Protein AF-A0A970JQ89-F1 (afdb_monomer)

Sequence (659 aa):
MVKQQTQKELVDELTNKMNESIKNYKNDPSEELKFLDFISRFNNYSVRNISLIQNQFGNAVGVASYKQHKENGYQVQKGEKAIRILAPKFQKMFQDNDRQWKYLNQATTAQKVKIKSGELKTEERLAGFLSVPVFDITQTDCPEQDYPKLYPNKPESFTFNGTKKDIETLRSVLIDYAEEKNVAVSFEKTNSTAKGYFEPATNRIVIKDRMDEVEQIKVLLHELAHAEMHNVHKLATKTPEQLRSSVLEYQAEMTAYVVSSTLGIDSEDYSKKYLANWTKRKVDDDVYIQSLEEVKNVSNNFMNDISQRFDKLFNEISFDKMKAFTKVLNDYHNREFTMDNTVEETIHKIEKNGYHATIGFMEEVDQTSSLCYSKQIEFDLKKEQQVNSLWNEFISVESFYPYPMDDCISDLKNAELEDFFDTDSSFKISVDDVSRMVKLTALTDDSKYLDQFITENHFDLIHVDLDLIHESKNELLRNLDEDTVDFFNLYDVKLPETYIFDHEFQDLIKFQISPYESFKEPRSGEILFIRDISRENETEAFSSYKDLWEKYFKDELNNDLNSYSLKDLQKNEHLAKSPTLLNRLALSDKKTEQTLAALKQQSNTIKELDLDNDGVPDRIDPDDTRSVIRTEADKDLVGNKTDKDLEIDKPTKKRTRTR

Nearest PDB structures (foldseek):
  6cz6-assembly1_C  TM=6.431E-01  e=2.547E-01  Mycobacterium tuberculosis H37Rv
  6cz6-assembly1_B  TM=6.428E-01  e=2.910E-01  Mycobacterium tuberculosis H37Rv
  8sln-assembly1_A-2  TM=6.034E-01  e=2.330E-01  Deinococcus geothermalis DSM 11300
  6d2s-assembly1_A  TM=6.217E-01  e=3.635E-01  Mycobacterium tuberculosis H37Rv
  6cyy-assembly1_A  TM=6.274E-01  e=4.541E-01  Mycobacterium tuberculosis H37Rv

Structure (mmCIF, N/CA/C/O backbone):
data_AF-A0A970JQ89-F1
#
_entry.id   AF-A0A970JQ89-F1
#
loop_
_atom_site.group_PDB
_atom_site.id
_atom_site.type_symbol
_atom_site.label_atom_id
_atom_site.label_alt_id
_atom_site.label_comp_id
_atom_site.label_asym_id
_atom_site.label_entity_id
_atom_site.label_seq_id
_atom_site.pdbx_PDB_ins_code
_atom_site.Cartn_x
_atom_site.Cartn_y
_atom_site.Cartn_z
_atom_site.occupancy
_atom_site.B_iso_or_equiv
_atom_site.auth_seq_id
_atom_site.auth_comp_id
_atom_site.auth_asym_id
_atom_site.auth_atom_id
_atom_site.pdbx_PDB_model_num
ATOM 1 N N . MET A 1 1 ? 33.901 -23.660 23.807 1.00 37.28 1 MET A N 1
ATOM 2 C CA . MET A 1 1 ? 33.925 -22.216 23.486 1.00 37.28 1 MET A CA 1
ATOM 3 C C . MET A 1 1 ? 33.916 -22.072 21.974 1.00 37.28 1 MET A C 1
ATOM 5 O O . MET A 1 1 ? 34.912 -22.401 21.346 1.00 37.28 1 MET A O 1
ATOM 9 N N . VAL A 1 2 ? 32.787 -21.674 21.383 1.00 41.56 2 VAL A N 1
ATOM 10 C CA . VAL A 1 2 ? 32.733 -21.326 19.954 1.00 41.56 2 VAL A CA 1
ATOM 11 C C . VAL A 1 2 ? 33.461 -19.991 19.802 1.00 41.56 2 VAL A C 1
ATOM 13 O O . VAL A 1 2 ? 33.131 -19.033 20.498 1.00 41.56 2 VAL A O 1
ATOM 16 N N . LYS A 1 3 ? 34.505 -19.945 18.972 1.00 49.12 3 LYS A N 1
ATOM 17 C CA . LYS A 1 3 ? 35.261 -18.718 18.692 1.00 49.12 3 LYS A CA 1
ATOM 18 C C . LYS A 1 3 ? 34.285 -17.726 18.042 1.00 49.12 3 LYS A C 1
ATOM 20 O O . LYS A 1 3 ? 33.722 -18.047 17.001 1.00 49.12 3 LYS A O 1
ATOM 25 N N . GLN A 1 4 ? 34.021 -16.578 18.673 1.00 57.94 4 GLN A N 1
ATOM 26 C CA . GLN A 1 4 ? 33.185 -15.541 18.058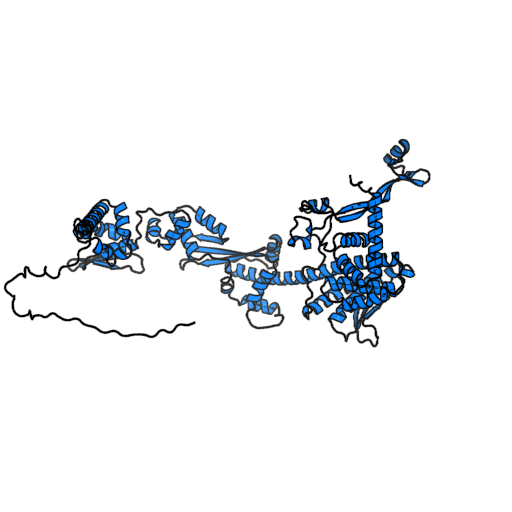 1.00 57.94 4 GLN A CA 1
ATOM 27 C C . GLN A 1 4 ? 33.874 -15.075 16.772 1.00 57.94 4 GLN A C 1
ATOM 29 O O . GLN A 1 4 ? 35.027 -14.644 16.825 1.00 57.94 4 GLN A O 1
ATOM 34 N N . GLN A 1 5 ? 33.188 -15.204 15.632 1.00 73.12 5 GLN A N 1
ATOM 35 C CA . GLN A 1 5 ? 33.682 -14.686 14.359 1.00 73.12 5 GLN A CA 1
ATOM 36 C C . GLN A 1 5 ? 33.931 -13.183 14.483 1.00 73.12 5 GLN A C 1
ATOM 38 O O . GLN A 1 5 ? 33.137 -12.436 15.064 1.00 73.12 5 GLN A O 1
ATOM 43 N N . THR A 1 6 ? 35.047 -12.734 13.927 1.00 84.06 6 THR A N 1
ATOM 44 C CA . THR A 1 6 ? 35.355 -11.312 13.827 1.00 84.06 6 THR A CA 1
ATOM 45 C C . THR A 1 6 ? 34.394 -10.630 12.854 1.00 84.06 6 THR A C 1
ATOM 47 O O . THR A 1 6 ? 33.856 -11.244 11.934 1.00 84.06 6 THR A O 1
ATOM 50 N N . GLN A 1 7 ? 34.205 -9.318 13.010 1.00 82.44 7 GLN A N 1
ATOM 51 C CA . GLN A 1 7 ? 33.354 -8.544 12.102 1.00 82.44 7 GLN A CA 1
ATOM 52 C C . GLN A 1 7 ? 33.825 -8.623 10.642 1.00 82.44 7 GLN A C 1
ATOM 54 O O . GLN A 1 7 ? 33.001 -8.588 9.736 1.00 82.44 7 GLN A O 1
ATOM 59 N N . LYS A 1 8 ? 35.138 -8.758 10.423 1.00 85.62 8 LYS A N 1
ATOM 60 C CA . LYS A 1 8 ? 35.716 -8.941 9.092 1.00 85.62 8 LYS A CA 1
ATOM 61 C C . LYS A 1 8 ? 35.333 -10.298 8.494 1.00 85.62 8 LYS A C 1
ATOM 63 O O . LYS A 1 8 ? 34.835 -10.329 7.380 1.00 85.62 8 LYS A O 1
ATOM 68 N N . GLU A 1 9 ? 35.493 -11.385 9.252 1.00 87.94 9 GLU A N 1
ATOM 69 C CA . GLU A 1 9 ? 35.114 -12.735 8.802 1.00 87.94 9 GLU A CA 1
ATOM 70 C C . GLU A 1 9 ? 33.620 -12.824 8.457 1.00 87.94 9 GLU A C 1
ATOM 72 O O . GLU A 1 9 ? 33.265 -13.420 7.446 1.00 87.94 9 GLU A O 1
ATOM 77 N N . LEU A 1 10 ? 32.752 -12.176 9.245 1.00 87.50 10 LEU A N 1
ATOM 78 C CA . LEU A 1 10 ? 31.315 -12.100 8.954 1.00 87.50 10 LEU A CA 1
ATOM 79 C C . LEU A 1 10 ? 31.018 -11.341 7.655 1.00 87.50 10 LEU A C 1
ATOM 81 O O . LEU A 1 10 ? 30.174 -11.767 6.872 1.00 87.50 10 LEU A O 1
ATOM 85 N N . VAL A 1 11 ? 31.691 -10.210 7.424 1.00 90.25 11 VAL A N 1
ATOM 86 C CA . VAL A 1 11 ? 31.523 -9.433 6.186 1.00 90.25 11 VAL A CA 1
ATOM 87 C C . VAL A 1 11 ? 31.991 -10.240 4.976 1.00 90.25 11 VAL A C 1
ATOM 89 O O . VAL A 1 11 ? 31.285 -10.264 3.968 1.00 90.25 11 VAL A O 1
ATOM 92 N N . ASP A 1 12 ? 33.126 -10.931 5.080 1.00 89.12 12 ASP A N 1
ATOM 93 C CA . ASP A 1 12 ? 33.658 -11.774 4.005 1.00 89.12 12 ASP A CA 1
ATOM 94 C C . ASP A 1 12 ? 32.708 -12.952 3.702 1.00 89.12 12 ASP A C 1
ATOM 96 O O . ASP A 1 12 ? 32.399 -13.219 2.540 1.00 89.12 12 ASP A O 1
ATOM 100 N N . GLU A 1 13 ? 32.166 -13.615 4.733 1.00 91.44 13 GLU A N 1
ATOM 101 C CA . GLU A 1 13 ? 31.186 -14.700 4.581 1.00 91.44 13 GLU A CA 1
ATOM 102 C C . GLU A 1 13 ? 29.898 -14.225 3.892 1.00 91.44 13 GLU A C 1
ATOM 104 O O . GLU A 1 13 ? 29.450 -14.847 2.926 1.00 91.44 13 GLU A O 1
ATOM 109 N N . LEU A 1 14 ? 29.315 -13.113 4.354 1.00 91.44 14 LEU A N 1
ATOM 110 C CA . LEU A 1 14 ? 28.106 -12.540 3.753 1.00 91.44 14 LEU A CA 1
ATOM 111 C C . LEU A 1 14 ? 28.357 -12.117 2.305 1.00 91.44 14 LEU A C 1
ATOM 113 O O . LEU A 1 14 ? 27.538 -12.397 1.434 1.00 91.44 14 LEU A O 1
ATOM 117 N N . THR A 1 15 ? 29.506 -11.500 2.027 1.00 89.00 15 THR A N 1
ATOM 118 C CA . THR A 1 15 ? 29.877 -11.080 0.669 1.00 89.00 15 THR A CA 1
ATOM 119 C C . THR A 1 15 ? 29.973 -12.281 -0.273 1.00 89.00 15 THR A C 1
ATOM 121 O O . THR A 1 15 ? 29.463 -12.227 -1.392 1.00 89.00 15 THR A O 1
ATOM 124 N N . ASN A 1 16 ? 30.570 -13.387 0.176 1.00 90.50 16 ASN A N 1
ATOM 125 C CA . ASN A 1 16 ? 30.672 -14.606 -0.626 1.00 90.50 16 ASN A CA 1
ATOM 126 C C . ASN A 1 16 ? 29.299 -15.235 -0.898 1.00 90.50 16 ASN A C 1
ATOM 128 O O . ASN A 1 16 ? 28.991 -15.506 -2.057 1.00 90.50 16 ASN A O 1
ATOM 132 N N . LYS A 1 17 ? 28.454 -15.395 0.132 1.00 89.50 17 LYS A N 1
ATOM 133 C CA . LYS A 1 17 ? 27.089 -15.940 -0.019 1.00 89.50 17 LYS A CA 1
ATOM 134 C C . LYS A 1 17 ? 26.231 -15.099 -0.960 1.00 89.50 17 LYS A C 1
ATOM 136 O O . LYS A 1 17 ? 25.526 -15.632 -1.812 1.00 89.50 17 LYS A O 1
ATOM 141 N N . MET A 1 18 ? 26.318 -13.780 -0.829 1.00 92.19 18 MET A N 1
ATOM 142 C CA . MET A 1 18 ? 25.640 -12.830 -1.707 1.00 92.19 18 MET A CA 1
ATOM 143 C C . MET A 1 18 ? 26.083 -13.001 -3.165 1.00 92.19 18 MET A C 1
ATOM 145 O O . MET A 1 18 ? 25.242 -13.113 -4.051 1.00 92.19 18 MET A O 1
ATOM 149 N N . ASN A 1 19 ? 27.392 -13.063 -3.425 1.00 88.62 19 ASN A N 1
ATOM 150 C CA . ASN A 1 19 ? 27.916 -13.238 -4.782 1.00 88.62 19 ASN A CA 1
ATOM 151 C C . ASN A 1 19 ? 27.531 -14.595 -5.389 1.00 88.62 19 ASN A C 1
ATOM 153 O O . ASN A 1 19 ? 27.258 -14.672 -6.584 1.00 88.62 19 ASN A O 1
ATOM 157 N N . GLU A 1 20 ? 27.510 -15.661 -4.589 1.00 90.50 20 GLU A N 1
ATOM 158 C CA . GLU A 1 20 ? 27.040 -16.983 -5.018 1.00 90.50 20 GLU A CA 1
ATOM 159 C C . GLU A 1 20 ? 25.556 -16.954 -5.395 1.00 90.50 20 GLU A C 1
ATOM 161 O O . GLU A 1 20 ? 25.177 -17.439 -6.456 1.00 90.50 20 GLU A O 1
ATOM 166 N N . SER A 1 21 ? 24.733 -16.295 -4.583 1.00 90.81 21 SER A N 1
ATOM 167 C CA . SER A 1 21 ? 23.293 -16.178 -4.831 1.00 90.81 21 SER A CA 1
ATOM 168 C C . SER A 1 21 ? 22.996 -15.391 -6.102 1.00 90.81 21 SER A C 1
ATOM 170 O O . SER A 1 21 ? 22.234 -15.853 -6.943 1.00 90.81 21 SER A O 1
ATOM 172 N N . ILE A 1 22 ? 23.684 -14.263 -6.306 1.00 89.69 22 ILE A N 1
ATOM 173 C CA . ILE A 1 22 ? 23.577 -13.470 -7.540 1.00 89.69 22 ILE A CA 1
ATOM 174 C C . ILE A 1 22 ? 23.957 -14.306 -8.768 1.00 89.69 22 ILE A C 1
ATOM 176 O O . ILE A 1 22 ? 23.297 -14.224 -9.803 1.00 89.69 22 ILE A O 1
ATOM 180 N N . LYS A 1 23 ? 24.997 -15.141 -8.661 1.00 89.38 23 LYS A N 1
ATOM 181 C CA . LYS A 1 23 ? 25.373 -16.066 -9.737 1.00 89.38 23 LYS A CA 1
ATOM 182 C C . LYS A 1 23 ? 24.317 -17.140 -9.970 1.00 89.38 23 LYS A C 1
ATOM 184 O O . LYS A 1 23 ? 24.121 -17.523 -11.119 1.00 89.38 23 LYS A O 1
ATOM 189 N N . ASN A 1 24 ? 23.653 -17.626 -8.927 1.00 91.25 24 ASN A N 1
ATOM 190 C CA . ASN A 1 24 ? 22.586 -18.611 -9.072 1.00 91.25 24 ASN A CA 1
ATOM 191 C C . ASN A 1 24 ? 21.387 -18.012 -9.808 1.00 91.25 24 ASN A C 1
ATOM 193 O O . ASN A 1 24 ? 20.961 -18.601 -10.796 1.00 91.25 24 ASN A O 1
ATOM 197 N N . TYR A 1 25 ? 20.932 -16.813 -9.425 1.00 91.06 25 TYR A N 1
ATOM 198 C CA . TYR A 1 25 ? 19.844 -16.114 -10.123 1.00 91.06 25 TYR A CA 1
ATOM 199 C C . TYR A 1 25 ? 20.164 -15.940 -11.610 1.00 91.06 25 TYR A C 1
ATOM 201 O O . TYR A 1 25 ? 19.415 -16.387 -12.468 1.00 91.06 25 TYR A O 1
ATOM 209 N N . LYS A 1 26 ? 21.361 -15.438 -11.928 1.00 88.75 26 LYS A N 1
ATOM 210 C CA . LYS A 1 26 ? 21.805 -15.226 -13.311 1.00 88.75 26 LYS A CA 1
ATOM 211 C C . LYS A 1 26 ? 21.774 -16.483 -14.193 1.00 88.75 26 LYS A C 1
ATOM 213 O O . LYS A 1 26 ? 21.716 -16.372 -15.417 1.00 88.75 26 LYS A O 1
ATOM 218 N N . ASN A 1 27 ? 21.896 -17.669 -13.597 1.00 88.19 27 ASN A N 1
ATOM 219 C CA . ASN A 1 27 ? 21.992 -18.933 -14.325 1.00 88.19 27 ASN A CA 1
ATOM 220 C C . ASN A 1 27 ? 20.701 -19.768 -14.274 1.00 88.19 27 ASN A C 1
ATOM 222 O O . ASN A 1 27 ? 20.567 -20.693 -15.078 1.00 88.19 27 ASN A O 1
ATOM 226 N N . ASP A 1 28 ? 19.760 -19.452 -13.380 1.00 90.69 28 ASP A N 1
ATOM 227 C CA . ASP A 1 28 ? 18.494 -20.168 -13.218 1.00 90.69 28 ASP A CA 1
ATOM 228 C C . ASP A 1 28 ? 17.299 -19.199 -13.307 1.00 90.69 28 ASP A C 1
ATOM 230 O O . ASP A 1 28 ? 17.003 -18.491 -12.341 1.00 90.69 28 ASP A O 1
ATOM 234 N N . PRO A 1 29 ? 16.555 -19.215 -14.432 1.00 89.81 29 PRO A N 1
ATOM 235 C CA . PRO A 1 29 ? 15.365 -18.386 -14.619 1.00 89.81 29 PRO A CA 1
ATOM 236 C C . PRO A 1 29 ? 14.321 -18.508 -13.504 1.00 89.81 29 PRO A C 1
ATOM 238 O O . PRO A 1 29 ? 13.610 -17.550 -13.227 1.00 89.81 29 PRO A O 1
ATOM 241 N N . SER A 1 30 ? 14.181 -19.683 -12.883 1.00 89.88 30 SER A N 1
ATOM 242 C CA . SER A 1 30 ? 13.171 -19.888 -11.837 1.00 89.88 30 SER A CA 1
ATOM 243 C C . SER A 1 30 ? 13.592 -19.237 -10.523 1.00 89.88 30 SER A C 1
ATOM 245 O O . SER A 1 30 ? 12.756 -18.672 -9.825 1.00 89.88 30 SER A O 1
ATOM 247 N N . GLU A 1 31 ? 14.879 -19.309 -10.181 1.00 91.56 31 GLU A N 1
ATOM 248 C CA . GLU A 1 31 ? 15.412 -18.640 -8.990 1.00 91.56 31 GLU A CA 1
ATOM 249 C C . GLU A 1 31 ? 15.453 -17.121 -9.176 1.00 91.56 31 GLU A C 1
ATOM 251 O O . GLU A 1 31 ? 15.188 -16.377 -8.234 1.00 91.56 31 GLU A O 1
ATOM 256 N N . GLU A 1 32 ? 15.710 -16.653 -10.397 1.00 92.06 32 GLU A N 1
ATOM 257 C CA . GLU A 1 32 ? 15.634 -15.237 -10.748 1.00 92.06 32 GLU A CA 1
ATOM 258 C C . GLU A 1 32 ? 14.223 -14.661 -10.599 1.00 92.06 32 GLU A C 1
ATOM 260 O O . GLU A 1 32 ? 14.073 -13.615 -9.974 1.00 92.06 32 GLU A O 1
ATOM 265 N N . LEU A 1 33 ? 13.182 -15.351 -11.082 1.00 90.69 33 LEU A N 1
ATOM 266 C CA . LEU A 1 33 ? 11.794 -14.896 -10.907 1.00 90.69 33 LEU A CA 1
ATOM 267 C C . LEU A 1 33 ? 11.402 -14.813 -9.431 1.00 90.69 33 LEU A C 1
ATOM 269 O O . LEU A 1 33 ? 10.925 -13.772 -8.987 1.00 90.69 33 LEU A O 1
ATOM 273 N N . LYS A 1 34 ? 11.717 -15.849 -8.639 1.00 91.19 34 LYS A N 1
ATOM 274 C CA . LYS A 1 34 ? 11.507 -15.818 -7.180 1.00 91.19 34 LYS A CA 1
ATOM 275 C C . LYS A 1 34 ? 12.222 -14.640 -6.525 1.00 91.19 34 LYS A C 1
ATOM 277 O O . LYS A 1 34 ? 11.730 -14.074 -5.550 1.00 91.19 34 LYS A O 1
ATOM 282 N N . PHE A 1 35 ? 13.416 -14.300 -7.006 1.00 93.88 35 PHE A N 1
ATOM 283 C CA . PHE A 1 35 ? 14.163 -13.157 -6.504 1.00 93.88 35 PHE A CA 1
ATOM 284 C C . PHE A 1 35 ? 13.548 -11.820 -6.929 1.00 93.88 35 PHE A C 1
ATOM 286 O O . PHE A 1 35 ? 13.461 -10.919 -6.098 1.00 93.88 35 PHE A O 1
ATOM 293 N N . LEU A 1 36 ? 13.063 -11.694 -8.165 1.00 92.81 36 LEU A N 1
ATOM 294 C CA . LEU A 1 36 ? 12.350 -10.508 -8.652 1.00 92.81 36 LEU A CA 1
ATOM 295 C C . LEU A 1 36 ? 11.051 -10.262 -7.872 1.00 92.81 36 LEU A C 1
ATOM 297 O O . LEU A 1 36 ? 10.817 -9.135 -7.432 1.00 92.81 36 LEU A O 1
ATOM 301 N N . ASP A 1 37 ? 10.272 -11.312 -7.599 1.00 89.94 37 ASP A N 1
ATOM 302 C CA . ASP A 1 37 ? 9.075 -11.222 -6.750 1.00 89.94 37 ASP A CA 1
ATOM 303 C C . ASP A 1 37 ? 9.425 -10.759 -5.332 1.00 89.94 37 ASP A C 1
ATOM 305 O O . ASP A 1 37 ? 8.680 -10.008 -4.704 1.00 89.94 37 ASP A O 1
ATOM 309 N N . PHE A 1 38 ? 10.580 -11.178 -4.815 1.00 91.69 38 PHE A N 1
ATOM 310 C CA . PHE A 1 38 ? 11.050 -10.778 -3.493 1.00 91.69 38 PHE A CA 1
ATOM 311 C C . PHE A 1 38 ? 11.592 -9.341 -3.463 1.00 91.69 38 PHE A C 1
ATOM 313 O O . PHE A 1 38 ? 11.365 -8.624 -2.489 1.00 91.69 38 PHE A O 1
ATOM 320 N N . ILE A 1 39 ? 12.273 -8.893 -4.524 1.00 90.00 39 ILE A N 1
ATOM 321 C CA . ILE A 1 39 ? 12.805 -7.527 -4.659 1.00 90.00 39 ILE A CA 1
ATOM 322 C C . ILE A 1 39 ? 11.701 -6.473 -4.534 1.00 90.00 39 ILE A C 1
ATOM 324 O O . ILE A 1 39 ? 11.940 -5.445 -3.898 1.00 90.00 39 ILE A O 1
ATOM 328 N N . SER A 1 40 ? 10.513 -6.744 -5.083 1.00 81.81 40 SER A N 1
ATOM 329 C CA . SER A 1 40 ? 9.352 -5.835 -5.053 1.00 81.81 40 SER A CA 1
ATOM 330 C C . SER A 1 40 ? 8.939 -5.385 -3.642 1.00 81.81 40 SER A C 1
ATOM 332 O O . SER A 1 40 ? 8.304 -4.352 -3.474 1.00 81.81 40 SER A O 1
ATOM 334 N N . ARG A 1 41 ? 9.328 -6.140 -2.606 1.00 85.94 41 ARG A N 1
ATOM 335 C CA . ARG A 1 41 ? 8.965 -5.886 -1.203 1.00 85.94 41 ARG A CA 1
ATOM 336 C C . ARG A 1 41 ? 9.917 -4.927 -0.484 1.00 85.94 41 ARG A C 1
ATOM 338 O O . ARG A 1 41 ? 9.646 -4.517 0.643 1.00 85.94 41 ARG A O 1
ATOM 345 N N . PHE A 1 42 ? 11.079 -4.622 -1.071 1.00 87.94 42 PHE A N 1
ATOM 346 C CA . PHE A 1 42 ? 12.184 -3.952 -0.376 1.00 87.94 42 PHE A CA 1
ATOM 347 C C . PHE A 1 42 ? 12.704 -2.731 -1.134 1.00 87.94 42 PHE A C 1
ATOM 349 O O . PHE A 1 42 ? 13.735 -2.769 -1.808 1.00 87.94 42 PHE A O 1
ATOM 356 N N . ASN A 1 43 ? 12.053 -1.590 -0.917 1.00 81.00 43 ASN A N 1
ATOM 357 C CA . ASN A 1 43 ? 12.348 -0.371 -1.678 1.00 81.00 43 ASN A CA 1
ATOM 358 C C . ASN A 1 43 ? 13.636 0.343 -1.242 1.00 81.00 43 ASN A C 1
ATOM 360 O O . ASN A 1 43 ? 14.309 0.981 -2.048 1.00 81.00 43 ASN A O 1
ATOM 364 N N . ASN A 1 44 ? 14.020 0.180 0.026 1.00 85.06 44 ASN A N 1
ATOM 365 C CA . ASN A 1 44 ? 15.105 0.939 0.659 1.00 85.06 44 ASN A CA 1
ATOM 366 C C . ASN A 1 44 ? 16.429 0.166 0.775 1.00 85.06 44 ASN A C 1
ATOM 368 O O . ASN A 1 44 ? 17.373 0.638 1.412 1.00 85.06 44 ASN A O 1
ATOM 372 N N . TYR A 1 45 ? 16.516 -1.023 0.178 1.00 91.50 45 TYR A N 1
ATOM 373 C CA . TYR A 1 45 ? 17.706 -1.870 0.236 1.00 91.50 45 TYR A CA 1
ATOM 374 C C . TYR A 1 45 ? 18.313 -2.074 -1.156 1.00 91.50 45 TYR A C 1
ATOM 376 O O . TYR A 1 45 ? 17.633 -2.030 -2.180 1.00 91.50 45 TYR A O 1
ATOM 384 N N . SER A 1 46 ? 19.631 -2.275 -1.211 1.00 92.69 46 SER A N 1
ATOM 385 C CA . SER A 1 46 ? 20.313 -2.691 -2.441 1.00 92.69 46 SER A CA 1
ATOM 386 C C . SER A 1 46 ? 19.943 -4.129 -2.788 1.00 92.69 46 SER A C 1
ATOM 388 O O . SER A 1 46 ? 19.722 -4.936 -1.886 1.00 92.69 46 SER A O 1
ATOM 390 N N . VAL A 1 47 ? 19.973 -4.490 -4.069 1.00 94.12 47 VAL A N 1
ATOM 391 C CA . VAL A 1 47 ? 19.754 -5.867 -4.559 1.00 94.12 47 VAL A CA 1
ATOM 392 C C . VAL A 1 47 ? 20.647 -6.861 -3.816 1.00 94.12 47 VAL A C 1
ATOM 394 O O . VAL A 1 47 ? 20.226 -7.947 -3.430 1.00 94.12 47 VAL A O 1
ATOM 397 N N . ARG A 1 48 ? 21.878 -6.442 -3.524 1.00 93.69 48 ARG A N 1
ATOM 398 C CA . ARG A 1 48 ? 22.843 -7.181 -2.704 1.00 93.69 48 ARG A CA 1
ATOM 399 C C . ARG A 1 48 ? 22.320 -7.502 -1.299 1.00 93.69 48 ARG A C 1
ATOM 401 O O . ARG A 1 48 ? 22.372 -8.653 -0.871 1.00 93.69 48 ARG A O 1
ATOM 408 N N . ASN A 1 49 ? 21.795 -6.506 -0.588 1.00 95.44 49 ASN A N 1
ATOM 409 C CA . ASN A 1 49 ? 21.208 -6.724 0.734 1.00 95.44 49 ASN A CA 1
ATOM 410 C C . ASN A 1 49 ? 19.877 -7.481 0.657 1.00 95.44 49 ASN A C 1
ATOM 412 O O . ASN A 1 49 ? 19.626 -8.313 1.519 1.00 95.44 49 ASN A O 1
ATOM 416 N N . ILE A 1 50 ? 19.065 -7.264 -0.378 1.00 95.12 50 ILE A N 1
ATOM 417 C CA . ILE A 1 50 ? 17.819 -8.012 -0.593 1.00 95.12 50 ILE A CA 1
ATOM 418 C C . ILE A 1 50 ? 18.121 -9.503 -0.779 1.00 95.12 50 ILE A C 1
ATOM 420 O O . ILE A 1 50 ? 17.489 -10.336 -0.138 1.00 95.12 50 ILE A O 1
ATOM 424 N N . SER A 1 51 ? 19.148 -9.848 -1.562 1.00 95.25 51 SER A N 1
ATOM 425 C CA . SER A 1 51 ? 19.603 -11.236 -1.706 1.00 95.25 51 SER A CA 1
ATOM 426 C C . SER A 1 51 ? 20.045 -11.833 -0.365 1.00 95.25 51 SER A C 1
ATOM 428 O O . SER A 1 51 ? 19.679 -12.961 -0.038 1.00 95.25 51 SER A O 1
ATOM 430 N N . LEU A 1 52 ? 20.773 -11.082 0.470 1.00 95.94 52 LEU A N 1
ATOM 431 C CA . LEU A 1 52 ? 21.126 -11.541 1.820 1.00 95.94 52 LEU A CA 1
ATOM 432 C C . LEU A 1 52 ? 19.901 -11.790 2.703 1.00 95.94 52 LEU A C 1
ATOM 434 O O . LEU A 1 52 ? 19.910 -12.757 3.469 1.00 95.94 52 LEU A O 1
ATOM 438 N N . ILE A 1 53 ? 18.882 -10.935 2.614 1.00 96.06 53 ILE A N 1
ATOM 439 C CA . ILE A 1 53 ? 17.632 -11.094 3.361 1.00 96.06 53 ILE A CA 1
ATOM 440 C C . ILE A 1 53 ? 16.915 -12.356 2.878 1.00 96.06 53 ILE A C 1
ATOM 442 O O . ILE A 1 53 ? 16.638 -13.221 3.703 1.00 96.06 53 ILE A O 1
ATOM 446 N N . GLN A 1 54 ? 16.706 -12.520 1.568 1.00 95.00 54 GLN A N 1
ATOM 447 C CA . GLN A 1 54 ? 16.002 -13.676 1.002 1.00 95.00 54 GLN A CA 1
ATOM 448 C C . GLN A 1 54 ? 16.649 -15.006 1.407 1.00 95.00 54 GLN A C 1
ATOM 450 O O . GLN A 1 54 ? 15.968 -15.936 1.828 1.00 95.00 54 GLN A O 1
ATOM 455 N N . ASN A 1 55 ? 17.979 -15.090 1.337 1.00 93.81 55 ASN A N 1
ATOM 456 C CA . ASN A 1 55 ? 18.711 -16.310 1.684 1.00 93.81 55 ASN A CA 1
ATOM 457 C C . ASN A 1 55 ? 18.622 -16.686 3.166 1.00 93.81 55 ASN A C 1
ATOM 459 O O . ASN A 1 55 ? 18.734 -17.858 3.518 1.00 93.81 55 ASN A O 1
ATOM 463 N N . GLN A 1 56 ? 18.496 -15.695 4.050 1.00 95.12 56 GLN A N 1
ATOM 464 C CA . GLN A 1 56 ? 18.407 -15.919 5.494 1.00 95.12 56 GLN A CA 1
ATOM 465 C C . GLN A 1 56 ? 16.958 -16.085 5.960 1.00 95.12 56 GLN A C 1
ATOM 467 O O . GLN A 1 56 ? 16.713 -16.796 6.934 1.00 95.12 56 GLN A O 1
ATOM 472 N N . PHE A 1 57 ? 16.017 -15.427 5.282 1.00 95.12 57 PHE A N 1
ATOM 473 C CA . PHE A 1 57 ? 14.609 -15.354 5.644 1.00 95.12 57 PHE A CA 1
ATOM 474 C C . PHE A 1 57 ? 13.744 -15.121 4.389 1.00 95.12 57 PHE A C 1
ATOM 476 O O . PHE A 1 57 ? 13.302 -14.012 4.101 1.00 95.12 57 PHE A O 1
ATOM 483 N N . GLY A 1 58 ? 13.509 -16.186 3.616 1.00 91.19 58 GLY A N 1
ATOM 484 C CA . GLY A 1 58 ? 12.849 -16.108 2.301 1.00 91.19 58 GLY A CA 1
ATOM 485 C C . GLY A 1 58 ? 11.399 -15.612 2.314 1.00 91.19 58 GLY A C 1
ATOM 486 O O . GLY A 1 58 ? 10.902 -15.168 1.285 1.00 91.19 58 GLY A O 1
ATOM 487 N N . ASN A 1 59 ? 10.745 -15.629 3.477 1.00 89.00 59 ASN A N 1
ATOM 488 C CA . ASN A 1 59 ? 9.378 -15.139 3.660 1.00 89.00 59 ASN A CA 1
ATOM 489 C C . ASN A 1 59 ? 9.324 -13.731 4.268 1.00 89.00 59 ASN A C 1
ATOM 491 O O . ASN A 1 59 ? 8.281 -13.343 4.782 1.00 89.00 59 ASN A O 1
ATOM 495 N N . ALA A 1 60 ? 10.428 -12.976 4.235 1.00 93.25 60 ALA A N 1
ATOM 496 C CA . ALA A 1 60 ? 10.448 -11.619 4.767 1.00 93.25 60 ALA A CA 1
ATOM 497 C C . ALA A 1 60 ? 9.372 -10.742 4.100 1.00 93.25 60 ALA A C 1
ATOM 499 O O . ALA A 1 60 ? 9.181 -10.779 2.875 1.00 93.25 60 ALA A O 1
ATOM 500 N N . VAL A 1 61 ? 8.689 -9.958 4.929 1.00 89.69 61 VAL A N 1
ATOM 501 C CA . VAL A 1 61 ? 7.623 -9.023 4.551 1.00 89.69 61 VAL A CA 1
ATOM 502 C C . VAL A 1 61 ? 8.134 -7.587 4.625 1.00 89.69 61 VAL A C 1
ATOM 504 O O . VAL A 1 61 ? 7.861 -6.787 3.734 1.00 89.69 61 VAL A O 1
ATOM 507 N N . GLY A 1 62 ? 8.919 -7.267 5.653 1.00 91.62 62 GLY A N 1
ATOM 508 C CA . GLY A 1 62 ? 9.390 -5.914 5.911 1.00 91.62 62 GLY A CA 1
ATOM 509 C C . GLY A 1 62 ? 10.483 -5.923 6.964 1.00 91.62 62 GLY A C 1
ATOM 510 O O . GLY A 1 62 ? 10.293 -6.412 8.071 1.00 91.62 62 GLY A O 1
ATOM 511 N N . VAL A 1 63 ? 11.659 -5.396 6.624 1.00 94.12 63 VAL A N 1
ATOM 512 C CA . VAL A 1 63 ? 12.860 -5.547 7.453 1.00 94.12 63 VAL A CA 1
ATOM 513 C C . VAL A 1 63 ? 13.348 -4.195 7.947 1.00 94.12 63 VAL A C 1
ATOM 515 O O . VAL A 1 63 ? 13.550 -3.260 7.168 1.00 94.12 63 VAL A O 1
ATOM 518 N N . ALA A 1 64 ? 13.603 -4.110 9.249 1.00 94.44 64 ALA A N 1
ATOM 519 C CA . ALA A 1 64 ? 14.152 -2.925 9.892 1.00 94.44 64 ALA A CA 1
ATOM 520 C C . ALA A 1 64 ? 15.104 -3.283 11.040 1.00 94.44 64 ALA A C 1
ATOM 522 O O . ALA A 1 64 ? 15.196 -4.424 11.502 1.00 94.44 64 ALA A O 1
ATOM 523 N N . SER A 1 65 ? 15.864 -2.289 11.502 1.00 95.25 65 SER A N 1
ATOM 524 C CA . SER A 1 65 ? 16.689 -2.462 12.699 1.00 95.25 65 SER A CA 1
ATOM 525 C C . SER A 1 65 ? 15.810 -2.607 13.945 1.00 95.25 65 SER A C 1
ATOM 527 O O . SER A 1 65 ? 14.721 -2.043 14.012 1.00 95.25 65 SER A O 1
ATOM 529 N N . TYR A 1 66 ? 16.317 -3.276 14.984 1.00 95.69 66 TYR A N 1
ATOM 530 C CA . TYR A 1 66 ? 15.621 -3.369 16.277 1.00 95.69 66 TYR A CA 1
ATOM 531 C C . TYR A 1 66 ? 15.203 -1.991 16.821 1.00 95.69 66 TYR A C 1
ATOM 533 O O . TYR A 1 66 ? 14.119 -1.834 17.374 1.00 95.69 66 TYR A O 1
ATOM 541 N N . LYS A 1 67 ? 16.069 -0.981 16.653 1.00 95.81 67 LYS A N 1
ATOM 542 C CA . LYS A 1 67 ? 15.803 0.395 17.089 1.00 95.81 67 LYS A CA 1
ATOM 543 C C . LYS A 1 67 ? 14.615 0.999 16.342 1.00 95.81 67 LYS A C 1
ATOM 545 O O . LYS A 1 67 ? 13.786 1.630 16.977 1.00 95.81 67 LYS A O 1
ATOM 550 N N . GLN A 1 68 ? 14.537 0.771 15.036 1.00 94.12 68 GLN A N 1
ATOM 551 C CA . GLN A 1 68 ? 13.475 1.305 14.189 1.00 94.12 68 GLN A CA 1
ATOM 552 C C . GLN A 1 68 ? 12.129 0.624 14.465 1.00 94.12 68 GLN A C 1
ATOM 554 O O . GLN A 1 68 ? 11.129 1.317 14.586 1.00 94.12 68 GLN A O 1
ATOM 559 N N . HIS A 1 69 ? 12.105 -0.698 14.670 1.00 95.38 69 HIS A N 1
ATOM 560 C CA . HIS A 1 69 ? 10.892 -1.390 15.135 1.00 95.38 69 HIS A CA 1
ATOM 561 C C . HIS A 1 69 ? 10.382 -0.795 16.449 1.00 95.38 69 HIS A C 1
ATOM 563 O O . HIS A 1 69 ? 9.213 -0.436 16.553 1.00 95.38 69 HIS A O 1
ATOM 569 N N . LYS A 1 70 ? 11.291 -0.570 17.408 1.00 94.75 70 LYS A N 1
ATOM 570 C CA . LYS A 1 70 ? 10.957 0.060 18.690 1.00 94.75 70 LYS A CA 1
ATOM 571 C C . LYS A 1 70 ? 10.453 1.499 18.538 1.00 94.75 70 LYS A C 1
ATOM 573 O O . LYS A 1 70 ? 9.556 1.902 19.269 1.00 94.75 70 LYS A O 1
ATOM 578 N N . GLU A 1 71 ? 11.031 2.277 17.624 1.00 95.31 71 GLU A N 1
ATOM 579 C CA . GLU A 1 71 ? 10.571 3.637 17.300 1.00 95.31 71 GLU A CA 1
ATOM 580 C C . GLU A 1 71 ? 9.177 3.639 16.659 1.00 95.31 71 GLU A C 1
ATOM 582 O O . GLU A 1 71 ? 8.400 4.549 16.928 1.00 95.31 71 GLU A O 1
ATOM 587 N N . ASN A 1 72 ? 8.833 2.591 15.907 1.00 91.94 72 ASN A N 1
ATOM 588 C CA . ASN A 1 72 ? 7.499 2.374 15.345 1.00 91.94 72 ASN A CA 1
ATOM 589 C C . ASN A 1 72 ? 6.488 1.809 16.364 1.00 91.94 72 ASN A C 1
ATOM 591 O O . ASN A 1 72 ? 5.341 1.577 16.005 1.00 91.94 72 ASN A O 1
ATOM 595 N N . GLY A 1 73 ? 6.890 1.590 17.622 1.00 94.69 73 GLY A N 1
ATOM 596 C CA . GLY A 1 73 ? 6.015 1.091 18.687 1.00 94.69 73 GLY A CA 1
ATOM 597 C C . GLY A 1 73 ? 5.992 -0.429 18.857 1.00 94.69 73 GLY A C 1
ATOM 598 O O . GLY A 1 73 ? 5.251 -0.912 19.707 1.00 94.69 73 GLY A O 1
ATOM 599 N N . TYR A 1 74 ? 6.826 -1.171 18.122 1.00 95.94 74 TYR A N 1
ATOM 600 C CA . TYR A 1 74 ? 6.826 -2.636 18.122 1.00 95.94 74 TYR A CA 1
ATOM 601 C C . TYR A 1 74 ? 8.128 -3.223 18.679 1.00 95.94 74 TYR A C 1
ATOM 603 O O . TYR A 1 74 ? 9.230 -2.692 18.511 1.00 95.94 74 TYR A O 1
ATOM 611 N N . GLN A 1 75 ? 8.024 -4.361 19.352 1.00 96.31 75 GLN A N 1
ATOM 612 C CA . GLN A 1 75 ? 9.116 -5.048 20.021 1.00 96.31 75 GLN A CA 1
ATOM 613 C C . GLN A 1 75 ? 9.411 -6.383 19.332 1.00 96.31 75 GLN A C 1
ATOM 615 O O . GLN A 1 75 ? 8.547 -7.239 19.180 1.00 96.31 75 GLN A O 1
ATOM 620 N N . VAL A 1 76 ? 10.680 -6.603 18.964 1.00 97.06 76 VAL A N 1
ATOM 621 C CA . VAL A 1 76 ? 11.146 -7.924 18.504 1.00 97.06 76 VAL A CA 1
ATOM 622 C C . VAL A 1 76 ? 10.920 -8.955 19.609 1.00 97.06 76 VAL A C 1
ATOM 624 O O . VAL A 1 76 ? 11.337 -8.731 20.756 1.00 97.06 76 VAL A O 1
ATOM 627 N N . GLN A 1 77 ? 10.297 -10.075 19.249 1.00 96.69 77 GLN A N 1
ATOM 628 C CA . GLN A 1 77 ? 9.918 -11.136 20.168 1.00 96.69 77 GLN A CA 1
ATOM 629 C C . GLN A 1 77 ? 11.140 -11.885 20.715 1.00 96.69 77 GLN A C 1
ATOM 631 O O . GLN A 1 77 ? 12.210 -11.985 20.104 1.00 96.69 77 GLN A O 1
ATOM 636 N N . LYS A 1 78 ? 10.999 -12.422 21.929 1.00 95.50 78 LYS A N 1
ATOM 637 C CA . LYS A 1 78 ? 12.095 -13.110 22.615 1.00 95.50 78 LYS A CA 1
ATOM 638 C C . LYS A 1 78 ? 12.421 -14.432 21.915 1.00 95.50 78 LYS A C 1
ATOM 640 O O . LYS A 1 78 ? 11.596 -15.333 21.880 1.00 95.50 78 LYS A O 1
ATOM 645 N N . GLY A 1 79 ? 13.674 -14.584 21.488 1.00 94.38 79 GLY A N 1
ATOM 646 C CA . GLY A 1 79 ? 14.179 -15.809 20.851 1.00 94.38 79 GLY A CA 1
ATOM 647 C C . GLY A 1 79 ? 14.355 -15.693 19.337 1.00 94.38 79 GLY A C 1
ATOM 648 O O . GLY A 1 79 ? 14.999 -16.558 18.742 1.00 94.38 79 GLY A O 1
ATOM 649 N N . GLU A 1 80 ? 13.873 -14.603 18.741 1.00 96.00 80 GLU A N 1
ATOM 650 C CA . GLU A 1 80 ? 13.989 -14.345 17.311 1.00 96.00 80 GLU A CA 1
ATOM 651 C C . GLU A 1 80 ? 15.435 -14.137 16.852 1.00 96.00 80 GLU A C 1
ATOM 653 O O . GLU A 1 80 ? 16.275 -13.545 17.543 1.00 96.00 80 GLU A O 1
ATOM 658 N N . LYS A 1 81 ? 15.742 -14.656 15.659 1.00 95.00 81 LYS A N 1
ATOM 659 C CA . LYS A 1 81 ? 17.089 -14.607 15.078 1.00 95.00 81 LYS A CA 1
ATOM 660 C C . LYS A 1 81 ? 17.220 -13.412 14.145 1.00 95.00 81 LYS A C 1
ATOM 662 O O . LYS A 1 81 ? 16.427 -13.252 13.228 1.00 95.00 81 LYS A O 1
ATOM 667 N N . ALA A 1 82 ? 18.270 -12.620 14.350 1.00 95.44 82 ALA A N 1
ATOM 668 C CA . ALA A 1 82 ? 18.569 -11.486 13.487 1.00 95.44 82 ALA A CA 1
ATOM 669 C C . ALA A 1 82 ? 19.026 -11.932 12.090 1.00 95.44 82 ALA A C 1
ATOM 671 O O . ALA A 1 82 ? 19.918 -12.777 11.965 1.00 95.44 82 ALA A O 1
ATOM 672 N N . ILE A 1 83 ? 18.503 -11.265 11.068 1.00 97.00 83 ILE A N 1
ATOM 673 C CA . ILE A 1 83 ? 18.991 -11.298 9.690 1.00 97.00 83 ILE A CA 1
ATOM 674 C C . ILE A 1 83 ? 20.212 -10.373 9.606 1.00 97.00 83 ILE A C 1
ATOM 676 O O . ILE A 1 83 ? 20.223 -9.278 10.177 1.00 97.00 83 ILE A O 1
ATOM 680 N N . ARG A 1 84 ? 21.285 -10.800 8.938 1.00 96.44 84 ARG A N 1
ATOM 681 C CA . ARG A 1 84 ? 22.513 -10.002 8.795 1.00 96.44 84 ARG A CA 1
ATOM 682 C C . ARG A 1 84 ? 22.592 -9.352 7.422 1.00 96.44 84 ARG A C 1
ATOM 684 O O . ARG A 1 84 ? 22.588 -10.050 6.412 1.00 96.44 84 ARG A O 1
ATOM 691 N N . ILE A 1 85 ? 22.740 -8.031 7.399 1.00 95.88 85 ILE A N 1
ATOM 692 C CA . ILE A 1 85 ? 22.940 -7.242 6.174 1.00 95.88 85 ILE A CA 1
ATOM 693 C C . ILE A 1 85 ? 24.248 -6.451 6.240 1.00 95.88 85 ILE A C 1
ATOM 695 O O . ILE A 1 85 ? 24.845 -6.301 7.312 1.00 95.88 85 ILE A O 1
ATOM 699 N N . LEU A 1 86 ? 24.685 -5.918 5.099 1.00 95.25 86 LEU A N 1
ATOM 700 C CA . LEU A 1 86 ? 25.879 -5.086 4.992 1.00 95.25 86 LEU A CA 1
ATOM 701 C C . LEU A 1 86 ? 25.500 -3.601 4.996 1.00 95.25 86 LEU A C 1
ATOM 703 O O . LEU A 1 86 ? 24.856 -3.106 4.071 1.00 95.25 86 LEU A O 1
ATOM 707 N N . ALA A 1 87 ? 25.938 -2.879 6.026 1.00 93.38 87 ALA A N 1
ATOM 708 C CA . ALA A 1 87 ? 25.792 -1.428 6.128 1.00 93.38 87 ALA A CA 1
ATOM 709 C C . ALA A 1 87 ? 27.129 -0.721 5.848 1.00 93.38 87 ALA A C 1
ATOM 711 O O . ALA A 1 87 ? 28.174 -1.195 6.311 1.00 93.38 87 ALA A O 1
ATOM 712 N N . PRO A 1 88 ? 27.137 0.410 5.119 1.00 92.88 88 PRO A N 1
ATOM 713 C CA . PRO A 1 88 ? 28.357 1.167 4.872 1.00 92.88 88 PRO A CA 1
ATOM 714 C C . PRO A 1 88 ? 28.908 1.763 6.173 1.00 92.88 88 PRO A C 1
ATOM 716 O O . PRO A 1 88 ? 28.177 2.313 6.996 1.00 92.88 88 PRO A O 1
ATOM 719 N N . LYS A 1 89 ? 30.228 1.682 6.352 1.00 92.00 89 LYS A N 1
ATOM 720 C CA . LYS A 1 89 ? 30.959 2.337 7.438 1.00 92.00 89 LYS A CA 1
ATOM 721 C C . LYS A 1 89 ? 31.650 3.573 6.901 1.00 92.00 89 LYS A C 1
ATOM 723 O O . LYS A 1 89 ? 32.646 3.462 6.187 1.00 92.00 89 LYS A O 1
ATOM 728 N N . PHE A 1 90 ? 31.184 4.739 7.317 1.00 91.06 90 PHE A N 1
ATOM 729 C CA . PHE A 1 90 ? 31.873 5.993 7.047 1.00 91.06 90 PHE A CA 1
ATOM 730 C C . PHE A 1 90 ? 32.874 6.305 8.159 1.00 91.06 90 PHE A C 1
ATOM 732 O O . PHE A 1 90 ? 32.633 6.028 9.337 1.00 91.06 90 PHE A O 1
ATOM 739 N N . GLN A 1 91 ? 34.031 6.846 7.789 1.00 88.62 91 GLN A N 1
ATOM 740 C CA . GLN A 1 91 ? 35.011 7.364 8.738 1.00 88.62 91 GLN A CA 1
ATOM 741 C C . GLN A 1 91 ? 35.379 8.793 8.370 1.00 88.62 91 GLN A C 1
ATOM 743 O O . GLN A 1 91 ? 35.617 9.110 7.204 1.00 88.62 91 GLN A O 1
ATOM 748 N N . LYS A 1 92 ? 35.459 9.650 9.392 1.00 90.75 92 LYS A N 1
ATOM 749 C CA . LYS A 1 92 ? 35.945 11.019 9.241 1.00 90.75 92 LYS A CA 1
ATOM 750 C C . LYS A 1 92 ? 37.425 10.990 8.889 1.00 90.75 92 LYS A C 1
ATOM 752 O O . LYS A 1 92 ? 38.247 10.439 9.631 1.00 90.75 92 LYS A O 1
ATOM 757 N N . MET A 1 93 ? 37.754 11.599 7.764 1.00 91.56 93 MET A N 1
ATOM 758 C CA . MET A 1 93 ? 39.114 11.795 7.294 1.00 91.56 93 MET A CA 1
ATOM 759 C C . MET A 1 93 ? 39.396 13.290 7.190 1.00 91.56 93 MET A C 1
ATOM 761 O O . MET A 1 93 ? 38.484 14.095 6.998 1.00 91.56 93 MET A O 1
ATOM 765 N N . PHE A 1 94 ? 40.660 13.666 7.338 1.00 91.44 94 PHE A N 1
ATOM 766 C CA . PHE A 1 94 ? 41.127 15.021 7.081 1.00 91.44 94 PHE A CA 1
ATOM 767 C C . PHE A 1 94 ? 42.162 14.999 5.965 1.00 91.44 94 PHE A C 1
ATOM 769 O O . PHE A 1 94 ? 42.909 14.028 5.816 1.00 91.44 94 PHE A O 1
ATOM 776 N N . GLN A 1 95 ? 42.191 16.070 5.185 1.00 91.25 95 GLN A N 1
ATOM 777 C CA . GLN A 1 95 ? 43.214 16.273 4.177 1.00 91.25 95 GLN A CA 1
ATOM 778 C C . GLN A 1 95 ? 44.415 16.954 4.837 1.00 91.25 95 GLN A C 1
ATOM 780 O O . GLN A 1 95 ? 44.269 18.028 5.420 1.00 91.25 95 GLN A O 1
ATOM 785 N N . ASP A 1 96 ? 45.585 16.320 4.802 1.00 85.00 96 ASP A N 1
ATOM 786 C CA . ASP A 1 96 ? 46.813 16.924 5.316 1.00 85.00 96 ASP A CA 1
ATOM 787 C C . ASP A 1 96 ? 47.399 17.965 4.343 1.00 85.00 96 ASP A C 1
ATOM 789 O O . ASP A 1 96 ? 46.862 18.223 3.263 1.00 85.00 96 ASP A O 1
ATOM 793 N N . ASN A 1 97 ? 48.512 18.590 4.736 1.00 83.50 97 ASN A N 1
ATOM 794 C CA . ASN A 1 97 ? 49.162 19.630 3.933 1.00 83.50 97 ASN A CA 1
ATOM 795 C C . ASN A 1 97 ? 49.636 19.118 2.555 1.00 83.50 97 ASN A C 1
ATOM 797 O O . ASN A 1 97 ? 49.749 19.919 1.629 1.00 83.50 97 ASN A O 1
ATOM 801 N N . ASP A 1 98 ? 49.850 17.805 2.403 1.00 85.06 98 ASP A N 1
ATOM 802 C CA . ASP A 1 98 ? 50.264 17.143 1.157 1.00 85.06 98 ASP A CA 1
ATOM 803 C C . ASP A 1 98 ? 49.060 16.697 0.308 1.00 85.06 98 ASP A C 1
ATOM 805 O O . ASP A 1 98 ? 49.190 15.931 -0.651 1.00 85.06 98 ASP A O 1
ATOM 809 N N . ARG A 1 99 ? 47.858 17.171 0.662 1.00 83.19 99 ARG A N 1
ATOM 810 C CA . ARG A 1 99 ? 46.574 16.813 0.049 1.00 83.19 99 ARG A CA 1
ATOM 811 C C . ARG A 1 99 ? 46.210 15.330 0.177 1.00 83.19 99 ARG A C 1
ATOM 813 O O . ARG A 1 99 ? 45.292 14.879 -0.512 1.00 83.19 99 ARG A O 1
ATOM 820 N N . GLN A 1 100 ? 46.852 14.592 1.081 1.00 86.19 100 GLN A N 1
ATOM 821 C CA . GLN A 1 100 ? 46.550 13.189 1.349 1.00 86.19 100 GLN A CA 1
ATOM 822 C C . GLN A 1 100 ? 45.444 13.067 2.396 1.00 86.19 100 GLN A C 1
ATOM 824 O O . GLN A 1 100 ? 45.433 13.771 3.406 1.00 86.19 100 GLN A O 1
ATOM 829 N N . TRP A 1 101 ? 44.514 12.143 2.167 1.00 86.88 101 TRP A N 1
ATOM 830 C CA . TRP A 1 101 ? 43.445 11.857 3.118 1.00 86.88 101 TRP A CA 1
ATOM 831 C C . TRP A 1 101 ? 43.933 10.889 4.189 1.00 86.88 101 TRP A C 1
ATOM 833 O O . TRP A 1 101 ? 44.330 9.764 3.887 1.00 86.88 101 TRP A O 1
ATOM 843 N N . LYS A 1 102 ? 43.870 11.315 5.450 1.00 86.06 102 LYS A N 1
ATOM 844 C CA . LYS A 1 102 ? 44.238 10.510 6.622 1.00 86.06 102 LYS A CA 1
ATOM 845 C C . LYS A 1 102 ? 43.070 10.409 7.588 1.00 86.06 102 LYS A C 1
ATOM 847 O O . LYS A 1 102 ? 42.230 11.306 7.663 1.00 86.06 102 LYS A O 1
ATOM 852 N N . TYR A 1 103 ? 43.001 9.312 8.335 1.00 86.75 103 TYR A N 1
ATOM 853 C CA . TYR A 1 103 ? 41.938 9.133 9.319 1.00 86.75 103 TYR A CA 1
ATOM 854 C C . TYR A 1 103 ? 42.068 10.158 10.446 1.00 86.75 103 TYR A C 1
ATOM 856 O O . TYR A 1 103 ? 43.169 10.458 10.908 1.00 86.75 103 TYR A O 1
ATOM 864 N N . LEU A 1 104 ? 40.941 10.664 10.949 1.00 84.56 104 LEU A N 1
ATOM 865 C CA . LEU A 1 104 ? 40.938 11.651 12.035 1.00 84.56 104 LEU A CA 1
ATOM 866 C C . LEU A 1 104 ? 41.649 11.142 13.305 1.00 84.56 104 LEU A C 1
ATOM 868 O O . LEU A 1 104 ? 42.254 11.920 14.043 1.00 84.56 104 LEU A O 1
ATOM 872 N N . ASN A 1 105 ? 41.615 9.830 13.558 1.00 83.62 105 ASN A N 1
ATOM 873 C CA . ASN A 1 105 ? 42.309 9.203 14.687 1.00 83.62 105 ASN A CA 1
ATOM 874 C C . ASN A 1 105 ? 43.846 9.203 14.540 1.00 83.62 105 ASN A C 1
ATOM 876 O O . ASN A 1 105 ? 44.539 9.081 15.546 1.00 83.62 105 ASN A O 1
ATOM 880 N N . GLN A 1 106 ? 44.370 9.400 13.326 1.00 85.31 106 GLN A N 1
ATOM 881 C CA . GLN A 1 106 ? 45.797 9.535 13.019 1.00 85.31 106 GLN A CA 1
ATOM 882 C C . GLN A 1 106 ? 46.273 10.998 13.058 1.00 85.31 106 GLN A C 1
ATOM 884 O O . GLN A 1 106 ? 47.456 11.262 12.851 1.00 85.31 106 GLN A O 1
ATOM 889 N N . ALA A 1 107 ? 45.378 11.960 13.319 1.00 84.75 107 ALA A N 1
ATOM 890 C CA . ALA A 1 107 ? 45.738 13.371 13.406 1.00 84.75 107 ALA A CA 1
ATOM 891 C C . ALA A 1 107 ? 46.634 13.647 14.626 1.00 84.75 107 ALA A C 1
ATOM 893 O O . ALA A 1 107 ? 46.288 13.317 15.767 1.00 84.75 107 ALA A O 1
ATOM 894 N N . THR A 1 108 ? 47.757 14.328 14.398 1.00 87.00 108 THR A N 1
ATOM 895 C CA . THR A 1 108 ? 48.607 14.874 15.468 1.00 87.00 108 THR A CA 1
ATOM 896 C C . THR A 1 108 ? 47.866 15.950 16.265 1.00 87.00 108 THR A C 1
ATOM 898 O O . THR A 1 108 ? 46.892 16.536 15.792 1.00 87.00 108 THR A O 1
ATOM 901 N N . THR A 1 109 ? 48.338 16.273 17.472 1.00 85.44 109 THR A N 1
ATOM 902 C CA . THR A 1 109 ? 47.745 17.341 18.298 1.00 85.44 109 THR A CA 1
ATOM 903 C C . THR A 1 109 ? 47.678 18.679 17.552 1.00 85.44 109 THR A C 1
ATOM 905 O O . THR A 1 109 ? 46.647 19.345 17.596 1.00 85.44 109 THR A O 1
ATOM 908 N N . ALA A 1 110 ? 48.718 19.032 16.785 1.00 84.69 110 ALA A N 1
ATOM 909 C CA . ALA A 1 110 ? 48.737 20.240 15.958 1.00 84.69 110 ALA A CA 1
ATOM 910 C C . ALA A 1 110 ? 47.692 20.197 14.828 1.00 84.69 110 ALA A C 1
ATOM 912 O O . ALA A 1 110 ? 46.983 21.174 14.598 1.00 84.69 110 ALA A O 1
ATOM 913 N N . GLN A 1 111 ? 47.539 19.051 14.156 1.00 86.31 111 GLN A N 1
ATOM 914 C CA . GLN A 1 111 ? 46.513 18.871 13.124 1.00 86.31 111 GLN A CA 1
ATOM 915 C C . GLN A 1 111 ? 45.100 18.921 13.711 1.00 86.31 111 GLN A C 1
ATOM 917 O O . GLN A 1 111 ? 44.224 19.523 13.106 1.00 86.31 111 GLN A O 1
ATOM 922 N N . LYS A 1 112 ? 44.868 18.374 14.910 1.00 85.94 112 LYS A N 1
ATOM 923 C CA . LYS A 1 112 ? 43.565 18.466 15.593 1.00 85.94 112 LYS A CA 1
ATOM 924 C C . LYS A 1 112 ? 43.168 19.909 15.901 1.00 85.94 112 LYS A C 1
ATOM 926 O O . LYS A 1 112 ? 41.992 20.237 15.781 1.00 85.94 112 LYS A O 1
ATOM 931 N N . VAL A 1 113 ? 44.125 20.764 16.271 1.00 85.94 113 VAL A N 1
ATOM 932 C CA . VAL A 1 113 ? 43.873 22.204 16.462 1.00 85.94 113 VAL A CA 1
ATOM 933 C C . VAL A 1 113 ? 43.474 22.856 15.137 1.00 85.94 113 VAL A C 1
ATOM 935 O O . VAL A 1 113 ? 42.454 23.534 15.098 1.00 85.94 113 VAL A O 1
ATOM 938 N N . LYS A 1 114 ? 44.192 22.566 14.045 1.00 85.19 114 LYS A N 1
ATOM 939 C CA . LYS A 1 114 ? 43.876 23.092 12.704 1.00 85.19 114 LYS A CA 1
ATOM 940 C C . LYS A 1 114 ? 42.553 22.584 12.127 1.00 85.19 114 LYS A C 1
ATOM 942 O O . LYS A 1 114 ? 41.859 23.300 11.419 1.00 85.19 114 LYS A O 1
ATOM 947 N N . ILE A 1 115 ? 42.181 21.346 12.442 1.00 85.62 115 ILE A N 1
ATOM 948 C CA . ILE A 1 115 ? 40.866 20.793 12.100 1.00 85.62 115 ILE A CA 1
ATOM 949 C C . ILE A 1 115 ? 39.772 21.545 12.870 1.00 85.62 115 ILE A C 1
ATOM 951 O O . ILE A 1 115 ? 38.757 21.909 12.286 1.00 85.62 115 ILE A O 1
ATOM 955 N N . LYS A 1 116 ? 39.982 21.822 14.166 1.00 86.12 116 LYS A N 1
ATOM 956 C CA . LYS A 1 116 ? 39.032 22.596 14.981 1.00 86.12 116 LYS A CA 1
ATOM 957 C C . LYS A 1 116 ? 38.914 24.059 14.543 1.00 86.12 116 LYS A C 1
ATOM 959 O O . LYS A 1 116 ? 37.826 24.607 14.661 1.00 86.12 116 LYS A O 1
ATOM 964 N N . SER A 1 117 ? 39.993 24.678 14.056 1.00 85.50 117 SER A N 1
ATOM 965 C CA . SER A 1 117 ? 39.967 26.050 13.524 1.00 85.50 117 SER A CA 1
ATOM 966 C C . SER A 1 117 ? 39.417 26.149 12.095 1.00 85.50 117 SER A C 1
ATOM 968 O O . SER A 1 117 ? 39.229 27.256 11.602 1.00 85.50 117 SER A O 1
ATOM 970 N N . GLY A 1 118 ? 39.136 25.020 11.430 1.00 82.81 118 GLY A N 1
ATOM 971 C CA . GLY A 1 118 ? 38.631 24.985 10.053 1.00 82.81 118 GLY A CA 1
ATOM 972 C C . GLY A 1 118 ? 39.706 25.155 8.972 1.00 82.81 118 GLY A C 1
ATOM 973 O O . GLY A 1 118 ? 39.375 25.253 7.794 1.00 82.81 118 GLY A O 1
ATOM 974 N N . GLU A 1 119 ? 40.990 25.158 9.339 1.00 84.69 119 GLU A N 1
ATOM 975 C CA . GLU A 1 119 ? 42.116 25.282 8.401 1.00 84.69 119 GLU A CA 1
ATOM 976 C C . GLU A 1 119 ? 42.377 24.002 7.592 1.00 84.69 119 GLU A C 1
ATOM 978 O O . GLU A 1 119 ? 42.898 24.071 6.479 1.00 84.69 119 GLU A O 1
ATOM 983 N N . LEU A 1 120 ? 42.033 22.826 8.133 1.00 85.00 120 LEU A N 1
ATOM 984 C CA . LEU A 1 120 ? 42.144 21.545 7.426 1.00 85.00 120 LEU A CA 1
ATOM 985 C C . LEU A 1 120 ? 40.763 21.013 7.047 1.00 85.00 120 LEU A C 1
ATOM 987 O O . LEU A 1 120 ? 39.884 20.870 7.899 1.00 85.00 120 LEU A O 1
ATOM 991 N N . LYS A 1 121 ? 40.596 20.667 5.765 1.00 87.50 121 LYS A N 1
ATOM 992 C CA . LYS A 1 121 ? 39.353 20.086 5.245 1.00 87.50 121 LYS A CA 1
ATOM 993 C C . LYS A 1 121 ? 39.101 18.716 5.862 1.00 87.50 121 LYS A C 1
ATOM 995 O O . LYS A 1 121 ? 40.017 17.896 5.958 1.00 87.50 121 LYS A O 1
ATOM 1000 N N . THR A 1 122 ? 37.847 18.461 6.224 1.00 89.00 122 THR A N 1
ATOM 1001 C CA . THR A 1 122 ? 37.389 17.154 6.701 1.00 89.00 122 THR A CA 1
ATOM 1002 C C . THR A 1 122 ? 36.208 16.676 5.875 1.00 89.00 122 THR A C 1
ATOM 1004 O O . THR A 1 122 ? 35.354 17.472 5.500 1.00 89.00 122 THR A O 1
ATOM 1007 N N . GLU A 1 123 ? 36.183 15.380 5.587 1.00 89.56 123 GLU A N 1
ATOM 1008 C CA . GLU A 1 123 ? 35.115 14.703 4.851 1.00 89.56 123 GLU A CA 1
ATOM 1009 C C . GLU A 1 123 ? 34.872 13.332 5.484 1.00 89.56 123 GLU A C 1
ATOM 1011 O O . GLU A 1 123 ? 35.789 12.702 6.021 1.00 89.56 123 GLU A O 1
ATOM 1016 N N . GLU A 1 124 ? 33.638 12.846 5.406 1.00 91.38 124 GLU A N 1
ATOM 1017 C CA . GLU A 1 124 ? 33.335 11.447 5.687 1.00 91.38 124 GLU A CA 1
ATOM 1018 C C . GLU A 1 124 ? 33.527 10.621 4.420 1.00 91.38 124 GLU A C 1
ATOM 1020 O O . GLU A 1 124 ? 32.973 10.929 3.367 1.00 91.38 124 GLU A O 1
ATOM 1025 N N . ARG A 1 125 ? 34.344 9.570 4.514 1.00 88.75 125 ARG A N 1
ATOM 1026 C CA . ARG A 1 125 ? 34.633 8.669 3.393 1.00 88.75 125 ARG A CA 1
ATOM 1027 C C . ARG A 1 125 ? 34.246 7.242 3.740 1.00 88.75 125 ARG A C 1
ATOM 1029 O O . ARG A 1 125 ? 34.353 6.829 4.898 1.00 88.75 125 ARG A O 1
ATOM 1036 N N . LEU A 1 126 ? 33.798 6.494 2.732 1.00 89.62 126 LEU A N 1
ATOM 1037 C CA . LEU A 1 126 ? 33.489 5.074 2.871 1.00 89.62 126 LEU A CA 1
ATOM 1038 C C . LEU A 1 126 ? 34.773 4.315 3.225 1.00 89.62 126 LEU A C 1
ATOM 1040 O O . LEU A 1 126 ? 35.731 4.303 2.457 1.00 89.62 126 LEU A O 1
ATOM 1044 N N . ALA A 1 127 ? 34.789 3.690 4.398 1.00 86.75 127 ALA A N 1
ATOM 1045 C CA . ALA A 1 127 ? 35.932 2.951 4.926 1.00 86.75 127 ALA A CA 1
ATOM 1046 C C . ALA A 1 127 ? 35.744 1.426 4.866 1.00 86.75 127 ALA A C 1
ATOM 1048 O O . ALA A 1 127 ? 36.653 0.681 5.227 1.00 86.75 127 ALA A O 1
ATOM 1049 N N . GLY A 1 128 ? 34.561 0.956 4.468 1.00 89.94 128 GLY A N 1
ATOM 1050 C CA . GLY A 1 128 ? 34.217 -0.459 4.353 1.00 89.94 128 GLY A CA 1
ATOM 1051 C C . GLY A 1 128 ? 32.756 -0.714 4.702 1.00 89.94 128 GLY A C 1
ATOM 1052 O O . GLY A 1 128 ? 31.949 0.213 4.722 1.00 89.94 128 GLY A O 1
ATOM 1053 N N . PHE A 1 129 ? 32.433 -1.964 5.020 1.00 92.31 129 PHE A N 1
ATOM 1054 C CA . PHE A 1 129 ? 31.089 -2.393 5.401 1.00 92.31 129 PHE A CA 1
ATOM 1055 C C . PHE A 1 129 ? 31.096 -3.090 6.760 1.00 92.31 129 PHE A C 1
ATOM 1057 O O . PHE A 1 129 ? 32.127 -3.580 7.224 1.00 92.31 129 PHE A O 1
ATOM 1064 N N . LEU A 1 130 ? 29.934 -3.117 7.405 1.00 93.75 130 LEU A N 1
ATOM 1065 C CA . LEU A 1 130 ? 29.694 -3.809 8.663 1.00 93.75 130 LEU A CA 1
ATOM 1066 C C . LEU A 1 130 ? 28.513 -4.752 8.510 1.00 93.75 130 LEU A C 1
ATOM 1068 O O . LEU A 1 130 ? 27.478 -4.365 7.975 1.00 93.75 130 LEU A O 1
ATOM 1072 N N . SER A 1 131 ? 28.650 -5.953 9.067 1.00 94.94 131 SER A N 1
ATOM 1073 C CA . SER A 1 131 ? 27.507 -6.824 9.322 1.00 94.94 131 SER A CA 1
ATOM 1074 C C . SER A 1 131 ? 26.662 -6.225 10.448 1.00 94.94 131 SER A C 1
ATOM 1076 O O . SER A 1 131 ? 27.121 -6.167 11.595 1.00 94.94 131 SER A O 1
ATOM 1078 N N . VAL A 1 132 ? 25.435 -5.810 10.140 1.00 95.38 132 VAL A N 1
ATOM 1079 C CA . VAL A 1 132 ? 24.470 -5.276 11.114 1.00 95.38 132 VAL A CA 1
ATOM 1080 C C . VAL A 1 132 ? 23.242 -6.187 11.220 1.00 95.38 132 VAL A C 1
ATOM 1082 O O . VAL A 1 132 ? 22.865 -6.813 10.228 1.00 95.38 132 VAL A O 1
ATOM 1085 N N . PRO A 1 133 ? 22.654 -6.340 12.422 1.00 96.31 133 PRO A N 1
ATOM 1086 C CA . PRO A 1 133 ? 21.432 -7.112 12.607 1.00 96.31 133 PRO A CA 1
ATOM 1087 C C . PRO A 1 133 ? 20.194 -6.295 12.227 1.00 96.31 133 PRO A C 1
ATOM 1089 O O . PRO A 1 133 ? 20.044 -5.147 12.651 1.00 96.31 133 PRO A O 1
ATOM 1092 N N . VAL A 1 134 ? 19.287 -6.931 11.503 1.00 96.88 134 VAL A N 1
ATOM 1093 C CA . VAL A 1 134 ? 17.926 -6.467 11.231 1.00 96.88 134 VAL A CA 1
ATOM 1094 C C . VAL A 1 134 ? 16.944 -7.601 11.519 1.00 96.88 134 VAL A C 1
ATOM 1096 O O . VAL A 1 134 ? 17.350 -8.756 11.659 1.00 96.88 134 VAL A O 1
ATOM 1099 N N . PHE A 1 135 ? 15.672 -7.263 11.667 1.00 97.50 135 PHE A N 1
ATOM 1100 C CA . PHE A 1 135 ? 14.603 -8.204 11.977 1.00 97.50 135 PHE A CA 1
ATOM 1101 C C . PHE A 1 135 ? 13.446 -7.960 11.023 1.00 97.50 135 PHE A C 1
ATOM 1103 O O . PHE A 1 135 ? 13.168 -6.807 10.673 1.00 97.50 135 PHE A O 1
ATOM 1110 N N . ASP A 1 136 ? 12.801 -9.038 10.605 1.00 96.62 136 ASP A N 1
ATOM 1111 C CA . ASP A 1 136 ? 11.557 -8.951 9.860 1.00 96.62 136 ASP A CA 1
ATOM 1112 C C . ASP A 1 136 ? 10.399 -8.549 10.787 1.00 96.62 136 ASP A C 1
ATOM 1114 O O . ASP A 1 136 ? 10.421 -8.833 11.987 1.00 96.62 136 ASP A O 1
ATOM 1118 N N . ILE A 1 137 ? 9.399 -7.861 10.247 1.00 95.06 137 ILE A N 1
ATOM 1119 C CA . ILE A 1 137 ? 8.207 -7.419 10.969 1.00 95.06 137 ILE A CA 1
ATOM 1120 C C . ILE A 1 137 ? 7.439 -8.594 11.584 1.00 95.06 137 ILE A C 1
ATOM 1122 O O . ILE A 1 137 ? 6.950 -8.460 12.707 1.00 95.06 137 ILE A O 1
ATOM 1126 N N . THR A 1 138 ? 7.437 -9.776 10.955 1.00 95.56 138 THR A N 1
ATOM 1127 C CA . THR A 1 138 ? 6.796 -10.978 11.519 1.00 95.56 138 THR A CA 1
ATOM 1128 C C . THR A 1 138 ? 7.521 -11.517 12.755 1.00 95.56 138 THR A C 1
ATOM 1130 O O . THR A 1 138 ? 7.013 -12.398 13.439 1.00 95.56 138 THR A O 1
ATOM 1133 N N . GLN A 1 139 ? 8.729 -11.022 13.048 1.00 96.62 139 GLN A N 1
ATOM 1134 C CA . GLN A 1 139 ? 9.499 -11.345 14.254 1.00 96.62 139 GLN A CA 1
ATOM 1135 C C . GLN A 1 139 ? 9.209 -10.368 15.407 1.00 96.62 139 GLN A C 1
ATOM 1137 O O . GLN A 1 139 ? 9.884 -10.397 16.440 1.00 96.62 139 GLN A O 1
ATOM 1142 N N . THR A 1 140 ? 8.252 -9.456 15.231 1.00 96.50 140 THR A N 1
ATOM 1143 C CA . THR A 1 140 ? 7.843 -8.457 16.226 1.00 96.50 140 THR A CA 1
ATOM 1144 C C . THR A 1 140 ? 6.444 -8.748 16.761 1.00 96.50 140 THR A C 1
ATOM 1146 O O . THR A 1 140 ? 5.779 -9.676 16.311 1.00 96.50 140 THR A O 1
ATOM 1149 N N . ASP A 1 141 ? 5.996 -7.990 17.753 1.00 96.06 141 ASP A N 1
ATOM 1150 C CA . ASP A 1 141 ? 4.608 -7.985 18.231 1.00 96.06 141 ASP A CA 1
ATOM 1151 C C . ASP A 1 141 ? 3.665 -7.115 17.369 1.00 96.06 141 ASP A C 1
ATOM 1153 O O . ASP A 1 141 ? 2.529 -6.866 17.768 1.00 96.06 141 ASP A O 1
ATOM 1157 N N . CYS A 1 142 ? 4.106 -6.675 16.182 1.00 95.06 142 CYS A N 1
ATOM 1158 C CA . CYS A 1 142 ? 3.269 -5.938 15.241 1.00 95.06 142 CYS A CA 1
ATOM 1159 C C . CYS A 1 142 ? 2.145 -6.829 14.677 1.00 95.06 142 CYS A C 1
ATOM 1161 O O . CYS A 1 142 ? 2.440 -7.897 14.125 1.00 95.06 142 CYS A O 1
ATOM 1163 N N . PRO A 1 143 ? 0.869 -6.411 14.778 1.00 92.25 143 PRO A N 1
ATOM 1164 C CA . PRO A 1 143 ? -0.244 -7.136 14.181 1.00 92.25 143 PRO A CA 1
ATOM 1165 C C . PRO A 1 143 ? -0.243 -6.981 12.652 1.00 92.25 143 PRO A C 1
ATOM 1167 O O . PRO A 1 143 ? 0.048 -5.908 12.128 1.00 92.25 143 PRO A O 1
ATOM 1170 N N . GLU A 1 144 ? -0.620 -8.042 11.930 1.00 88.06 144 GLU A N 1
ATOM 1171 C CA . GLU A 1 144 ? -0.559 -8.106 10.455 1.00 88.06 144 GLU A CA 1
ATOM 1172 C C . GLU A 1 144 ? -1.307 -6.962 9.751 1.00 88.06 144 GLU A C 1
ATOM 1174 O O . GLU A 1 144 ? -0.858 -6.456 8.726 1.00 88.06 144 GLU A O 1
ATOM 1179 N N . GLN A 1 145 ? -2.409 -6.496 10.342 1.00 85.12 145 GLN A N 1
ATOM 1180 C CA . GLN A 1 145 ? -3.214 -5.368 9.854 1.00 85.12 145 GLN A CA 1
ATOM 1181 C C . GLN A 1 145 ? -2.459 -4.027 9.780 1.00 85.12 145 GLN A C 1
ATOM 1183 O O . GLN A 1 145 ? -2.880 -3.129 9.054 1.00 85.12 145 GLN A O 1
ATOM 1188 N N . ASP A 1 146 ? -1.351 -3.873 10.511 1.00 86.31 146 ASP A N 1
ATOM 1189 C CA . ASP A 1 146 ? -0.515 -2.669 10.469 1.00 86.31 146 ASP A CA 1
ATOM 1190 C C . ASP A 1 146 ? 0.661 -2.797 9.486 1.00 86.31 146 ASP A C 1
ATOM 1192 O O . ASP A 1 146 ? 1.342 -1.804 9.216 1.00 86.31 146 ASP A O 1
ATOM 1196 N N . TYR A 1 147 ? 0.900 -3.980 8.903 1.00 87.94 147 TYR A N 1
ATOM 1197 C CA . TYR A 1 147 ? 2.012 -4.193 7.966 1.00 87.94 147 TYR A CA 1
ATOM 1198 C C . TYR A 1 147 ? 1.922 -3.279 6.739 1.00 87.94 147 TYR A C 1
ATOM 1200 O O . TYR A 1 147 ? 2.941 -2.658 6.420 1.00 87.94 147 TYR A O 1
ATOM 1208 N N . PRO A 1 148 ? 0.751 -3.126 6.082 1.00 83.12 148 PRO A N 1
ATOM 1209 C CA . PRO A 1 148 ? 0.630 -2.278 4.896 1.00 83.12 148 PRO A CA 1
ATOM 1210 C C . PRO A 1 148 ? 0.995 -0.809 5.155 1.00 83.12 148 PRO A C 1
ATOM 1212 O O . PRO A 1 148 ? 1.658 -0.182 4.334 1.00 83.12 148 PRO A O 1
ATOM 1215 N N . LYS A 1 149 ? 0.695 -0.288 6.354 1.00 83.62 149 LYS A N 1
ATOM 1216 C CA . LYS A 1 149 ? 1.038 1.090 6.752 1.00 83.62 149 LYS A CA 1
ATOM 1217 C C . LYS A 1 149 ? 2.547 1.313 6.872 1.00 83.62 149 LYS A C 1
ATOM 1219 O O . LYS A 1 149 ? 3.040 2.404 6.597 1.00 83.62 149 LYS A O 1
ATOM 1224 N N . LEU A 1 150 ? 3.280 0.300 7.333 1.00 83.69 150 LEU A N 1
ATOM 1225 C CA . LEU A 1 150 ? 4.728 0.379 7.554 1.00 83.69 150 LEU A CA 1
ATOM 1226 C C . LEU A 1 150 ? 5.526 0.030 6.294 1.00 83.69 150 LEU A C 1
ATOM 1228 O O . LEU A 1 150 ? 6.631 0.543 6.100 1.00 83.69 150 LEU A O 1
ATOM 1232 N N . TYR A 1 151 ? 4.969 -0.843 5.4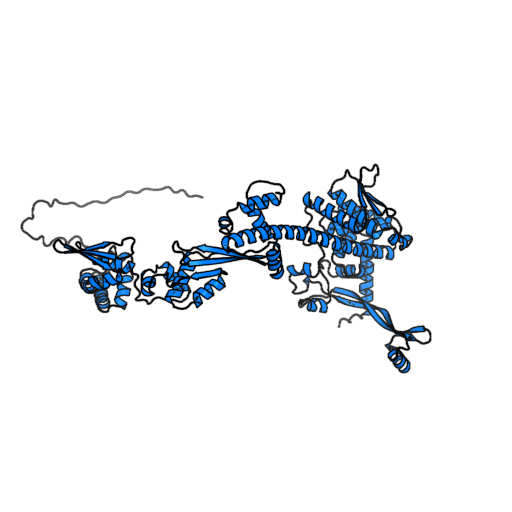57 1.00 84.00 151 TYR A N 1
ATOM 1233 C CA . TYR A 1 151 ? 5.583 -1.367 4.243 1.00 84.00 151 TYR A CA 1
ATOM 1234 C C . TYR A 1 151 ? 4.559 -1.399 3.094 1.00 84.00 151 TYR A C 1
ATOM 1236 O O . TYR A 1 151 ? 4.117 -2.482 2.693 1.00 84.00 151 TYR A O 1
ATOM 1244 N N . PRO A 1 152 ? 4.171 -0.226 2.553 1.00 73.38 152 PRO A N 1
ATOM 1245 C CA . PRO A 1 152 ? 3.227 -0.136 1.445 1.00 73.38 152 PRO A CA 1
ATOM 1246 C C . PRO A 1 152 ? 3.907 -0.617 0.158 1.00 73.38 152 PRO A C 1
ATOM 1248 O O . PRO A 1 152 ? 4.559 0.144 -0.554 1.00 73.38 152 PRO A O 1
ATOM 1251 N N . ASN A 1 153 ? 3.810 -1.919 -0.102 1.00 69.94 153 ASN A N 1
ATOM 1252 C CA . ASN A 1 153 ? 4.475 -2.583 -1.227 1.00 69.94 153 ASN A CA 1
ATOM 1253 C C . ASN A 1 153 ? 3.512 -2.914 -2.384 1.00 69.94 153 ASN A C 1
ATOM 1255 O O . ASN A 1 153 ? 3.945 -3.389 -3.430 1.00 69.94 153 ASN A O 1
ATOM 1259 N N . LYS A 1 154 ? 2.205 -2.695 -2.199 1.00 69.50 154 LYS A N 1
ATOM 1260 C CA . LYS A 1 154 ? 1.145 -2.950 -3.183 1.00 69.50 154 LYS A CA 1
ATOM 1261 C C . LYS A 1 154 ? 0.025 -1.912 -2.992 1.00 69.50 154 LYS A C 1
ATOM 1263 O O . LYS A 1 154 ? -0.210 -1.544 -1.841 1.00 69.50 154 LYS A O 1
ATOM 1268 N N . PRO A 1 155 ? -0.675 -1.473 -4.059 1.00 63.81 155 PRO A N 1
ATOM 1269 C CA . PRO A 1 155 ? -1.884 -0.673 -3.902 1.00 63.81 155 PRO A CA 1
ATOM 1270 C C . PRO A 1 155 ? -2.895 -1.417 -3.022 1.00 63.81 155 PRO A C 1
ATOM 1272 O O . PRO A 1 155 ? -3.284 -2.540 -3.349 1.00 63.81 155 PRO A O 1
ATOM 1275 N N . GLU A 1 156 ? -3.322 -0.810 -1.915 1.00 66.88 156 GLU A N 1
ATOM 1276 C CA . GLU A 1 156 ? -4.367 -1.383 -1.052 1.00 66.88 156 GLU A CA 1
ATOM 1277 C C . GLU A 1 156 ? -5.735 -1.345 -1.745 1.00 66.88 156 GLU A C 1
ATOM 1279 O O . GLU A 1 156 ? -6.541 -2.262 -1.609 1.00 66.88 156 GLU A O 1
ATOM 1284 N N . SER A 1 157 ? -5.960 -0.301 -2.542 1.00 64.62 157 SER A N 1
ATOM 1285 C CA . SER A 1 157 ? -7.224 0.012 -3.204 1.00 64.62 157 SER A CA 1
ATOM 1286 C C . SER A 1 157 ? -7.486 -0.794 -4.485 1.00 64.62 157 SER A C 1
ATOM 1288 O O . SER A 1 157 ? -8.579 -0.715 -5.042 1.00 64.62 157 SER A O 1
ATOM 1290 N N . PHE A 1 158 ? -6.524 -1.599 -4.967 1.00 74.38 158 PHE A N 1
ATOM 1291 C CA . PHE A 1 158 ? -6.659 -2.329 -6.233 1.00 74.38 158 PHE A CA 1
ATOM 1292 C C . PHE A 1 158 ? -6.115 -3.763 -6.189 1.00 74.38 158 PHE A C 1
ATOM 1294 O O . PHE A 1 158 ? -4.962 -4.021 -5.845 1.00 74.38 158 PHE A O 1
ATOM 1301 N N . THR A 1 159 ? -6.936 -4.716 -6.640 1.00 77.94 159 THR A N 1
ATOM 1302 C CA . THR A 1 159 ? -6.522 -6.094 -6.939 1.00 77.94 159 THR A CA 1
ATOM 1303 C C . THR A 1 159 ? -7.068 -6.503 -8.299 1.00 77.94 159 THR A C 1
ATOM 1305 O O . THR A 1 159 ? -8.272 -6.431 -8.533 1.00 77.94 159 THR A O 1
ATOM 1308 N N . PHE A 1 160 ? -6.184 -6.946 -9.193 1.00 84.50 160 PHE A N 1
ATOM 1309 C CA . PHE A 1 160 ? -6.572 -7.379 -10.528 1.00 84.50 160 PHE A CA 1
ATOM 1310 C C . PHE A 1 160 ? -7.219 -8.769 -10.487 1.00 84.50 160 PHE A C 1
ATOM 1312 O O . PHE A 1 160 ? -6.552 -9.754 -10.176 1.00 84.50 160 PHE A O 1
ATOM 1319 N N . ASN A 1 161 ? -8.502 -8.863 -10.845 1.00 85.06 161 ASN A N 1
ATOM 1320 C CA . ASN A 1 161 ? -9.245 -10.127 -10.926 1.00 85.06 161 ASN A CA 1
ATOM 1321 C C . ASN A 1 161 ? -9.535 -10.544 -12.379 1.00 85.06 161 ASN A C 1
ATOM 1323 O O . ASN A 1 161 ? -10.295 -11.480 -12.625 1.00 85.06 161 ASN A O 1
ATOM 1327 N N . GLY A 1 162 ? -8.949 -9.847 -13.358 1.00 83.19 162 GLY A N 1
ATOM 1328 C CA . GLY A 1 162 ? -9.152 -10.117 -14.781 1.00 83.19 162 GLY A CA 1
ATOM 1329 C C . GLY A 1 162 ? -10.523 -9.698 -15.309 1.00 83.19 162 GLY A C 1
ATOM 1330 O O . GLY A 1 162 ? -10.898 -10.104 -16.410 1.00 83.19 162 GLY A O 1
ATOM 1331 N N . THR A 1 163 ? -11.289 -8.901 -14.558 1.00 85.75 163 THR A N 1
ATOM 1332 C CA . THR A 1 163 ? -12.575 -8.397 -15.048 1.00 85.75 163 THR A CA 1
ATOM 1333 C C . THR A 1 163 ? -12.359 -7.318 -16.107 1.00 85.75 163 THR A C 1
ATOM 1335 O O . THR A 1 163 ? -11.330 -6.641 -16.137 1.00 85.75 163 THR A O 1
ATOM 1338 N N . LYS A 1 164 ? -13.358 -7.101 -16.971 1.00 82.56 164 LYS A N 1
ATOM 1339 C CA . LYS A 1 164 ? -13.307 -6.016 -17.965 1.00 82.56 164 LYS A CA 1
ATOM 1340 C C . LYS A 1 164 ? -13.076 -4.648 -17.310 1.00 82.56 164 LYS A C 1
ATOM 1342 O O . LYS A 1 164 ? -12.323 -3.840 -17.838 1.00 82.56 164 LYS A O 1
ATOM 1347 N N . LYS A 1 165 ? -13.678 -4.428 -16.135 1.00 79.19 165 LYS A N 1
ATOM 1348 C CA . LYS A 1 165 ? -13.495 -3.209 -15.344 1.00 79.19 165 LYS A CA 1
ATOM 1349 C C . LYS A 1 165 ? -12.042 -3.060 -14.894 1.00 79.19 165 LYS A C 1
ATOM 1351 O O . LYS A 1 165 ? -11.466 -2.005 -15.117 1.00 79.19 165 LYS A O 1
ATOM 1356 N N . ASP A 1 166 ? -11.433 -4.113 -14.347 1.00 82.69 166 ASP A N 1
ATOM 1357 C CA . ASP A 1 166 ? -10.030 -4.068 -13.904 1.00 82.69 166 ASP A CA 1
ATOM 1358 C C . ASP A 1 166 ? -9.091 -3.704 -15.060 1.00 82.69 166 ASP A C 1
ATOM 1360 O O . ASP A 1 166 ? -8.169 -2.909 -14.891 1.00 82.69 166 ASP A O 1
ATOM 1364 N N . ILE A 1 167 ? -9.348 -4.265 -16.245 1.00 88.56 167 ILE A N 1
ATOM 1365 C CA . ILE A 1 167 ? -8.584 -3.999 -17.468 1.00 88.56 167 ILE A CA 1
ATOM 1366 C C . ILE A 1 167 ? -8.745 -2.540 -17.906 1.00 88.56 167 ILE A C 1
ATOM 1368 O O . ILE A 1 167 ? -7.747 -1.873 -18.175 1.00 88.56 167 ILE A O 1
ATOM 1372 N N . GLU A 1 168 ? -9.978 -2.035 -17.975 1.00 88.19 168 GLU A N 1
ATOM 1373 C CA . GLU A 1 168 ? -10.267 -0.646 -18.352 1.00 88.19 168 GLU A CA 1
ATOM 1374 C C . GLU A 1 168 ? -9.642 0.346 -17.363 1.00 88.19 168 GLU A C 1
ATOM 1376 O O . GLU A 1 168 ? -8.955 1.277 -17.786 1.00 88.19 168 GLU A O 1
ATOM 1381 N N . THR A 1 169 ? -9.808 0.110 -16.059 1.00 85.69 169 THR A N 1
ATOM 1382 C CA . THR A 1 169 ? -9.253 0.946 -14.987 1.00 85.69 169 THR A CA 1
ATOM 1383 C C . THR A 1 169 ? -7.726 0.952 -15.008 1.00 85.69 169 THR A C 1
ATOM 1385 O O . THR A 1 169 ? -7.105 2.016 -14.967 1.00 85.69 169 THR A O 1
ATOM 1388 N N . LEU A 1 170 ? -7.093 -0.217 -15.119 1.00 90.69 170 LEU A N 1
ATOM 1389 C CA . LEU A 1 170 ? -5.639 -0.290 -15.199 1.00 90.69 170 LEU A CA 1
ATOM 1390 C C . LEU A 1 170 ? -5.123 0.376 -16.481 1.00 90.69 170 LEU A C 1
ATOM 1392 O O . LEU A 1 170 ? -4.141 1.113 -16.427 1.00 90.69 170 LEU A O 1
ATOM 1396 N N . ARG A 1 171 ? -5.804 0.194 -17.622 1.00 92.56 171 ARG A N 1
ATOM 1397 C CA . ARG A 1 171 ? -5.452 0.878 -18.876 1.00 92.56 171 ARG A CA 1
ATOM 1398 C C . ARG A 1 171 ? -5.468 2.393 -18.693 1.00 92.56 171 ARG A C 1
ATOM 1400 O O . ARG A 1 171 ? -4.507 3.044 -19.096 1.00 92.56 171 ARG A O 1
ATOM 1407 N N . SER A 1 172 ? -6.520 2.949 -18.088 1.00 90.44 172 SER A N 1
ATOM 1408 C CA . SER A 1 172 ? -6.607 4.395 -17.859 1.00 90.44 172 SER A CA 1
ATOM 1409 C C . SER A 1 172 ? -5.504 4.897 -16.931 1.00 90.44 172 SER A C 1
ATOM 1411 O O . SER A 1 172 ? -4.877 5.900 -17.252 1.00 90.44 172 SER A O 1
ATOM 1413 N N . VAL A 1 173 ? -5.201 4.175 -15.845 1.00 91.56 173 VAL A N 1
ATOM 1414 C CA . VAL A 1 173 ? -4.130 4.550 -14.903 1.00 91.56 173 VAL A CA 1
ATOM 1415 C C . VAL A 1 173 ? -2.759 4.557 -15.585 1.00 91.56 173 VAL A C 1
ATOM 1417 O O . VAL A 1 173 ? -1.966 5.470 -15.366 1.00 91.56 173 VAL A O 1
ATOM 1420 N N . LEU A 1 174 ? -2.476 3.574 -16.446 1.00 95.00 174 LEU A N 1
ATOM 1421 C CA . LEU A 1 174 ? -1.209 3.507 -17.181 1.00 95.00 174 LEU A CA 1
ATOM 1422 C C . LEU A 1 174 ? -1.081 4.594 -18.256 1.00 95.00 174 LEU A C 1
ATOM 1424 O O . LEU A 1 174 ? 0.018 5.102 -18.471 1.00 95.00 174 LEU A O 1
ATOM 1428 N N . ILE A 1 175 ? -2.177 4.957 -18.929 1.00 93.81 175 ILE A N 1
ATOM 1429 C CA . ILE A 1 175 ? -2.184 6.060 -19.904 1.00 93.81 175 ILE A CA 1
ATOM 1430 C C . ILE A 1 175 ? -1.975 7.400 -19.191 1.00 93.81 175 ILE A C 1
ATOM 1432 O O . ILE A 1 175 ? -1.126 8.174 -19.614 1.00 93.81 175 ILE A O 1
ATOM 1436 N N . ASP A 1 176 ? -2.674 7.639 -18.085 1.00 91.88 176 ASP A N 1
ATOM 1437 C CA . ASP A 1 176 ? -2.531 8.844 -17.257 1.00 91.88 176 ASP A CA 1
ATOM 1438 C C . ASP A 1 176 ? -1.106 8.975 -16.678 1.00 91.88 176 ASP A C 1
ATOM 1440 O O . ASP A 1 176 ? -0.488 10.039 -16.734 1.00 91.88 176 ASP A O 1
ATOM 1444 N N . TYR A 1 177 ? -0.511 7.860 -16.233 1.00 93.94 177 TYR A N 1
ATOM 1445 C CA . TYR A 1 177 ? 0.914 7.807 -15.889 1.00 93.94 177 TYR A CA 1
ATOM 1446 C C . TYR A 1 177 ? 1.812 8.214 -17.069 1.00 93.94 177 TYR A C 1
ATOM 1448 O O . TYR A 1 177 ? 2.722 9.027 -16.906 1.00 93.94 177 TYR A O 1
ATOM 1456 N N . ALA A 1 178 ? 1.561 7.676 -18.265 1.00 94.88 178 ALA A N 1
ATOM 1457 C CA . ALA A 1 178 ? 2.337 8.005 -19.457 1.00 94.88 178 ALA A CA 1
ATOM 1458 C C . ALA A 1 178 ? 2.236 9.499 -19.809 1.00 94.88 178 ALA A C 1
ATOM 1460 O O . ALA A 1 178 ? 3.255 10.141 -20.073 1.00 94.88 178 ALA A O 1
ATOM 1461 N N . GLU A 1 179 ? 1.029 10.064 -19.760 1.00 93.00 179 GLU A N 1
ATOM 1462 C CA . GLU A 1 179 ? 0.760 11.475 -20.045 1.00 93.00 179 GLU A CA 1
ATOM 1463 C C . GLU A 1 179 ? 1.504 12.408 -19.084 1.00 93.00 179 GLU A C 1
ATOM 1465 O O . GLU A 1 179 ? 2.136 13.365 -19.537 1.00 93.00 179 GLU A O 1
ATOM 1470 N N . GLU A 1 180 ? 1.535 12.101 -17.783 1.00 91.44 180 GLU A N 1
ATOM 1471 C CA . GLU A 1 180 ? 2.325 12.862 -16.803 1.00 91.44 180 GLU A CA 1
ATOM 1472 C C . GLU A 1 180 ? 3.824 12.847 -17.135 1.00 91.44 180 GLU A C 1
ATOM 1474 O O . GLU A 1 180 ? 4.510 13.870 -17.033 1.00 91.44 180 GLU A O 1
ATOM 1479 N N . LYS A 1 181 ? 4.347 11.705 -17.596 1.00 90.75 181 LYS A N 1
ATOM 1480 C CA . LYS A 1 181 ? 5.737 11.589 -18.069 1.00 90.75 181 LYS A CA 1
ATOM 1481 C C . LYS A 1 181 ? 5.945 12.183 -19.471 1.00 90.75 181 LYS A C 1
ATOM 1483 O O . LYS A 1 181 ? 7.042 12.073 -20.022 1.00 90.75 181 LYS A O 1
ATOM 1488 N N . ASN A 1 182 ? 4.943 12.857 -20.041 1.00 93.94 182 ASN A N 1
ATOM 1489 C CA . ASN A 1 182 ? 4.932 13.409 -21.400 1.00 93.94 182 ASN A CA 1
ATOM 1490 C C . ASN A 1 182 ? 5.178 12.346 -22.486 1.00 93.94 182 ASN A C 1
ATOM 1492 O O . ASN A 1 182 ? 5.800 12.635 -23.512 1.00 93.94 182 ASN A O 1
ATOM 1496 N N . VAL A 1 183 ? 4.733 11.112 -22.247 1.00 96.50 183 VAL A N 1
ATOM 1497 C CA . VAL A 1 183 ? 4.845 9.978 -23.167 1.00 96.50 183 VAL A CA 1
ATOM 1498 C C . VAL A 1 183 ? 3.506 9.776 -23.869 1.00 96.50 183 VAL A C 1
ATOM 1500 O O . VAL A 1 183 ? 2.519 9.382 -23.254 1.00 96.50 183 VAL A O 1
ATOM 1503 N N . ALA A 1 184 ? 3.458 10.020 -25.178 1.00 95.75 184 ALA A N 1
ATOM 1504 C CA . ALA A 1 184 ? 2.226 9.839 -25.945 1.00 95.75 184 ALA A CA 1
ATOM 1505 C C . ALA A 1 184 ? 1.959 8.348 -26.201 1.00 95.75 184 ALA A C 1
ATOM 1507 O O . ALA A 1 184 ? 2.795 7.675 -26.804 1.00 95.75 184 ALA A O 1
ATOM 1508 N N . VAL A 1 185 ? 0.792 7.832 -25.809 1.00 97.12 185 VAL A N 1
ATOM 1509 C CA . VAL A 1 185 ? 0.395 6.432 -26.045 1.00 97.12 185 VAL A CA 1
ATOM 1510 C C . VAL A 1 185 ? -0.641 6.363 -27.163 1.00 97.12 185 VAL A C 1
ATOM 1512 O O . VAL A 1 185 ? -1.591 7.140 -27.202 1.00 97.12 185 VAL A O 1
ATOM 1515 N N . SER A 1 186 ? -0.472 5.425 -28.094 1.00 94.50 186 SER A N 1
ATOM 1516 C CA . SER A 1 186 ? -1.403 5.232 -29.211 1.00 94.50 186 SER A CA 1
ATOM 1517 C C . SER A 1 186 ? -1.606 3.757 -29.540 1.00 94.50 186 SER A C 1
ATOM 1519 O O . SER A 1 186 ? -0.664 2.969 -29.485 1.00 94.50 186 SER A O 1
ATOM 1521 N N . PHE A 1 187 ? -2.837 3.400 -29.907 1.00 93.38 187 PHE A N 1
ATOM 1522 C CA . PHE A 1 187 ? -3.212 2.051 -30.326 1.00 93.38 187 PHE A CA 1
ATOM 1523 C C . PHE A 1 187 ? -3.461 2.052 -31.834 1.00 93.38 187 PHE A C 1
ATOM 1525 O O . PHE A 1 187 ? -4.411 2.675 -32.311 1.00 93.38 187 PHE A O 1
ATOM 1532 N N . GLU A 1 188 ? -2.594 1.390 -32.598 1.00 92.62 188 GLU A N 1
ATOM 1533 C CA . GLU A 1 188 ? -2.576 1.488 -34.059 1.00 92.62 188 GLU A CA 1
ATOM 1534 C C . GLU A 1 188 ? -2.620 0.129 -34.761 1.00 92.62 188 GLU A C 1
ATOM 1536 O O . GLU A 1 188 ? -2.148 -0.896 -34.258 1.00 92.62 188 GLU A O 1
ATOM 1541 N N . LYS A 1 189 ? -3.125 0.145 -36.000 1.00 87.31 189 LYS A N 1
ATOM 1542 C CA . LYS A 1 189 ? -2.995 -0.978 -36.932 1.00 87.31 189 LYS A CA 1
ATOM 1543 C C . LYS A 1 189 ? -1.594 -0.979 -37.514 1.00 87.31 189 LYS A C 1
ATOM 1545 O O . LYS A 1 189 ? -1.307 -0.233 -38.449 1.00 87.31 189 LYS A O 1
ATOM 1550 N N . THR A 1 190 ? -0.738 -1.854 -37.002 1.00 80.19 190 THR A N 1
ATOM 1551 C CA . THR A 1 190 ? 0.620 -2.019 -37.523 1.00 80.19 190 THR A CA 1
ATOM 1552 C C . THR A 1 190 ? 0.761 -3.348 -38.270 1.00 80.19 190 THR A C 1
ATOM 1554 O O . THR A 1 190 ? 0.252 -4.391 -37.850 1.00 80.19 190 THR A O 1
ATOM 1557 N N . ASN A 1 191 ? 1.496 -3.320 -39.386 1.00 78.31 191 ASN A N 1
ATOM 1558 C CA . ASN A 1 191 ? 1.931 -4.532 -40.095 1.00 78.31 191 ASN A CA 1
ATOM 1559 C C . ASN A 1 191 ? 3.219 -5.123 -39.490 1.00 78.31 191 ASN A C 1
ATOM 1561 O O . ASN A 1 191 ? 3.772 -6.079 -40.030 1.00 78.31 191 ASN A O 1
ATOM 1565 N N . SER A 1 192 ? 3.708 -4.543 -38.389 1.00 78.81 192 SER A N 1
ATOM 1566 C CA . SER A 1 192 ? 4.889 -5.023 -37.681 1.00 78.81 192 SER A CA 1
ATOM 1567 C C . SER A 1 192 ? 4.611 -6.370 -37.011 1.00 78.81 192 SER A C 1
ATOM 1569 O O . SER A 1 192 ? 3.490 -6.669 -36.575 1.00 78.81 192 SER A O 1
ATOM 1571 N N . THR A 1 193 ? 5.660 -7.186 -36.915 1.00 81.69 193 THR A N 1
ATOM 1572 C CA . THR A 1 193 ? 5.666 -8.395 -36.086 1.00 81.69 193 THR A CA 1
ATOM 1573 C C . THR A 1 193 ? 5.730 -8.065 -34.596 1.00 81.69 193 THR A C 1
ATOM 1575 O O . THR A 1 193 ? 5.326 -8.896 -33.787 1.00 81.69 193 THR A O 1
ATOM 1578 N N . ALA A 1 194 ? 6.217 -6.875 -34.227 1.00 85.94 194 ALA A N 1
ATOM 1579 C CA . ALA A 1 194 ? 6.241 -6.414 -32.842 1.00 85.94 194 ALA A CA 1
ATOM 1580 C C . ALA A 1 194 ? 4.822 -6.092 -32.343 1.00 85.94 194 ALA A C 1
ATOM 1582 O O . ALA A 1 194 ? 3.988 -5.577 -33.094 1.00 85.94 194 ALA A O 1
ATOM 1583 N N . LYS A 1 195 ? 4.550 -6.408 -31.073 1.00 90.75 195 LYS A N 1
ATOM 1584 C CA . LYS A 1 195 ? 3.259 -6.135 -30.416 1.00 90.75 195 LYS A CA 1
ATOM 1585 C C . LYS A 1 195 ? 3.134 -4.682 -29.942 1.00 90.75 195 LYS A C 1
ATOM 1587 O O . LYS A 1 195 ? 2.021 -4.177 -29.827 1.00 90.75 195 LYS A O 1
ATOM 1592 N N . GLY A 1 196 ? 4.265 -4.021 -29.726 1.00 93.44 196 GLY A N 1
ATOM 1593 C CA . GLY A 1 196 ? 4.386 -2.606 -29.412 1.00 93.44 196 GLY A CA 1
ATOM 1594 C C . GLY A 1 196 ? 5.824 -2.138 -29.626 1.00 93.44 196 GLY A C 1
ATOM 1595 O O . GLY A 1 196 ? 6.679 -2.948 -29.998 1.00 93.44 196 GLY A O 1
ATOM 1596 N N . TYR A 1 197 ? 6.049 -0.832 -29.498 1.00 94.75 197 TYR A N 1
ATOM 1597 C CA . TYR A 1 197 ? 7.380 -0.239 -29.397 1.00 94.75 197 TYR A CA 1
ATOM 1598 C C . TYR A 1 197 ? 7.321 1.162 -28.772 1.00 94.75 197 TYR A C 1
ATOM 1600 O O . TYR A 1 197 ? 6.395 1.940 -29.031 1.00 94.75 197 TYR A O 1
ATOM 1608 N N . PHE A 1 198 ? 8.355 1.504 -28.011 1.00 96.25 198 PHE A N 1
ATOM 1609 C CA . PHE A 1 198 ? 8.689 2.862 -27.599 1.00 96.25 198 PHE A CA 1
ATOM 1610 C C . PHE A 1 198 ? 9.667 3.514 -28.587 1.00 96.25 198 PHE A C 1
ATOM 1612 O O . PHE A 1 198 ? 10.673 2.921 -28.980 1.00 96.25 198 PHE A O 1
ATOM 1619 N N . GLU A 1 199 ? 9.396 4.760 -28.977 1.00 94.44 199 GLU A N 1
ATOM 1620 C CA . GLU A 1 199 ? 10.259 5.588 -29.820 1.00 94.44 199 GLU A CA 1
ATOM 1621 C C . GLU A 1 199 ? 10.914 6.709 -28.987 1.00 94.44 199 GLU A C 1
ATOM 1623 O O . GLU A 1 199 ? 10.284 7.740 -28.729 1.00 94.44 199 GLU A O 1
ATOM 1628 N N . PRO A 1 200 ? 12.203 6.574 -28.602 1.00 92.62 200 PRO A N 1
ATOM 1629 C CA . PRO A 1 200 ? 12.873 7.551 -27.739 1.00 92.62 200 PRO A CA 1
ATOM 1630 C C . PRO A 1 200 ? 12.955 8.962 -28.329 1.00 92.62 200 PRO A C 1
ATOM 1632 O O . PRO A 1 200 ? 12.985 9.936 -27.585 1.00 92.62 200 PRO A O 1
ATOM 1635 N N . ALA A 1 201 ? 13.017 9.083 -29.659 1.00 90.75 201 ALA A N 1
ATOM 1636 C CA . ALA A 1 201 ? 13.194 10.367 -30.337 1.00 90.75 201 ALA A CA 1
ATOM 1637 C C . ALA A 1 201 ? 11.967 11.287 -30.228 1.00 90.75 201 ALA A C 1
ATOM 1639 O O . ALA A 1 201 ? 12.121 12.506 -30.192 1.00 90.75 201 ALA A O 1
ATOM 1640 N N . THR A 1 202 ? 10.766 10.709 -30.186 1.00 91.94 202 THR A N 1
ATOM 1641 C CA . THR A 1 202 ? 9.484 11.431 -30.123 1.00 91.94 202 THR A CA 1
ATOM 1642 C C . THR A 1 202 ? 8.775 11.255 -28.781 1.00 91.94 202 THR A C 1
ATOM 1644 O O . THR A 1 202 ? 7.729 11.861 -28.571 1.00 91.94 202 THR A O 1
ATOM 1647 N N . ASN A 1 203 ? 9.351 10.456 -27.875 1.00 93.94 203 ASN A N 1
ATOM 1648 C CA . ASN A 1 203 ? 8.779 10.076 -26.586 1.00 93.94 203 ASN A CA 1
ATOM 1649 C C . ASN A 1 203 ? 7.362 9.496 -26.726 1.00 93.94 203 ASN A C 1
ATOM 1651 O O . ASN A 1 203 ? 6.407 9.953 -26.099 1.00 93.94 203 ASN A O 1
ATOM 1655 N N . ARG A 1 204 ? 7.221 8.505 -27.608 1.00 96.00 204 ARG A N 1
ATOM 1656 C CA . ARG A 1 204 ? 5.926 7.940 -27.991 1.00 96.00 204 ARG A CA 1
ATOM 1657 C C . ARG A 1 204 ? 5.918 6.422 -27.880 1.00 96.00 204 ARG A C 1
ATOM 1659 O O . ARG A 1 204 ? 6.863 5.764 -28.302 1.00 96.00 204 ARG A O 1
ATOM 1666 N N . ILE A 1 205 ? 4.819 5.874 -27.377 1.00 97.38 205 ILE A N 1
ATOM 1667 C CA . ILE A 1 205 ? 4.514 4.445 -27.342 1.00 97.38 205 ILE A CA 1
ATOM 1668 C C . ILE A 1 205 ? 3.436 4.129 -28.382 1.00 97.38 205 ILE A C 1
ATOM 1670 O O . ILE A 1 205 ? 2.393 4.792 -28.468 1.00 97.38 205 ILE A O 1
ATOM 1674 N N . VAL A 1 206 ? 3.674 3.080 -29.164 1.00 96.00 206 VAL A N 1
ATOM 1675 C CA . VAL A 1 206 ? 2.699 2.515 -30.100 1.00 96.00 206 VAL A CA 1
ATOM 1676 C C . VAL A 1 206 ? 2.414 1.073 -29.705 1.00 96.00 206 VAL A C 1
ATOM 1678 O O . VAL A 1 206 ? 3.325 0.252 -29.651 1.00 96.00 206 VAL A O 1
ATOM 1681 N N . ILE A 1 207 ? 1.143 0.757 -29.460 1.00 96.00 207 ILE A N 1
ATOM 1682 C CA . ILE A 1 207 ? 0.651 -0.587 -29.140 1.00 96.00 207 ILE A CA 1
ATOM 1683 C C . ILE A 1 207 ? -0.223 -1.083 -30.292 1.00 96.00 207 ILE A C 1
ATOM 1685 O O . ILE A 1 207 ? -0.977 -0.319 -30.898 1.00 96.00 207 ILE A O 1
ATOM 1689 N N . LYS A 1 208 ? -0.145 -2.373 -30.616 1.00 94.06 208 LYS A N 1
ATOM 1690 C CA . LYS A 1 208 ? -0.972 -2.976 -31.665 1.00 94.06 208 LYS A CA 1
ATOM 1691 C C . LYS A 1 208 ? -2.439 -3.096 -31.226 1.00 94.06 208 LYS A C 1
ATOM 1693 O O . LYS A 1 208 ? -2.737 -3.689 -30.190 1.00 94.06 208 LYS A O 1
ATOM 1698 N N . ASP A 1 209 ? -3.359 -2.587 -32.047 1.00 87.62 209 ASP A N 1
ATOM 1699 C CA . ASP A 1 209 ? -4.796 -2.507 -31.721 1.00 87.62 209 ASP A CA 1
ATOM 1700 C C . ASP A 1 209 ? -5.522 -3.869 -31.682 1.00 87.62 209 ASP A C 1
ATOM 1702 O O . ASP A 1 209 ? -6.472 -4.047 -30.925 1.00 87.62 209 ASP A O 1
ATOM 1706 N N . ARG A 1 210 ? -5.079 -4.849 -32.479 1.00 84.44 210 ARG A N 1
ATOM 1707 C CA . ARG A 1 210 ? -5.691 -6.188 -32.599 1.00 84.44 210 ARG A CA 1
ATOM 1708 C C . ARG A 1 210 ? -4.970 -7.233 -31.753 1.00 84.44 210 ARG A C 1
ATOM 1710 O O . ARG A 1 210 ? -4.278 -8.098 -32.296 1.00 84.44 210 ARG A O 1
ATOM 1717 N N . MET A 1 211 ? -5.130 -7.135 -30.442 1.00 88.12 211 MET A N 1
ATOM 1718 C CA . MET A 1 211 ? -4.549 -8.045 -29.455 1.00 88.12 211 MET A CA 1
ATOM 1719 C C . MET A 1 211 ? -5.478 -8.154 -28.241 1.00 88.12 211 MET A C 1
ATOM 1721 O O . MET A 1 211 ? -6.311 -7.271 -28.045 1.00 88.12 211 MET A O 1
ATOM 1725 N N . ASP A 1 212 ? -5.360 -9.234 -27.465 1.00 90.12 212 ASP A N 1
ATOM 1726 C CA . ASP A 1 212 ? -6.102 -9.378 -26.210 1.00 90.12 212 ASP A CA 1
ATOM 1727 C C . ASP A 1 212 ? -5.825 -8.190 -25.272 1.00 90.12 212 ASP A C 1
ATOM 1729 O O . ASP A 1 212 ? -4.712 -7.661 -25.242 1.00 90.12 212 ASP A O 1
ATOM 1733 N N . GLU A 1 213 ? -6.831 -7.736 -24.525 1.00 90.69 213 GLU A N 1
ATOM 1734 C CA . GLU A 1 213 ? -6.707 -6.505 -23.740 1.00 90.69 213 GLU A CA 1
ATOM 1735 C C . GLU A 1 213 ? -5.721 -6.643 -22.573 1.00 90.69 213 GLU A C 1
ATOM 1737 O O . GLU A 1 213 ? -4.967 -5.709 -22.299 1.00 90.69 213 GLU A O 1
ATOM 1742 N N . VAL A 1 214 ? -5.652 -7.812 -21.927 1.00 90.75 214 VAL A N 1
ATOM 1743 C CA . VAL A 1 214 ? -4.655 -8.082 -20.876 1.00 90.75 214 VAL A CA 1
ATOM 1744 C C . VAL A 1 214 ? -3.261 -8.132 -21.488 1.00 90.75 214 VAL A C 1
ATOM 1746 O O . VAL A 1 214 ? -2.289 -7.636 -20.918 1.00 90.75 214 VAL A O 1
ATOM 1749 N N . GLU A 1 215 ? -3.147 -8.698 -22.685 1.00 90.62 215 GLU A N 1
ATOM 1750 C CA . GLU A 1 215 ? -1.896 -8.699 -23.430 1.00 90.62 215 GLU A CA 1
ATOM 1751 C C . GLU A 1 215 ? -1.470 -7.275 -23.840 1.00 90.62 215 GLU A C 1
ATOM 1753 O O . GLU A 1 215 ? -0.287 -6.948 -23.753 1.00 90.62 215 GLU A O 1
ATOM 1758 N N . GLN A 1 216 ? -2.407 -6.387 -24.191 1.00 92.56 216 GLN A N 1
ATOM 1759 C CA . GLN A 1 216 ? -2.119 -4.964 -24.429 1.00 92.56 216 GLN A CA 1
ATOM 1760 C C . GLN A 1 216 ? -1.598 -4.259 -23.181 1.00 92.56 216 GLN A C 1
ATOM 1762 O O . GLN A 1 216 ? -0.653 -3.484 -23.298 1.00 92.56 216 GLN A O 1
ATOM 1767 N N . ILE A 1 217 ? -2.163 -4.541 -22.005 1.00 93.69 217 ILE A N 1
ATOM 1768 C CA . ILE A 1 217 ? -1.656 -4.014 -20.730 1.00 93.69 217 ILE A CA 1
ATOM 1769 C C . ILE A 1 217 ? -0.213 -4.459 -20.491 1.00 93.69 217 ILE A C 1
ATOM 1771 O O . ILE A 1 217 ? 0.639 -3.629 -20.188 1.00 93.69 217 ILE A O 1
ATOM 1775 N N . LYS A 1 218 ? 0.085 -5.750 -20.672 1.00 93.00 218 LYS A N 1
ATOM 1776 C CA . LYS A 1 218 ? 1.445 -6.286 -20.486 1.00 93.00 218 LYS A CA 1
ATOM 1777 C C . LYS A 1 218 ? 2.451 -5.622 -21.423 1.00 93.00 218 LYS A C 1
ATOM 1779 O O . LYS A 1 218 ? 3.534 -5.239 -20.991 1.00 93.00 218 LYS A O 1
ATOM 1784 N N . VAL A 1 219 ? 2.085 -5.452 -22.694 1.00 94.31 219 VAL A N 1
ATOM 1785 C CA . VAL A 1 219 ? 2.941 -4.760 -23.668 1.00 94.31 219 VAL A CA 1
ATOM 1786 C C . VAL A 1 219 ? 3.084 -3.283 -23.304 1.00 94.31 219 VAL A C 1
ATOM 1788 O O . VAL A 1 219 ? 4.190 -2.764 -23.343 1.00 94.31 219 VAL A O 1
ATOM 1791 N N . LEU A 1 220 ? 2.014 -2.610 -22.876 1.00 96.25 220 LEU A N 1
ATOM 1792 C CA . LEU A 1 220 ? 2.088 -1.221 -22.423 1.00 96.25 220 LEU A CA 1
ATOM 1793 C C . LEU A 1 220 ? 3.033 -1.057 -21.223 1.00 96.25 220 LEU A C 1
ATOM 1795 O O . LEU A 1 220 ? 3.833 -0.129 -21.222 1.00 96.25 220 LEU A O 1
ATOM 1799 N N . LEU A 1 221 ? 3.002 -1.967 -20.245 1.00 96.38 221 LEU A N 1
ATOM 1800 C CA . LEU A 1 221 ? 3.942 -1.974 -19.117 1.00 96.38 221 LEU A CA 1
ATOM 1801 C C . LEU A 1 221 ? 5.400 -2.123 -19.577 1.00 96.38 221 LEU A C 1
ATOM 1803 O O . LEU A 1 221 ? 6.270 -1.406 -19.082 1.00 96.38 221 LEU A O 1
ATOM 1807 N N . HIS A 1 222 ? 5.663 -3.006 -20.546 1.00 95.88 222 HIS A N 1
ATOM 1808 C CA . HIS A 1 222 ? 6.991 -3.175 -21.153 1.00 95.88 222 HIS A CA 1
ATOM 1809 C C . HIS A 1 222 ? 7.472 -1.900 -21.847 1.00 95.88 222 HIS A C 1
ATOM 1811 O O . HIS A 1 222 ? 8.576 -1.421 -21.587 1.00 95.88 222 HIS A O 1
ATOM 1817 N N . GLU A 1 223 ? 6.631 -1.299 -22.689 1.00 97.31 223 GLU A N 1
ATOM 1818 C CA . GLU A 1 223 ? 7.000 -0.074 -23.401 1.00 97.31 223 GLU A CA 1
ATOM 1819 C C . GLU A 1 223 ? 7.131 1.136 -22.459 1.00 97.31 223 GLU A C 1
ATOM 1821 O O . GLU A 1 223 ? 7.980 2.000 -22.680 1.00 97.31 223 GLU A O 1
ATOM 1826 N N . LEU A 1 224 ? 6.357 1.193 -21.369 1.00 97.31 224 LEU A N 1
ATOM 1827 C CA . LEU A 1 224 ? 6.524 2.205 -20.320 1.00 97.31 224 LEU A CA 1
ATOM 1828 C C . LEU A 1 224 ? 7.840 2.026 -19.560 1.00 97.31 224 LEU A C 1
ATOM 1830 O O . LEU A 1 224 ? 8.519 3.015 -19.281 1.00 97.31 224 LEU A O 1
ATOM 1834 N N . ALA A 1 225 ? 8.263 0.786 -19.302 1.00 96.44 225 ALA A N 1
ATOM 1835 C CA . ALA A 1 225 ? 9.588 0.526 -18.747 1.00 96.44 225 ALA A CA 1
ATOM 1836 C C . ALA A 1 225 ? 10.696 1.023 -19.693 1.00 96.44 225 ALA A C 1
ATOM 1838 O O . ALA A 1 225 ? 11.658 1.654 -19.250 1.00 96.44 225 ALA A O 1
ATOM 1839 N N . HIS A 1 226 ? 10.547 0.833 -21.009 1.00 96.69 226 HIS A N 1
ATOM 1840 C CA . HIS A 1 226 ? 11.441 1.455 -21.989 1.00 96.69 226 HIS A CA 1
ATOM 1841 C C . HIS A 1 226 ? 11.415 2.986 -21.941 1.00 96.69 226 HIS A C 1
ATOM 1843 O O . HIS A 1 226 ? 12.484 3.598 -21.995 1.00 96.69 226 HIS A O 1
ATOM 1849 N N . ALA A 1 227 ? 10.248 3.613 -21.805 1.00 95.88 227 ALA A N 1
ATOM 1850 C CA . ALA A 1 227 ? 10.147 5.069 -21.716 1.00 95.88 227 ALA A CA 1
ATOM 1851 C C . ALA A 1 227 ? 10.902 5.640 -20.501 1.00 95.88 227 ALA A C 1
ATOM 1853 O O . ALA A 1 227 ? 11.674 6.601 -20.623 1.00 95.88 227 ALA A O 1
ATOM 1854 N N . GLU A 1 228 ? 10.765 4.991 -19.346 1.00 94.19 228 GLU A N 1
ATOM 1855 C CA . GLU A 1 228 ? 11.395 5.423 -18.097 1.00 94.19 228 GLU A CA 1
ATOM 1856 C C . GLU A 1 228 ? 12.917 5.176 -18.096 1.00 94.19 228 GLU A C 1
ATOM 1858 O O . GLU A 1 228 ? 13.712 6.016 -17.654 1.00 94.19 228 GLU A O 1
ATOM 1863 N N . MET A 1 229 ? 13.355 4.035 -18.639 1.00 94.56 229 MET A N 1
ATOM 1864 C CA . MET A 1 229 ? 14.749 3.578 -18.558 1.00 94.56 229 MET A CA 1
ATOM 1865 C C . MET A 1 229 ? 15.607 3.978 -19.758 1.00 94.56 229 MET A C 1
ATOM 1867 O O . MET A 1 229 ? 16.819 4.164 -19.615 1.00 94.56 229 MET A O 1
ATOM 1871 N N . HIS A 1 230 ? 15.011 4.074 -20.947 1.00 94.94 230 HIS A N 1
ATOM 1872 C CA . HIS A 1 230 ? 15.710 4.123 -22.239 1.00 94.94 230 HIS A CA 1
ATOM 1873 C C . HIS A 1 230 ? 15.305 5.324 -23.100 1.00 94.94 230 HIS A C 1
ATOM 1875 O O . HIS A 1 230 ? 15.445 5.297 -24.324 1.00 94.94 230 HIS A O 1
ATOM 1881 N N . ASN A 1 231 ? 14.868 6.419 -22.480 1.00 92.56 231 ASN A N 1
ATOM 1882 C CA . ASN A 1 231 ? 14.804 7.705 -23.170 1.00 92.56 231 ASN A CA 1
ATOM 1883 C C . ASN A 1 231 ? 16.207 8.228 -23.535 1.00 92.56 231 ASN A C 1
ATOM 1885 O O . ASN A 1 231 ? 17.237 7.780 -23.017 1.00 92.56 231 ASN A O 1
ATOM 1889 N N . VAL A 1 232 ? 16.240 9.226 -24.422 1.00 91.88 232 VAL A N 1
ATOM 1890 C CA . VAL A 1 232 ? 17.475 9.805 -24.980 1.00 91.88 232 VAL A CA 1
ATOM 1891 C C . VAL A 1 232 ? 18.466 10.234 -23.891 1.00 91.88 232 VAL A C 1
ATOM 1893 O O . VAL A 1 232 ? 19.668 10.000 -24.026 1.00 91.88 232 VAL A O 1
ATOM 1896 N N . HIS A 1 233 ? 17.981 10.811 -22.788 1.00 90.62 233 HIS A N 1
ATOM 1897 C CA . HIS A 1 233 ? 18.837 11.275 -21.696 1.00 90.62 233 HIS A CA 1
ATOM 1898 C C . HIS A 1 233 ? 19.468 10.119 -20.918 1.00 90.62 233 HIS A C 1
ATOM 1900 O O . HIS A 1 233 ? 20.663 10.159 -20.629 1.00 90.62 233 HIS A O 1
ATOM 1906 N N . LYS A 1 234 ? 18.697 9.076 -20.597 1.00 92.31 234 LYS A N 1
ATOM 1907 C CA . LYS A 1 234 ? 19.204 7.904 -19.871 1.00 92.31 234 LYS A CA 1
ATOM 1908 C C . LYS A 1 234 ? 20.181 7.099 -20.721 1.00 92.31 234 LYS A C 1
ATOM 1910 O O . LYS A 1 234 ? 21.249 6.730 -20.228 1.00 92.31 234 LYS A O 1
ATOM 1915 N N . LEU A 1 235 ? 19.875 6.899 -22.003 1.00 92.19 235 LEU A N 1
ATOM 1916 C CA . LEU A 1 235 ? 20.762 6.195 -22.934 1.00 92.19 235 LEU A CA 1
ATOM 1917 C C . LEU A 1 235 ? 22.128 6.880 -23.065 1.00 92.19 235 LEU A C 1
ATOM 1919 O O . LEU A 1 235 ? 23.145 6.193 -23.094 1.00 92.19 235 LEU A O 1
ATOM 1923 N N . ALA A 1 236 ? 22.180 8.215 -23.049 1.00 92.50 236 ALA A N 1
ATOM 1924 C CA . ALA A 1 236 ? 23.438 8.964 -23.123 1.00 92.50 236 ALA A CA 1
ATOM 1925 C C . ALA A 1 236 ? 24.386 8.729 -21.927 1.00 92.50 236 ALA A C 1
ATOM 1927 O O . ALA A 1 236 ? 25.569 9.055 -22.012 1.00 92.50 236 ALA A O 1
ATOM 1928 N N . THR A 1 237 ? 23.887 8.170 -20.818 1.00 92.56 237 THR A N 1
ATOM 1929 C CA . THR A 1 237 ? 24.679 7.896 -19.603 1.00 92.56 237 THR A CA 1
ATOM 1930 C C . THR A 1 237 ? 25.178 6.452 -19.492 1.00 92.56 237 THR A C 1
ATOM 1932 O O . THR A 1 237 ? 25.979 6.157 -18.606 1.00 92.56 237 THR A O 1
ATOM 1935 N N . LYS A 1 238 ? 24.724 5.553 -20.375 1.00 92.75 238 LYS A N 1
ATOM 1936 C CA . LYS A 1 238 ? 25.027 4.114 -20.333 1.00 92.75 238 LYS A CA 1
ATOM 1937 C C . LYS A 1 238 ? 26.332 3.781 -21.070 1.00 92.75 238 LYS A C 1
ATOM 1939 O O . LYS A 1 238 ? 26.665 4.393 -22.085 1.00 92.75 238 LYS A O 1
ATOM 1944 N N . THR A 1 239 ? 27.072 2.781 -20.588 1.00 93.12 239 THR A N 1
ATOM 1945 C CA . THR A 1 239 ? 28.261 2.248 -21.280 1.00 93.12 239 THR A CA 1
ATOM 1946 C C . THR A 1 239 ? 27.873 1.406 -22.508 1.00 93.12 239 THR A C 1
ATOM 1948 O O . THR A 1 239 ? 26.725 0.962 -22.614 1.00 93.12 239 THR A O 1
ATOM 1951 N N . PRO A 1 240 ? 28.807 1.107 -23.434 1.00 93.38 240 PRO A N 1
ATOM 1952 C CA . PRO A 1 240 ? 28.528 0.243 -24.587 1.00 93.38 240 PRO A CA 1
ATOM 1953 C C . PRO A 1 240 ? 27.963 -1.139 -24.222 1.00 93.38 240 PRO A C 1
ATOM 1955 O O . PRO A 1 240 ? 27.121 -1.678 -24.938 1.00 93.38 240 PRO A O 1
ATOM 1958 N N . GLU A 1 241 ? 28.397 -1.726 -23.106 1.00 91.00 241 GLU A N 1
ATOM 1959 C CA . GLU A 1 241 ? 27.896 -3.011 -22.609 1.00 91.00 241 GLU A CA 1
ATOM 1960 C C . GLU A 1 241 ? 26.444 -2.912 -22.142 1.00 91.00 241 GLU A C 1
ATOM 1962 O O . GLU A 1 241 ? 25.659 -3.825 -22.398 1.00 91.00 241 GLU A O 1
ATOM 1967 N N . GLN A 1 242 ? 26.085 -1.797 -21.504 1.00 91.62 242 GLN A N 1
ATOM 1968 C CA . GLN A 1 242 ? 24.728 -1.518 -21.039 1.00 91.62 242 GLN A CA 1
ATOM 1969 C C . GLN A 1 242 ? 23.776 -1.157 -22.184 1.00 91.62 242 GLN A C 1
ATOM 1971 O O . GLN A 1 242 ? 22.584 -1.421 -22.093 1.00 91.62 242 GLN A O 1
ATOM 1976 N N . LEU A 1 243 ? 24.298 -0.587 -23.275 1.00 93.00 243 LEU A N 1
ATOM 1977 C CA . LEU A 1 243 ? 23.533 -0.233 -24.476 1.00 93.00 243 LEU A CA 1
ATOM 1978 C C . LEU A 1 243 ? 23.210 -1.430 -25.380 1.00 93.00 243 LEU A C 1
ATOM 1980 O O . LEU A 1 243 ? 22.516 -1.277 -26.385 1.00 93.00 243 LEU A O 1
ATOM 1984 N N . ARG A 1 244 ? 23.702 -2.634 -25.062 1.00 92.94 244 ARG A N 1
ATOM 1985 C CA . ARG A 1 244 ? 23.336 -3.840 -25.812 1.00 92.94 244 ARG A CA 1
ATOM 1986 C C . ARG A 1 244 ? 21.829 -4.044 -25.723 1.00 92.94 244 ARG A C 1
ATOM 1988 O O . ARG A 1 244 ? 21.298 -4.150 -24.622 1.00 92.94 244 ARG A O 1
ATOM 1995 N N . SER A 1 245 ? 21.162 -4.230 -26.863 1.00 90.31 245 SER A N 1
ATOM 1996 C CA . SER A 1 245 ? 19.706 -4.434 -26.911 1.00 90.31 245 SER A CA 1
ATOM 1997 C C . SER A 1 245 ? 19.237 -5.538 -25.961 1.00 90.31 245 SER A C 1
ATOM 1999 O O . SER A 1 245 ? 18.221 -5.399 -25.310 1.00 90.31 245 SER A O 1
ATOM 2001 N N . SER A 1 246 ? 20.022 -6.602 -25.776 1.00 90.56 246 SER A N 1
ATOM 2002 C CA . SER A 1 246 ? 19.684 -7.674 -24.832 1.00 90.56 246 SER A CA 1
ATOM 2003 C C . SER A 1 246 ? 19.626 -7.259 -23.363 1.00 90.56 246 SER A C 1
ATOM 2005 O O . SER A 1 246 ? 18.951 -7.920 -22.584 1.00 90.56 246 SER A O 1
ATOM 2007 N N . VAL A 1 247 ? 20.400 -6.247 -22.966 1.00 93.12 247 VAL A N 1
ATOM 2008 C CA . VAL A 1 247 ? 20.376 -5.688 -21.609 1.00 93.12 247 VAL A CA 1
ATOM 2009 C C . VAL A 1 247 ? 19.161 -4.778 -21.470 1.00 93.12 247 VAL A C 1
ATOM 2011 O O . VAL A 1 247 ? 18.411 -4.942 -20.519 1.00 93.12 247 VAL A O 1
ATOM 2014 N N . LEU A 1 248 ? 18.914 -3.909 -22.455 1.00 94.38 248 LEU A N 1
ATOM 2015 C CA . LEU A 1 248 ? 17.758 -3.006 -22.464 1.00 94.38 248 LEU A CA 1
ATOM 2016 C C . LEU A 1 248 ? 16.423 -3.775 -22.454 1.00 94.38 248 LEU A C 1
ATOM 2018 O O . LEU A 1 248 ? 15.556 -3.506 -21.632 1.00 94.38 248 LEU A O 1
ATOM 2022 N N . GLU A 1 249 ? 16.263 -4.782 -23.310 1.00 93.19 249 GLU A N 1
ATOM 2023 C CA . GLU A 1 249 ? 15.050 -5.614 -23.340 1.00 93.19 249 GLU A CA 1
ATOM 2024 C C . GLU A 1 249 ? 14.875 -6.420 -22.048 1.00 93.19 249 GLU A C 1
ATOM 2026 O O . GLU A 1 249 ? 13.765 -6.590 -21.566 1.00 93.19 249 GLU A O 1
ATOM 2031 N N . TYR A 1 250 ? 15.972 -6.899 -21.447 1.00 94.19 250 TYR A N 1
ATOM 2032 C CA . TYR A 1 250 ? 15.911 -7.558 -20.140 1.00 94.19 250 TYR A CA 1
ATOM 2033 C C . TYR A 1 250 ? 15.445 -6.610 -19.041 1.00 94.19 250 TYR A C 1
ATOM 2035 O O . TYR A 1 250 ? 14.585 -6.974 -18.250 1.00 94.19 250 TYR A O 1
ATOM 2043 N N . GLN A 1 251 ? 15.987 -5.394 -19.005 1.00 95.44 251 GLN A N 1
ATOM 2044 C CA . GLN A 1 251 ? 15.584 -4.378 -18.042 1.00 95.44 251 GLN A CA 1
ATOM 2045 C C . GLN A 1 251 ? 14.081 -4.087 -18.152 1.00 95.44 251 GLN A C 1
ATOM 2047 O O . GLN A 1 251 ? 13.376 -4.158 -17.151 1.00 95.44 251 GLN A O 1
ATOM 2052 N N . ALA A 1 252 ? 13.580 -3.852 -19.365 1.00 95.31 252 ALA A N 1
ATOM 2053 C CA . ALA A 1 252 ? 12.164 -3.565 -19.575 1.00 95.31 252 ALA A CA 1
ATOM 2054 C C . ALA A 1 252 ? 11.250 -4.753 -19.256 1.00 95.31 252 ALA A C 1
ATOM 2056 O O . ALA A 1 252 ? 10.286 -4.588 -18.512 1.00 95.31 252 ALA A O 1
ATOM 2057 N N . GLU A 1 253 ? 11.591 -5.951 -19.733 1.00 94.44 253 GLU A N 1
ATOM 2058 C CA . GLU A 1 253 ? 10.789 -7.154 -19.496 1.00 94.44 253 GLU A CA 1
ATOM 2059 C C . GLU A 1 253 ? 10.723 -7.490 -17.998 1.00 94.44 253 GLU A C 1
ATOM 2061 O O . GLU A 1 253 ? 9.654 -7.806 -17.482 1.00 94.44 253 GLU A O 1
ATOM 2066 N N . MET A 1 254 ? 11.841 -7.393 -17.266 1.00 95.06 254 MET A N 1
ATOM 2067 C CA . MET A 1 254 ? 11.855 -7.693 -15.829 1.00 95.06 254 MET A CA 1
ATOM 2068 C C . MET A 1 254 ? 11.137 -6.624 -15.006 1.00 95.06 254 MET A C 1
ATOM 2070 O O . MET A 1 254 ? 10.463 -6.961 -14.036 1.00 95.06 254 MET A O 1
ATOM 2074 N N . THR A 1 255 ? 11.219 -5.350 -15.395 1.00 95.62 255 THR A N 1
ATOM 2075 C CA . THR A 1 255 ? 10.405 -4.292 -14.780 1.00 95.62 255 THR A CA 1
ATOM 2076 C C . THR A 1 255 ? 8.917 -4.535 -15.021 1.00 95.62 255 THR A C 1
ATOM 2078 O O . THR A 1 255 ? 8.130 -4.489 -14.076 1.00 95.62 255 THR A O 1
ATOM 2081 N N . ALA A 1 256 ? 8.521 -4.856 -16.255 1.00 94.75 256 ALA A N 1
ATOM 2082 C CA . ALA A 1 256 ? 7.135 -5.177 -16.579 1.00 94.75 256 ALA A CA 1
ATOM 2083 C C . ALA A 1 256 ? 6.640 -6.411 -15.813 1.00 94.75 256 ALA A C 1
ATOM 2085 O O . ALA A 1 256 ? 5.510 -6.405 -15.324 1.00 94.75 256 ALA A O 1
ATOM 2086 N N . TYR A 1 257 ? 7.487 -7.434 -15.653 1.00 94.19 257 TYR A N 1
ATOM 2087 C CA . TYR A 1 257 ? 7.203 -8.607 -14.829 1.00 94.19 257 TYR A CA 1
ATOM 2088 C C . TYR A 1 257 ? 6.946 -8.224 -13.369 1.00 94.19 257 TYR A C 1
ATOM 2090 O O . TYR A 1 257 ? 5.889 -8.561 -12.843 1.00 94.19 257 TYR A O 1
ATOM 2098 N N . VAL A 1 258 ? 7.861 -7.485 -12.729 1.00 93.44 258 VAL A N 1
ATOM 2099 C CA . VAL A 1 258 ? 7.734 -7.102 -11.312 1.00 93.44 258 VAL A CA 1
ATOM 2100 C C . VAL A 1 258 ? 6.456 -6.295 -11.075 1.00 93.44 258 VAL A C 1
ATOM 2102 O O . VAL A 1 258 ? 5.706 -6.596 -10.146 1.00 93.44 258 VAL A O 1
ATOM 2105 N N . VAL A 1 259 ? 6.166 -5.311 -11.931 1.00 92.81 259 VAL A N 1
ATOM 2106 C CA . VAL A 1 259 ? 4.945 -4.492 -11.832 1.00 92.81 259 VAL A CA 1
ATOM 2107 C C . VAL A 1 259 ? 3.692 -5.347 -12.050 1.00 92.81 259 VAL A C 1
ATOM 2109 O O . VAL A 1 259 ? 2.757 -5.281 -11.255 1.00 92.81 259 VAL A O 1
ATOM 2112 N N . SER A 1 260 ? 3.688 -6.211 -13.071 1.00 91.94 260 SER A N 1
ATOM 2113 C CA . SER A 1 260 ? 2.566 -7.121 -13.354 1.00 91.94 260 SER A CA 1
ATOM 2114 C C . SER A 1 260 ? 2.292 -8.073 -12.186 1.00 91.94 260 SER A C 1
ATOM 2116 O O . SER A 1 260 ? 1.153 -8.169 -11.734 1.00 91.94 260 SER A O 1
ATOM 2118 N N . SER A 1 261 ? 3.339 -8.722 -11.666 1.00 89.69 261 SER A N 1
ATOM 2119 C CA . SER A 1 261 ? 3.281 -9.651 -10.530 1.00 89.69 261 SER A CA 1
ATOM 2120 C C . SER A 1 261 ? 2.724 -8.954 -9.285 1.00 89.69 261 SER A C 1
ATOM 2122 O O . SER A 1 261 ? 1.779 -9.440 -8.662 1.00 89.69 261 SER A O 1
ATOM 2124 N N . THR A 1 262 ? 3.204 -7.740 -8.994 1.00 88.56 262 THR A N 1
ATOM 2125 C CA . THR A 1 262 ? 2.736 -6.938 -7.849 1.00 88.56 262 THR A CA 1
ATOM 2126 C C . THR A 1 262 ? 1.250 -6.569 -7.969 1.00 88.56 262 THR A C 1
ATOM 2128 O O . THR A 1 262 ? 0.520 -6.600 -6.976 1.00 88.56 262 THR A O 1
ATOM 2131 N N . LEU A 1 263 ? 0.764 -6.285 -9.183 1.00 88.50 263 LEU A N 1
ATOM 2132 C CA . LEU A 1 263 ? -0.652 -6.007 -9.460 1.00 88.50 263 LEU A CA 1
ATOM 2133 C C . LEU A 1 263 ? -1.541 -7.267 -9.479 1.00 88.50 263 LEU A C 1
ATOM 2135 O O . LEU A 1 263 ? -2.765 -7.142 -9.452 1.00 88.50 263 LEU A O 1
ATOM 2139 N N . GLY A 1 264 ? -0.955 -8.470 -9.474 1.00 88.38 264 GLY A N 1
ATOM 2140 C CA . GLY A 1 264 ? -1.673 -9.748 -9.552 1.00 88.38 264 GLY A CA 1
ATOM 2141 C C . GLY A 1 264 ? -1.951 -10.235 -10.979 1.00 88.38 264 GLY A C 1
ATOM 2142 O O . GLY A 1 264 ? -2.813 -11.087 -11.183 1.00 88.38 264 GLY A O 1
ATOM 2143 N N . ILE A 1 265 ? -1.249 -9.703 -11.981 1.00 88.75 265 ILE A N 1
ATOM 2144 C CA . ILE A 1 265 ? -1.379 -10.107 -13.385 1.00 88.75 265 ILE A CA 1
ATOM 2145 C C . ILE A 1 265 ? -0.401 -11.252 -13.661 1.00 88.75 265 ILE A C 1
ATOM 2147 O O . ILE A 1 265 ? 0.811 -11.052 -13.633 1.00 88.75 265 ILE A O 1
ATOM 2151 N N . ASP A 1 266 ? -0.919 -12.436 -13.996 1.00 81.31 266 ASP A N 1
ATOM 2152 C CA . ASP A 1 266 ? -0.083 -13.598 -14.320 1.00 81.31 266 ASP A CA 1
ATOM 2153 C C . ASP A 1 266 ? 0.732 -13.370 -15.606 1.00 81.31 266 ASP A C 1
ATOM 2155 O O . ASP A 1 266 ? 0.177 -13.245 -16.704 1.00 81.31 266 ASP A O 1
ATOM 2159 N N . SER A 1 267 ? 2.056 -13.310 -15.477 1.00 78.94 267 SER A N 1
ATOM 2160 C CA . SER A 1 267 ? 3.021 -13.183 -16.576 1.00 78.94 267 SER A CA 1
ATOM 2161 C C . SER A 1 267 ? 4.183 -14.183 -16.485 1.00 78.94 267 SER A C 1
ATOM 2163 O O . SER A 1 267 ? 5.083 -14.140 -17.332 1.00 78.94 267 SER A O 1
ATOM 2165 N N . GLU A 1 268 ? 4.154 -15.119 -15.525 1.00 79.88 268 GLU A N 1
ATOM 2166 C CA . GLU A 1 268 ? 5.308 -15.964 -15.177 1.00 79.88 268 GLU A CA 1
ATOM 2167 C C . GLU A 1 268 ? 5.787 -16.788 -16.379 1.00 79.88 268 GLU A C 1
ATOM 2169 O O . GLU A 1 268 ? 6.957 -16.734 -16.761 1.00 79.88 268 GLU A O 1
ATOM 2174 N N . ASP A 1 269 ? 4.873 -17.493 -17.046 1.00 77.00 269 ASP A N 1
ATOM 2175 C CA . ASP A 1 269 ? 5.196 -18.390 -18.162 1.00 77.00 269 ASP A CA 1
ATOM 2176 C C . ASP A 1 269 ? 5.856 -17.682 -19.354 1.00 77.00 269 ASP A C 1
ATOM 2178 O O . ASP A 1 269 ? 6.648 -18.285 -20.094 1.00 77.00 269 ASP A O 1
ATOM 2182 N N . TYR A 1 270 ? 5.515 -16.413 -19.580 1.00 75.25 270 TYR A N 1
ATOM 2183 C CA . TYR A 1 270 ? 6.078 -15.617 -20.666 1.00 75.25 270 TYR A CA 1
ATOM 2184 C C . TYR A 1 270 ? 7.478 -15.118 -20.297 1.00 75.25 270 TYR A C 1
ATOM 2186 O O . TYR A 1 270 ? 8.445 -15.414 -21.011 1.00 75.25 270 TYR A O 1
ATOM 2194 N N . SER A 1 271 ? 7.613 -14.459 -19.146 1.00 79.81 271 SER A N 1
ATOM 2195 C CA . SER A 1 271 ? 8.886 -13.886 -18.705 1.00 79.81 271 SER A CA 1
ATOM 2196 C C . SER A 1 271 ? 9.919 -14.974 -18.385 1.00 79.81 271 SER A C 1
ATOM 2198 O O . SER A 1 271 ? 11.098 -14.813 -18.699 1.00 79.81 271 SER A O 1
ATOM 2200 N N . LYS A 1 272 ? 9.500 -16.160 -17.919 1.00 81.50 272 LYS A N 1
ATOM 2201 C CA . LYS A 1 272 ? 10.382 -17.329 -17.735 1.00 81.50 272 LYS A CA 1
ATOM 2202 C C . LYS A 1 272 ? 11.010 -17.817 -19.038 1.00 81.50 272 LYS A C 1
ATOM 2204 O O . LYS A 1 272 ? 12.193 -18.162 -19.069 1.00 81.50 272 LYS A O 1
ATOM 2209 N N . LYS A 1 273 ? 10.248 -17.836 -20.140 1.00 81.75 273 LYS A N 1
ATOM 2210 C CA . LYS A 1 273 ? 10.774 -18.188 -21.475 1.00 81.75 273 LYS A CA 1
ATOM 2211 C C . LYS A 1 273 ? 11.771 -17.146 -21.965 1.00 81.75 273 LYS A C 1
ATOM 2213 O O . LYS A 1 273 ? 12.785 -17.511 -22.567 1.00 81.75 273 LYS A O 1
ATOM 2218 N N . TYR A 1 274 ? 11.493 -15.871 -21.709 1.00 79.62 274 TYR A N 1
ATOM 2219 C CA . TYR A 1 274 ? 12.409 -14.787 -22.036 1.00 79.62 274 TYR A CA 1
ATOM 2220 C C . TYR A 1 274 ? 13.723 -14.914 -21.247 1.00 79.62 274 TYR A C 1
ATOM 2222 O O . TYR A 1 274 ? 14.800 -14.974 -21.851 1.00 79.62 274 TYR A O 1
ATOM 2230 N N . LEU A 1 275 ? 13.640 -15.089 -19.925 1.00 84.38 275 LEU A N 1
ATOM 2231 C CA . LEU A 1 275 ? 14.788 -15.313 -19.045 1.00 84.38 275 LEU A CA 1
ATOM 2232 C C . LEU A 1 275 ? 15.615 -16.528 -19.463 1.00 84.38 275 LEU A C 1
ATOM 2234 O O . LEU A 1 275 ? 16.827 -16.415 -19.598 1.00 84.38 275 LEU A O 1
ATOM 2238 N N . ALA A 1 276 ? 14.996 -17.665 -19.790 1.00 79.94 276 ALA A N 1
ATOM 2239 C CA . ALA A 1 276 ? 15.717 -18.858 -20.250 1.00 79.94 276 ALA A CA 1
ATOM 2240 C C . ALA A 1 276 ? 16.556 -18.634 -21.525 1.00 79.94 276 ALA A C 1
ATOM 2242 O O . ALA A 1 276 ? 17.538 -19.342 -21.771 1.00 79.94 276 ALA A O 1
ATOM 2243 N N . ASN A 1 277 ? 16.176 -17.666 -22.362 1.00 78.44 277 ASN A N 1
ATOM 2244 C CA . ASN A 1 277 ? 16.970 -17.249 -23.518 1.00 78.44 277 ASN A CA 1
ATOM 2245 C C . ASN A 1 277 ? 18.034 -16.208 -23.155 1.00 78.44 277 ASN A C 1
ATOM 2247 O O . ASN A 1 277 ? 19.053 -16.106 -23.846 1.00 78.44 277 ASN A O 1
ATOM 2251 N N . TRP A 1 278 ? 17.801 -15.433 -22.101 1.00 81.31 278 TRP A N 1
ATOM 2252 C CA . TRP A 1 278 ? 18.727 -14.433 -21.597 1.00 81.31 278 TRP A CA 1
ATOM 2253 C C . TRP A 1 278 ? 19.874 -15.052 -20.789 1.00 81.31 278 TRP A C 1
ATOM 2255 O O . TRP A 1 278 ? 21.028 -14.743 -21.074 1.00 81.31 278 TRP A O 1
ATOM 2265 N N . THR A 1 279 ? 19.596 -16.009 -19.897 1.00 75.75 279 THR A N 1
ATOM 2266 C CA . THR A 1 279 ? 20.601 -16.708 -19.064 1.00 75.75 279 THR A CA 1
ATOM 2267 C C . THR A 1 279 ? 21.651 -17.463 -19.887 1.00 75.75 279 THR A C 1
ATOM 2269 O O . THR A 1 279 ? 22.783 -17.659 -19.455 1.00 75.75 279 THR A O 1
ATOM 2272 N N . LYS A 1 280 ? 21.335 -17.828 -21.138 1.00 75.69 280 LYS A N 1
ATOM 2273 C CA . LYS A 1 280 ? 22.294 -18.419 -22.094 1.00 75.69 280 LYS A CA 1
ATOM 2274 C C . LYS A 1 280 ? 23.335 -17.422 -22.621 1.00 75.69 280 LYS A C 1
ATOM 2276 O O . LYS A 1 280 ? 24.283 -17.827 -23.299 1.00 75.69 280 LYS A O 1
ATOM 2281 N N . ARG A 1 281 ? 23.162 -16.120 -22.381 1.00 76.25 281 ARG A N 1
ATOM 2282 C CA . ARG A 1 281 ? 24.035 -15.057 -22.896 1.00 76.25 281 ARG A CA 1
ATOM 2283 C C . ARG A 1 281 ? 25.131 -14.736 -21.886 1.00 76.25 281 ARG A C 1
ATOM 2285 O O . ARG A 1 281 ? 24.906 -14.659 -20.686 1.00 76.25 281 ARG A O 1
ATOM 2292 N N . LYS A 1 282 ? 26.340 -14.470 -22.386 1.00 79.38 282 LYS A N 1
ATOM 2293 C CA . LYS A 1 282 ? 27.442 -13.979 -21.549 1.00 79.38 282 LYS A CA 1
ATOM 2294 C C . LYS A 1 282 ? 27.274 -12.480 -21.299 1.00 79.38 282 LYS A C 1
ATOM 2296 O O . LYS A 1 282 ? 27.641 -11.663 -22.144 1.00 79.38 282 LYS A O 1
ATOM 2301 N N . VAL A 1 283 ? 26.718 -12.142 -20.143 1.00 84.88 283 VAL A N 1
ATOM 2302 C CA . VAL A 1 283 ? 26.669 -10.777 -19.596 1.00 84.88 283 VAL A CA 1
ATOM 2303 C C . VAL A 1 283 ? 27.682 -10.680 -18.457 1.00 84.88 283 VAL A C 1
ATOM 2305 O O . VAL A 1 283 ? 27.975 -11.690 -17.822 1.00 84.88 283 VAL A O 1
ATOM 2308 N N . ASP A 1 284 ? 28.261 -9.508 -18.223 1.00 88.75 284 ASP A N 1
ATOM 2309 C CA . ASP A 1 284 ? 29.150 -9.278 -17.079 1.00 88.75 284 ASP A CA 1
ATOM 2310 C C . ASP A 1 284 ? 28.356 -9.288 -15.753 1.00 88.75 284 ASP A C 1
ATOM 2312 O O . ASP A 1 284 ? 27.154 -9.011 -15.748 1.00 88.75 284 ASP A O 1
ATOM 2316 N N . ASP A 1 285 ? 28.977 -9.681 -14.638 1.00 87.75 285 ASP A N 1
ATOM 2317 C CA . ASP A 1 285 ? 28.296 -9.734 -13.333 1.00 87.75 285 ASP A CA 1
ATOM 2318 C C . ASP A 1 285 ? 27.907 -8.328 -12.844 1.00 87.75 285 ASP A C 1
ATOM 2320 O O . ASP A 1 285 ? 26.808 -8.154 -12.316 1.00 87.75 285 ASP A O 1
ATOM 2324 N N . ASP A 1 286 ? 28.733 -7.308 -13.090 1.00 90.25 286 ASP A N 1
ATOM 2325 C CA . ASP A 1 286 ? 28.438 -5.935 -12.673 1.00 90.25 286 ASP A CA 1
ATOM 2326 C C . ASP A 1 286 ? 27.294 -5.334 -13.497 1.00 90.25 286 ASP A C 1
ATOM 2328 O O . ASP A 1 286 ? 26.395 -4.706 -12.936 1.00 90.25 286 ASP A O 1
ATOM 2332 N N . VAL A 1 287 ? 27.260 -5.598 -14.810 1.00 92.06 287 VAL A N 1
ATOM 2333 C CA . VAL A 1 287 ? 26.150 -5.174 -15.689 1.00 92.06 287 VAL A CA 1
ATOM 2334 C C . VAL A 1 287 ? 24.840 -5.845 -15.278 1.00 92.06 287 VAL A C 1
ATOM 2336 O O . VAL A 1 287 ? 23.788 -5.203 -15.286 1.00 92.06 287 VAL A O 1
ATOM 2339 N N . TYR A 1 288 ? 24.887 -7.122 -14.891 1.00 92.25 288 TYR A N 1
ATOM 2340 C CA . TYR A 1 288 ? 23.714 -7.842 -14.402 1.00 92.25 288 TYR A CA 1
ATOM 2341 C C . TYR A 1 288 ? 23.181 -7.250 -13.094 1.00 92.25 288 TYR A C 1
ATOM 2343 O O . TYR A 1 288 ? 22.002 -6.909 -13.007 1.00 92.25 288 TYR A O 1
ATOM 2351 N N . ILE A 1 289 ? 24.054 -7.045 -12.104 1.00 92.06 289 ILE A N 1
ATOM 2352 C CA . ILE A 1 289 ? 23.664 -6.453 -10.817 1.00 92.06 289 ILE A CA 1
ATOM 2353 C C . ILE A 1 289 ? 23.116 -5.040 -11.015 1.00 92.06 289 ILE A C 1
ATOM 2355 O O . ILE A 1 289 ? 22.100 -4.689 -10.420 1.00 92.06 289 ILE A O 1
ATOM 2359 N N . GLN A 1 290 ? 23.751 -4.232 -11.865 1.00 93.31 290 GLN A N 1
ATOM 2360 C CA . GLN A 1 290 ? 23.248 -2.902 -12.189 1.00 93.31 290 GLN A CA 1
ATOM 2361 C C . GLN A 1 290 ? 21.881 -2.962 -12.875 1.00 93.31 290 GLN A C 1
ATOM 2363 O O . GLN A 1 290 ? 21.020 -2.142 -12.576 1.00 93.31 290 GLN A O 1
ATOM 2368 N N . SER A 1 291 ? 21.651 -3.951 -13.741 1.00 94.38 291 SER A N 1
ATOM 2369 C CA . SER A 1 291 ? 20.343 -4.153 -14.367 1.00 94.38 291 SER A CA 1
ATOM 2370 C C . SER A 1 291 ? 19.271 -4.490 -13.339 1.00 94.38 291 SER A C 1
ATOM 2372 O O . SER A 1 291 ? 18.203 -3.896 -13.391 1.00 94.38 291 SER A O 1
ATOM 2374 N N . LEU A 1 292 ? 19.561 -5.359 -12.368 1.00 94.12 292 LEU A N 1
ATOM 2375 C CA . LEU A 1 292 ? 18.639 -5.649 -11.266 1.00 94.12 292 LEU A CA 1
ATOM 2376 C C . LEU A 1 292 ? 18.368 -4.418 -10.388 1.00 94.12 292 LEU A C 1
ATOM 2378 O O . LEU A 1 292 ? 17.235 -4.210 -9.964 1.00 94.12 292 LEU A O 1
ATOM 2382 N N . GLU A 1 293 ? 19.382 -3.590 -10.113 1.00 94.25 293 GLU A N 1
ATOM 2383 C CA . GLU A 1 293 ? 19.193 -2.346 -9.350 1.00 94.25 293 GLU A CA 1
ATOM 2384 C C . GLU A 1 293 ? 18.304 -1.356 -10.110 1.00 94.25 293 GLU A C 1
ATOM 2386 O O . GLU A 1 293 ? 17.423 -0.740 -9.513 1.00 94.25 293 GLU A O 1
ATOM 2391 N N . GLU A 1 294 ? 18.504 -1.215 -11.423 1.00 94.50 294 GLU A N 1
ATOM 2392 C CA . GLU A 1 294 ? 17.645 -0.389 -12.272 1.00 94.50 294 GLU A CA 1
ATOM 2393 C C . GLU A 1 294 ? 16.214 -0.944 -12.327 1.00 94.50 294 GLU A C 1
ATOM 2395 O O . GLU A 1 294 ? 15.280 -0.178 -12.101 1.00 94.50 294 GLU A O 1
ATOM 2400 N N . VAL A 1 295 ? 16.041 -2.260 -12.517 1.00 95.25 295 VAL A N 1
ATOM 2401 C CA . VAL A 1 295 ? 14.730 -2.935 -12.496 1.00 95.25 295 VAL A CA 1
ATOM 2402 C C . VAL A 1 295 ? 14.007 -2.671 -11.183 1.00 95.25 295 VAL A C 1
ATOM 2404 O O . VAL A 1 295 ? 12.865 -2.220 -11.209 1.00 95.25 295 VAL A O 1
ATOM 2407 N N . LYS A 1 296 ? 14.667 -2.883 -10.038 1.00 94.38 296 LYS A N 1
ATOM 2408 C CA . LYS A 1 296 ? 14.101 -2.600 -8.713 1.00 94.38 296 LYS A CA 1
ATOM 2409 C C . LYS A 1 296 ? 13.665 -1.142 -8.603 1.00 94.38 296 LYS A C 1
ATOM 2411 O O . LYS A 1 296 ? 12.516 -0.865 -8.289 1.00 94.38 296 LYS A O 1
ATOM 2416 N N . ASN A 1 297 ? 14.584 -0.205 -8.842 1.00 92.75 297 ASN A N 1
ATOM 2417 C CA . ASN A 1 297 ? 14.317 1.217 -8.623 1.00 92.75 297 ASN A CA 1
ATOM 2418 C C . ASN A 1 297 ? 13.163 1.715 -9.501 1.00 92.75 297 ASN A C 1
ATOM 2420 O O . ASN A 1 297 ? 12.302 2.450 -9.028 1.00 92.75 297 ASN A O 1
ATOM 2424 N N . VAL A 1 298 ? 13.142 1.300 -10.767 1.00 93.56 298 VAL A N 1
ATOM 2425 C CA . VAL A 1 298 ? 12.105 1.702 -11.718 1.00 93.56 298 VAL A CA 1
ATOM 2426 C C . VAL A 1 298 ? 10.777 1.051 -11.372 1.00 93.56 298 VAL A C 1
ATOM 2428 O O . VAL A 1 298 ? 9.780 1.758 -11.327 1.00 93.56 298 VAL A O 1
ATOM 2431 N N . SER A 1 299 ? 10.757 -0.245 -11.046 1.00 93.44 299 SER A N 1
ATOM 2432 C CA . SER A 1 299 ? 9.523 -0.928 -10.633 1.00 93.44 299 SER A CA 1
ATOM 2433 C C . SER A 1 299 ? 8.921 -0.281 -9.389 1.00 93.44 299 SER A C 1
ATOM 2435 O O . SER A 1 299 ? 7.719 -0.059 -9.347 1.00 93.44 299 SER A O 1
ATOM 2437 N N . ASN A 1 300 ? 9.746 0.103 -8.412 1.00 89.44 300 ASN A N 1
ATOM 2438 C CA . ASN A 1 300 ? 9.277 0.758 -7.191 1.00 89.44 300 ASN A CA 1
ATOM 2439 C C . ASN A 1 300 ? 8.694 2.143 -7.466 1.00 89.44 300 ASN A C 1
ATOM 2441 O O . ASN A 1 300 ? 7.627 2.470 -6.960 1.00 89.44 300 ASN A O 1
ATOM 2445 N N . ASN A 1 301 ? 9.372 2.957 -8.279 1.00 89.56 301 ASN A N 1
ATOM 2446 C CA . ASN A 1 301 ? 8.851 4.268 -8.666 1.00 89.56 301 ASN A CA 1
ATOM 2447 C C . ASN A 1 301 ? 7.546 4.127 -9.451 1.00 89.56 301 ASN A C 1
ATOM 2449 O O . ASN A 1 301 ? 6.580 4.827 -9.171 1.00 89.56 301 ASN A O 1
ATOM 2453 N N . PHE A 1 302 ? 7.506 3.184 -10.391 1.00 90.69 302 PHE A N 1
ATOM 2454 C CA . PHE A 1 302 ? 6.330 2.922 -11.204 1.00 90.69 302 PHE A CA 1
ATOM 2455 C C . PHE A 1 302 ? 5.153 2.458 -10.335 1.00 90.69 302 PHE A C 1
ATOM 2457 O O . PHE A 1 302 ? 4.059 3.001 -10.449 1.00 90.69 302 PHE A O 1
ATOM 2464 N N . MET A 1 303 ? 5.386 1.531 -9.402 1.00 89.62 303 MET A N 1
ATOM 2465 C CA . MET A 1 303 ? 4.368 1.075 -8.455 1.00 89.62 303 MET A CA 1
ATOM 2466 C C . MET A 1 303 ? 3.901 2.183 -7.514 1.00 89.62 303 MET A C 1
ATOM 2468 O O . MET A 1 303 ? 2.704 2.263 -7.259 1.00 89.62 303 MET A O 1
ATOM 2472 N N . ASN A 1 304 ? 4.793 3.044 -7.019 1.00 88.00 304 ASN A N 1
ATOM 2473 C CA . ASN A 1 304 ? 4.409 4.177 -6.173 1.00 88.00 304 ASN A CA 1
ATOM 2474 C C . ASN A 1 304 ? 3.496 5.151 -6.931 1.00 88.00 304 ASN A C 1
ATOM 2476 O O . ASN A 1 304 ? 2.434 5.506 -6.422 1.00 88.00 304 ASN A O 1
ATOM 2480 N N . ASP A 1 305 ? 3.877 5.533 -8.153 1.00 89.50 305 ASP A N 1
ATOM 2481 C CA . ASP A 1 305 ? 3.106 6.461 -8.987 1.00 89.50 305 ASP A CA 1
ATOM 2482 C C . ASP A 1 305 ? 1.746 5.842 -9.386 1.00 89.50 305 ASP A C 1
ATOM 2484 O O . ASP A 1 305 ? 0.709 6.498 -9.288 1.00 89.50 305 ASP A O 1
ATOM 2488 N N . ILE A 1 306 ? 1.717 4.557 -9.766 1.00 88.12 306 ILE A N 1
ATOM 2489 C CA . ILE A 1 306 ? 0.474 3.814 -10.047 1.00 88.12 306 ILE A CA 1
ATOM 2490 C C . ILE A 1 306 ? -0.415 3.726 -8.799 1.00 88.12 306 ILE A C 1
ATOM 2492 O O . ILE A 1 306 ? -1.621 3.948 -8.897 1.00 88.12 306 ILE A O 1
ATOM 2496 N N . SER A 1 307 ? 0.152 3.404 -7.632 1.00 85.06 307 SER A N 1
ATOM 2497 C CA . SER A 1 307 ? -0.616 3.250 -6.387 1.00 85.06 307 SER A CA 1
ATOM 2498 C C . SER A 1 307 ? -1.285 4.562 -5.996 1.00 85.06 307 SER A C 1
ATOM 2500 O O . SER A 1 307 ? -2.479 4.571 -5.730 1.00 85.06 307 SER A O 1
ATOM 2502 N N . GLN A 1 308 ? -0.565 5.686 -6.080 1.00 83.75 308 GLN A N 1
ATOM 2503 C CA . GLN A 1 308 ? -1.140 7.011 -5.828 1.00 83.75 308 GLN A CA 1
ATOM 2504 C C . GLN A 1 308 ? -2.303 7.338 -6.770 1.00 83.75 308 GLN A C 1
ATOM 2506 O O . GLN A 1 308 ? -3.261 7.990 -6.360 1.00 83.75 308 GLN A O 1
ATOM 2511 N N . ARG A 1 309 ? -2.243 6.889 -8.029 1.00 85.25 309 ARG A N 1
ATOM 2512 C CA . ARG A 1 309 ? -3.332 7.076 -8.999 1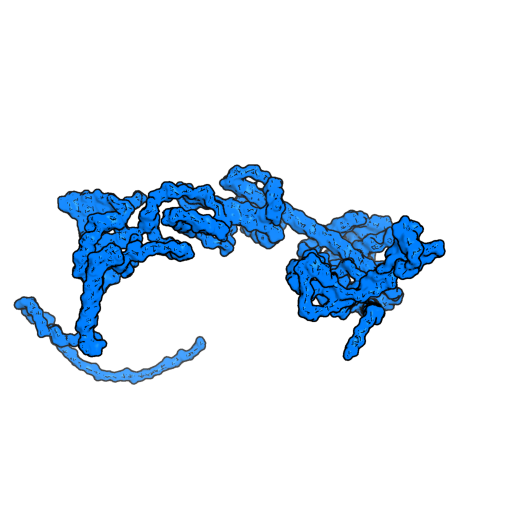.00 85.25 309 ARG A CA 1
ATOM 2513 C C . ARG A 1 309 ? -4.532 6.196 -8.705 1.00 85.25 309 ARG A C 1
ATOM 2515 O O . ARG A 1 309 ? -5.652 6.683 -8.819 1.00 85.25 309 ARG A O 1
ATOM 2522 N N . PHE A 1 310 ? -4.318 4.946 -8.300 1.00 81.94 310 PHE A N 1
ATOM 2523 C CA . PHE A 1 310 ? -5.405 4.108 -7.802 1.00 81.94 310 PHE A CA 1
ATOM 2524 C C . PHE A 1 310 ? -6.050 4.738 -6.574 1.00 81.94 310 PHE A C 1
ATOM 2526 O O . PHE A 1 310 ? -7.258 4.950 -6.578 1.00 81.94 310 PHE A O 1
ATOM 2533 N N . ASP A 1 311 ? -5.255 5.137 -5.585 1.00 74.94 311 ASP A N 1
ATOM 2534 C CA . ASP A 1 311 ? -5.766 5.785 -4.381 1.00 74.94 311 ASP A CA 1
ATOM 2535 C C . ASP A 1 311 ? -6.531 7.057 -4.732 1.00 74.94 311 ASP A C 1
ATOM 2537 O O . ASP A 1 311 ? -7.632 7.255 -4.239 1.00 74.94 311 ASP A O 1
ATOM 2541 N N . LYS A 1 312 ? -6.017 7.896 -5.636 1.00 72.69 312 LYS A N 1
ATOM 2542 C CA . LYS A 1 312 ? -6.742 9.074 -6.119 1.00 72.69 312 LYS A CA 1
ATOM 2543 C C . LYS A 1 312 ? -8.061 8.693 -6.790 1.00 72.69 312 LYS A C 1
ATOM 2545 O O . LYS A 1 312 ? -9.080 9.268 -6.440 1.00 72.69 312 LYS A O 1
ATOM 2550 N N . LEU A 1 313 ? -8.067 7.722 -7.698 1.00 68.12 313 LEU A N 1
ATOM 2551 C CA . LEU A 1 313 ? -9.270 7.297 -8.416 1.00 68.12 313 LEU A CA 1
ATOM 2552 C C . LEU A 1 313 ? -10.338 6.731 -7.466 1.00 68.12 313 LEU A C 1
ATOM 2554 O O . LEU A 1 313 ? -11.514 7.069 -7.581 1.00 68.12 313 LEU A O 1
ATOM 2558 N N . PHE A 1 314 ? -9.937 5.896 -6.507 1.00 63.34 314 PHE A N 1
ATOM 2559 C CA . PHE A 1 314 ? -10.847 5.305 -5.525 1.00 63.34 314 PHE A CA 1
ATOM 2560 C C . PHE A 1 314 ? -11.273 6.308 -4.438 1.00 63.34 314 PHE A C 1
ATOM 2562 O O . PHE A 1 314 ? -12.418 6.265 -3.989 1.00 63.34 314 PHE A O 1
ATOM 2569 N N . ASN A 1 315 ? -10.420 7.273 -4.082 1.00 57.91 315 ASN A N 1
ATOM 2570 C CA . ASN A 1 315 ? -10.762 8.357 -3.156 1.00 57.91 315 ASN A CA 1
ATOM 2571 C C . ASN A 1 315 ? -11.606 9.465 -3.815 1.00 57.91 315 ASN A C 1
ATOM 2573 O O . ASN A 1 315 ? -12.448 10.056 -3.147 1.00 57.91 315 ASN A O 1
ATOM 2577 N N . GLU A 1 316 ? -11.454 9.737 -5.114 1.00 49.44 316 GLU A N 1
ATOM 2578 C CA . GLU A 1 316 ? -12.323 10.661 -5.863 1.00 49.44 316 GLU A CA 1
ATOM 2579 C C . GLU A 1 316 ? -13.734 10.075 -6.024 1.00 49.44 316 GLU A C 1
ATOM 2581 O O . GLU A 1 316 ? -14.715 10.779 -5.785 1.00 49.44 316 GLU A O 1
ATOM 2586 N N . ILE A 1 317 ? -13.855 8.763 -6.277 1.00 47.22 317 ILE A N 1
ATOM 2587 C CA . ILE A 1 317 ? -15.147 8.051 -6.214 1.00 47.22 317 ILE A CA 1
ATOM 2588 C C . ILE A 1 317 ? -15.742 8.107 -4.792 1.00 47.22 317 ILE A C 1
ATOM 2590 O O . ILE A 1 317 ? -16.962 8.166 -4.640 1.00 47.22 317 ILE A O 1
ATOM 2594 N N . SER A 1 318 ? -14.910 8.146 -3.744 1.00 54.62 318 SER A N 1
ATOM 2595 C CA . SER A 1 318 ? -15.365 8.381 -2.367 1.00 54.62 318 SER A CA 1
ATOM 2596 C C . SER A 1 318 ? -15.865 9.816 -2.155 1.00 54.62 318 SER A C 1
ATOM 2598 O O . SER A 1 318 ? -16.881 10.003 -1.496 1.00 54.62 318 SER A O 1
ATOM 2600 N N . PHE A 1 319 ? -15.246 10.835 -2.763 1.00 50.94 319 PHE A N 1
ATOM 2601 C CA . PHE A 1 319 ? -15.688 12.231 -2.637 1.00 50.94 319 PHE A CA 1
ATOM 2602 C C . PHE A 1 319 ? -17.047 12.493 -3.290 1.00 50.94 319 PHE A C 1
ATOM 2604 O O . PHE A 1 319 ? -17.899 13.141 -2.682 1.00 50.94 319 PHE A O 1
ATOM 2611 N N . ASP A 1 320 ? -17.297 11.945 -4.479 1.00 53.69 320 ASP A N 1
ATOM 2612 C CA . ASP A 1 320 ? -18.608 12.065 -5.129 1.00 53.69 320 ASP A CA 1
ATOM 2613 C C . ASP A 1 320 ? -19.693 11.295 -4.363 1.00 53.69 320 ASP A C 1
ATOM 2615 O O . ASP A 1 320 ? -20.803 11.806 -4.176 1.00 53.69 320 ASP A O 1
ATOM 2619 N N . LYS A 1 321 ? -19.360 10.112 -3.823 1.00 56.00 321 LYS A N 1
ATOM 2620 C CA . LYS A 1 321 ? -20.254 9.368 -2.922 1.00 56.00 321 LYS A CA 1
ATOM 2621 C C . LYS A 1 321 ? -20.520 10.124 -1.618 1.00 56.00 321 LYS A C 1
ATOM 2623 O O . LYS A 1 321 ? -21.665 10.175 -1.175 1.00 56.00 321 LYS A O 1
ATOM 2628 N N . MET A 1 322 ? -19.499 10.740 -1.023 1.00 55.47 322 MET A N 1
ATOM 2629 C CA . MET A 1 322 ? -19.632 11.585 0.167 1.00 55.47 322 MET A CA 1
ATOM 2630 C C . MET A 1 322 ? -20.508 12.793 -0.129 1.00 55.47 322 MET A C 1
ATOM 2632 O O . MET A 1 322 ? -21.435 13.053 0.620 1.00 55.47 322 MET A O 1
ATOM 2636 N N . LYS A 1 323 ? -20.297 13.487 -1.248 1.00 58.72 323 LYS A N 1
ATOM 2637 C CA . LYS A 1 323 ? -21.113 14.637 -1.652 1.00 58.72 323 LYS A CA 1
ATOM 2638 C C . LYS A 1 323 ? -22.580 14.259 -1.862 1.00 58.72 323 LYS A C 1
ATOM 2640 O O . LYS A 1 323 ? -23.466 15.007 -1.449 1.00 58.72 323 LYS A O 1
ATOM 2645 N N . ALA A 1 324 ? -22.841 13.102 -2.468 1.00 57.22 324 ALA A N 1
ATOM 2646 C CA . ALA A 1 324 ? -24.187 12.557 -2.610 1.00 57.22 324 ALA A CA 1
ATOM 2647 C C . ALA A 1 324 ? -24.813 12.208 -1.249 1.00 57.22 324 ALA A C 1
ATOM 2649 O O . ALA A 1 324 ? -25.924 12.650 -0.967 1.00 57.22 324 ALA A O 1
ATOM 2650 N N . PHE A 1 325 ? -24.084 11.509 -0.376 1.00 60.31 325 PHE A N 1
ATOM 2651 C CA . PHE A 1 325 ? -24.528 11.181 0.982 1.00 60.31 325 PHE A CA 1
ATOM 2652 C C . PHE A 1 325 ? -24.800 12.437 1.818 1.00 60.31 325 PHE A C 1
ATOM 2654 O O . PHE A 1 325 ? -25.862 12.576 2.410 1.00 60.31 325 PHE A O 1
ATOM 2661 N N . THR A 1 326 ? -23.893 13.413 1.801 1.00 59.72 326 THR A N 1
ATOM 2662 C CA . THR A 1 326 ? -24.042 14.689 2.506 1.00 59.72 326 THR A CA 1
ATOM 2663 C C . THR A 1 326 ? -25.252 15.486 2.024 1.00 59.72 326 THR A C 1
ATOM 2665 O O . THR A 1 326 ? -25.888 16.184 2.810 1.00 59.72 326 THR A O 1
ATOM 2668 N N . LYS A 1 327 ? -25.609 15.367 0.744 1.00 62.16 327 LYS A N 1
ATOM 2669 C CA . LYS A 1 327 ? -26.835 15.962 0.215 1.00 62.16 327 LYS A CA 1
ATOM 2670 C C . LYS A 1 327 ? -28.087 15.292 0.789 1.00 62.16 327 LYS A C 1
ATOM 2672 O O . LYS A 1 327 ? -28.997 16.011 1.177 1.00 62.16 327 LYS A O 1
ATOM 2677 N N . VAL A 1 328 ? -28.108 13.961 0.899 1.00 58.00 328 VAL A N 1
ATOM 2678 C CA . VAL A 1 328 ? -29.203 13.219 1.559 1.00 58.00 328 VAL A CA 1
ATOM 2679 C C . VAL A 1 328 ? -29.298 13.594 3.039 1.00 58.00 328 VAL A C 1
ATOM 2681 O O . VAL A 1 328 ? -30.381 13.913 3.519 1.00 58.00 328 VAL A O 1
ATOM 2684 N N . LEU A 1 329 ? -28.160 13.645 3.739 1.00 59.03 329 LEU A N 1
ATOM 2685 C CA . LEU A 1 329 ? -28.085 14.070 5.138 1.00 59.03 329 LEU A CA 1
ATOM 2686 C C . LEU A 1 329 ? -28.656 15.468 5.363 1.00 59.03 329 LEU A C 1
ATOM 2688 O O . LEU A 1 329 ? -29.429 15.681 6.292 1.00 59.03 329 LEU A O 1
ATOM 2692 N N . ASN A 1 330 ? -28.261 16.427 4.526 1.00 62.72 330 ASN A N 1
ATOM 2693 C CA . ASN A 1 330 ? -28.754 17.793 4.630 1.00 62.72 330 ASN A CA 1
ATOM 2694 C C . ASN A 1 330 ? -30.239 17.870 4.288 1.00 62.72 330 ASN A C 1
ATOM 2696 O O . ASN A 1 330 ? -30.979 18.515 5.017 1.00 62.72 330 ASN A O 1
ATOM 2700 N N . ASP A 1 331 ? -30.698 17.194 3.234 1.00 60.84 331 ASP A N 1
ATOM 2701 C CA . ASP A 1 331 ? -32.121 17.179 2.889 1.00 60.84 331 ASP A CA 1
ATOM 2702 C C . ASP A 1 331 ? -32.969 16.583 4.032 1.00 60.84 331 ASP A C 1
ATOM 2704 O O . ASP A 1 331 ? -34.055 17.097 4.294 1.00 60.84 331 ASP A O 1
ATOM 2708 N N . TYR A 1 332 ? -32.475 15.570 4.754 1.00 57.06 332 TYR A N 1
ATOM 2709 C CA . TYR A 1 332 ? -33.145 15.011 5.934 1.00 57.06 332 TYR A CA 1
ATOM 2710 C C . TYR A 1 332 ? -33.112 15.964 7.141 1.00 57.06 332 TYR A C 1
ATOM 2712 O O . TYR A 1 332 ? -34.162 16.354 7.648 1.00 57.06 332 TYR A O 1
ATOM 2720 N N . HIS A 1 333 ? -31.931 16.432 7.561 1.00 59.38 333 HIS A N 1
ATOM 2721 C CA . HIS A 1 333 ? -31.808 17.351 8.701 1.00 59.38 333 HIS A CA 1
ATOM 2722 C C . HIS A 1 333 ? -32.536 18.685 8.486 1.00 59.38 333 HIS A C 1
ATOM 2724 O O . HIS A 1 333 ? -33.067 19.261 9.436 1.00 59.38 333 HIS A O 1
ATOM 2730 N N . ASN A 1 334 ? -32.577 19.190 7.253 1.00 60.69 334 ASN A N 1
ATOM 2731 C CA . ASN A 1 334 ? -33.274 20.433 6.937 1.00 60.69 334 ASN A CA 1
ATOM 2732 C C . ASN A 1 334 ? -34.806 20.242 6.962 1.00 60.69 334 ASN A C 1
ATOM 2734 O O . ASN A 1 334 ? -35.518 21.191 7.290 1.00 60.69 334 ASN A O 1
ATOM 2738 N N . ARG A 1 335 ? -35.315 19.037 6.647 1.00 59.97 335 ARG A N 1
ATOM 2739 C CA . ARG A 1 335 ? -36.746 18.685 6.755 1.00 59.97 335 ARG A CA 1
ATOM 2740 C C . ARG A 1 335 ? -37.183 18.490 8.207 1.00 59.97 335 ARG A C 1
ATOM 2742 O O . ARG A 1 335 ? -38.167 19.101 8.604 1.00 59.97 335 ARG A O 1
ATOM 2749 N N . GLU A 1 336 ? -36.441 17.695 8.974 1.00 52.94 336 GLU A N 1
ATOM 2750 C CA . GLU A 1 336 ? -36.826 17.290 10.336 1.00 52.94 336 GLU A CA 1
ATOM 2751 C C . GLU A 1 336 ? -36.434 18.312 11.414 1.00 52.94 336 GLU A C 1
ATOM 2753 O O . GLU A 1 336 ? -37.198 18.588 12.333 1.00 52.94 336 GLU A O 1
ATOM 2758 N N . PHE A 1 337 ? -35.259 18.942 11.299 1.00 51.09 337 PHE A N 1
ATOM 2759 C CA . PHE A 1 337 ? -34.696 19.785 12.366 1.00 51.09 337 PHE A CA 1
ATOM 2760 C C . PHE A 1 337 ? -34.579 21.265 11.990 1.00 51.09 337 PHE A C 1
ATOM 2762 O O . PHE A 1 337 ? -34.062 22.062 12.776 1.00 51.09 337 PHE A O 1
ATOM 2769 N N . THR A 1 338 ? -35.049 21.676 10.804 1.00 51.47 338 THR A N 1
ATOM 2770 C CA . THR A 1 338 ? -34.957 23.066 10.299 1.00 51.47 338 THR A CA 1
ATOM 2771 C C . THR A 1 338 ? -33.552 23.674 10.411 1.00 51.47 338 THR A C 1
ATOM 2773 O O . THR A 1 338 ? -33.378 24.866 10.668 1.00 51.47 338 THR A O 1
ATOM 2776 N N . MET A 1 339 ? -32.517 22.851 10.240 1.00 55.12 339 MET A N 1
ATOM 2777 C CA . MET A 1 339 ? -31.160 23.353 10.053 1.00 55.12 339 MET A CA 1
ATOM 2778 C C . MET A 1 339 ? -30.999 23.808 8.597 1.00 55.12 339 MET A C 1
ATOM 2780 O O . MET A 1 339 ? -31.645 23.266 7.715 1.00 55.12 339 MET A O 1
ATOM 2784 N N . ASP A 1 340 ? -30.181 24.825 8.331 1.00 53.62 340 ASP A N 1
ATOM 2785 C CA . ASP A 1 340 ? -29.993 25.393 6.983 1.00 53.62 340 ASP A CA 1
ATOM 2786 C C . ASP A 1 340 ? -28.539 25.148 6.535 1.00 53.62 340 ASP A C 1
ATOM 2788 O O . ASP A 1 340 ? -27.772 26.071 6.265 1.00 53.62 340 ASP A O 1
ATOM 2792 N N . ASN A 1 341 ? -28.097 23.883 6.577 1.00 64.31 341 ASN A N 1
ATOM 2793 C CA . ASN A 1 341 ? -26.706 23.529 6.267 1.00 64.31 341 ASN A CA 1
ATOM 2794 C C . ASN A 1 341 ? -26.502 23.375 4.751 1.00 64.31 341 ASN A C 1
ATOM 2796 O O . ASN A 1 341 ? -27.237 22.642 4.081 1.00 64.31 341 ASN A O 1
ATOM 2800 N N . THR A 1 342 ? -25.453 23.995 4.207 1.00 67.88 342 THR A N 1
ATOM 2801 C CA . THR A 1 342 ? -25.016 23.739 2.823 1.00 67.88 342 THR A CA 1
ATOM 2802 C C . THR A 1 342 ? -24.253 22.414 2.710 1.00 67.88 342 THR A C 1
ATOM 2804 O O . THR A 1 342 ? -23.721 21.892 3.694 1.00 67.88 342 THR A O 1
ATOM 2807 N N . VAL A 1 343 ? -24.194 21.833 1.503 1.00 59.25 343 VAL A N 1
ATOM 2808 C CA . VAL A 1 343 ? -23.453 20.577 1.255 1.00 59.25 343 VAL A CA 1
ATOM 2809 C C . VAL A 1 343 ? -21.975 20.754 1.607 1.00 59.25 343 VAL A C 1
ATOM 2811 O O . VAL A 1 343 ? -21.384 19.897 2.258 1.00 59.25 343 VAL A O 1
ATOM 2814 N N . GLU A 1 344 ? -21.394 21.895 1.246 1.00 63.34 344 GLU A N 1
ATOM 2815 C CA . GLU A 1 344 ? -20.000 22.235 1.519 1.00 63.34 344 GLU A CA 1
ATOM 2816 C C . GLU A 1 344 ? -19.701 22.363 3.023 1.00 63.34 344 GLU A C 1
ATOM 2818 O O . GLU A 1 344 ? -18.668 21.878 3.488 1.00 63.34 344 GLU A O 1
ATOM 2823 N N . GLU A 1 345 ? -20.598 22.963 3.809 1.00 67.19 345 GLU A N 1
ATOM 2824 C CA . GLU A 1 345 ? -20.429 23.080 5.265 1.00 67.19 345 GLU A CA 1
ATOM 2825 C C . GLU A 1 345 ? -20.505 21.726 5.968 1.00 67.19 345 GLU A C 1
ATOM 2827 O O . GLU A 1 345 ? -19.749 21.473 6.910 1.00 67.19 345 GLU A O 1
ATOM 2832 N N . THR A 1 346 ? -21.392 20.841 5.515 1.00 63.53 346 THR A N 1
ATOM 2833 C CA . THR A 1 346 ? -21.534 19.507 6.103 1.00 63.53 346 THR A CA 1
ATOM 2834 C C . THR A 1 346 ? -20.360 18.604 5.731 1.00 63.53 346 THR A C 1
ATOM 2836 O O . THR A 1 346 ? -19.837 17.927 6.615 1.00 63.53 346 THR A O 1
ATOM 2839 N N . ILE A 1 347 ? -19.847 18.670 4.494 1.00 61.19 347 ILE A N 1
ATOM 2840 C CA . ILE A 1 347 ? -18.595 17.989 4.111 1.00 61.19 347 ILE A CA 1
ATOM 2841 C C . ILE A 1 347 ? -17.450 18.456 5.015 1.00 61.19 347 ILE A C 1
ATOM 2843 O O . ILE A 1 347 ? -16.748 17.634 5.598 1.00 61.19 347 ILE A O 1
ATOM 2847 N N . HIS A 1 348 ? -17.308 19.768 5.221 1.00 63.94 348 HIS A N 1
ATOM 2848 C CA . HIS A 1 348 ? -16.245 20.307 6.067 1.00 63.94 348 HIS A CA 1
ATOM 2849 C C . HIS A 1 348 ? -16.353 19.852 7.535 1.00 63.94 348 HIS A C 1
ATOM 2851 O O . HIS A 1 348 ? -15.342 19.580 8.188 1.00 63.94 348 HIS A O 1
ATOM 2857 N N . LYS A 1 349 ? -17.577 19.739 8.070 1.00 64.94 349 LYS A N 1
ATOM 2858 C CA . LYS A 1 349 ? -17.825 19.194 9.416 1.00 64.94 349 LYS A CA 1
ATOM 2859 C C . LYS A 1 349 ? -17.446 17.712 9.505 1.00 64.94 349 LYS A C 1
ATOM 2861 O O . LYS A 1 349 ? -16.770 17.326 10.456 1.00 64.94 349 LYS A O 1
ATOM 2866 N N . ILE A 1 350 ? -17.823 16.911 8.511 1.00 61.28 350 ILE A N 1
ATOM 2867 C CA . ILE A 1 350 ? -17.500 15.478 8.424 1.00 61.28 350 ILE A CA 1
ATOM 2868 C C . ILE A 1 350 ? -15.982 15.266 8.344 1.00 61.28 350 ILE A C 1
ATOM 2870 O O . ILE A 1 350 ? -15.425 14.478 9.108 1.00 61.28 350 ILE A O 1
ATOM 2874 N N . GLU A 1 351 ? -15.283 16.015 7.488 1.00 56.97 351 GLU A N 1
ATOM 2875 C CA . GLU A 1 351 ? -13.819 15.966 7.371 1.00 56.97 351 GLU A CA 1
ATOM 2876 C C . GLU A 1 351 ? -13.133 16.306 8.701 1.00 56.97 351 GLU A C 1
ATOM 2878 O O . GLU A 1 351 ? -12.225 15.595 9.144 1.00 56.97 351 GLU A O 1
ATOM 2883 N N . LYS A 1 352 ? -13.599 17.364 9.380 1.00 65.44 352 LYS A N 1
ATOM 2884 C CA . LYS A 1 352 ? -13.094 17.775 10.697 1.00 65.44 352 LYS A CA 1
ATOM 2885 C C . LYS A 1 352 ? -13.322 16.705 11.769 1.00 65.44 352 LYS A C 1
ATOM 2887 O O . LYS A 1 352 ? -12.476 16.550 12.649 1.00 65.44 352 LYS A O 1
ATOM 2892 N N . ASN A 1 353 ? -14.409 15.945 11.665 1.00 55.56 353 ASN A N 1
ATOM 2893 C CA . ASN A 1 353 ? -14.746 14.834 12.557 1.00 55.56 353 ASN A CA 1
ATOM 2894 C C . ASN A 1 353 ? -14.110 13.504 12.116 1.00 55.56 353 ASN A C 1
ATOM 2896 O O . ASN A 1 353 ? -14.529 12.422 12.523 1.00 55.56 353 ASN A O 1
ATOM 2900 N N . GLY A 1 354 ? -13.074 13.551 11.277 1.00 52.12 354 GLY A N 1
ATOM 2901 C CA . GLY A 1 354 ? -12.340 12.356 10.879 1.00 52.12 354 GLY A CA 1
ATOM 2902 C C . GLY A 1 354 ? -13.131 11.424 9.965 1.00 52.12 354 GLY A C 1
ATOM 2903 O O . GLY A 1 354 ? -12.765 10.250 9.897 1.00 52.12 354 GLY A O 1
ATOM 2904 N N . TYR A 1 355 ? -14.101 11.967 9.220 1.00 56.72 355 TYR A N 1
ATOM 2905 C CA . TYR A 1 355 ? -15.044 11.285 8.324 1.00 56.72 355 TYR A CA 1
ATOM 2906 C C . TYR A 1 355 ? -16.170 10.520 9.030 1.00 56.72 355 TYR A C 1
ATOM 2908 O O . TYR A 1 355 ? -16.787 9.642 8.430 1.00 56.72 355 TYR A O 1
ATOM 2916 N N . HIS A 1 356 ? -16.463 10.905 10.274 1.00 54.50 356 HIS A N 1
ATOM 2917 C CA . HIS A 1 356 ? -17.650 10.453 10.987 1.00 54.50 356 HIS A CA 1
ATOM 2918 C C . HIS A 1 356 ? -18.827 11.394 10.712 1.00 54.50 356 HIS A C 1
ATOM 2920 O O . HIS A 1 356 ? -18.667 12.621 10.743 1.00 54.50 356 HIS A O 1
ATOM 2926 N N . ALA A 1 357 ? -19.999 10.830 10.436 1.00 55.25 357 ALA A N 1
ATOM 2927 C CA . ALA A 1 357 ? -21.241 11.573 10.241 1.00 55.25 357 ALA A CA 1
ATOM 2928 C C . ALA A 1 357 ? -22.329 11.043 11.174 1.00 55.25 357 ALA A C 1
ATOM 2930 O O . ALA A 1 357 ? -22.456 9.833 11.321 1.00 55.25 357 ALA A O 1
ATOM 2931 N N . THR A 1 358 ? -23.124 11.940 11.758 1.00 53.44 358 THR A N 1
ATOM 2932 C CA . THR A 1 358 ? -24.221 11.587 12.668 1.00 53.44 358 THR A CA 1
ATOM 2933 C C . THR A 1 358 ? -25.557 11.978 12.050 1.00 53.44 358 THR A C 1
ATOM 2935 O O . THR A 1 358 ? -25.682 13.102 11.561 1.00 53.44 358 THR A O 1
ATOM 2938 N N . ILE A 1 359 ? -26.541 11.078 12.085 1.00 52.53 359 ILE A N 1
ATOM 2939 C CA . ILE A 1 359 ? -27.936 11.365 11.718 1.00 52.53 359 ILE A CA 1
ATOM 2940 C C . ILE A 1 359 ? -28.783 11.331 12.977 1.00 52.53 359 ILE A C 1
ATOM 2942 O O . ILE A 1 359 ? -28.807 10.298 13.641 1.00 52.53 359 ILE A O 1
ATOM 2946 N N . GLY A 1 360 ? -29.444 12.445 13.291 1.00 48.47 360 GLY A N 1
ATOM 2947 C CA . GLY A 1 360 ? -30.465 12.509 14.334 1.00 48.47 360 GLY A CA 1
ATOM 2948 C C . GLY A 1 360 ? -31.830 12.170 13.745 1.00 48.47 360 GLY A C 1
ATOM 2949 O O . GLY A 1 360 ? -32.189 12.796 12.762 1.00 48.47 360 GLY A O 1
ATOM 2950 N N . PHE A 1 361 ? -32.580 11.228 14.307 1.00 49.22 361 PHE A N 1
ATOM 2951 C CA . PHE A 1 361 ? -33.994 10.970 13.973 1.00 49.22 361 PHE A CA 1
ATOM 2952 C C . PHE A 1 361 ? -34.887 11.619 15.023 1.00 49.22 361 PHE A C 1
ATOM 2954 O O . PHE A 1 361 ? -34.375 11.947 16.082 1.00 49.22 361 PHE A O 1
ATOM 2961 N N . MET A 1 362 ? -36.180 11.807 14.780 1.00 48.72 362 MET A N 1
ATOM 2962 C CA . MET A 1 362 ? -37.130 12.239 15.808 1.00 48.72 362 MET A CA 1
ATOM 2963 C C . MET A 1 362 ? -38.297 11.254 15.820 1.00 48.72 362 MET A C 1
ATOM 2965 O O . MET A 1 362 ? -38.938 11.066 14.793 1.00 48.72 362 MET A O 1
ATOM 2969 N N . GLU A 1 363 ? -38.552 10.607 16.956 1.00 51.09 363 GLU A N 1
ATOM 2970 C CA . GLU A 1 363 ? -39.696 9.702 17.115 1.00 51.09 363 GLU A CA 1
ATOM 2971 C C . GLU A 1 363 ? -40.650 10.249 18.184 1.00 51.09 363 GLU A C 1
ATOM 2973 O O . GLU A 1 363 ? -40.250 10.534 19.318 1.00 51.09 363 GLU A O 1
ATOM 2978 N N . GLU A 1 364 ? -41.923 10.408 17.806 1.00 52.19 364 GLU A N 1
ATOM 2979 C CA . GLU A 1 364 ? -43.015 10.704 18.736 1.00 52.19 364 GLU A CA 1
ATOM 2980 C C . GLU A 1 364 ? -43.506 9.404 19.379 1.00 52.19 364 GLU A C 1
ATOM 2982 O O . GLU A 1 364 ? -43.927 8.470 18.695 1.00 52.19 364 GLU A O 1
ATOM 2987 N N . VAL A 1 365 ? -43.458 9.340 20.710 1.00 49.69 365 VAL A N 1
ATOM 2988 C CA . VAL A 1 365 ? -43.776 8.114 21.464 1.00 49.69 365 VAL A CA 1
ATOM 2989 C C . VAL A 1 365 ? -45.261 8.001 21.807 1.00 49.69 365 VAL A C 1
ATOM 2991 O O . VAL A 1 365 ? -45.778 6.905 22.024 1.00 49.69 365 VAL A O 1
ATOM 2994 N N . ASP A 1 366 ? -45.978 9.120 21.832 1.00 49.69 366 ASP A N 1
ATOM 2995 C CA . ASP A 1 366 ? -47.409 9.155 22.097 1.00 49.69 366 ASP A CA 1
ATOM 2996 C C . ASP A 1 366 ? -48.125 10.206 21.239 1.00 49.69 366 ASP A C 1
ATOM 2998 O O . ASP A 1 366 ? -47.544 11.178 20.764 1.00 49.69 366 ASP A O 1
ATOM 3002 N N . GLN A 1 367 ? -49.435 10.018 21.047 1.00 46.47 367 GLN A N 1
ATOM 3003 C CA . GLN A 1 367 ? -50.291 10.959 20.307 1.00 46.47 367 GLN A CA 1
ATOM 3004 C C . GLN A 1 367 ? -50.455 12.317 21.020 1.00 46.47 367 GLN A C 1
ATOM 3006 O O . GLN A 1 367 ? -51.177 13.184 20.525 1.00 46.47 367 GLN A O 1
ATOM 3011 N N . THR A 1 368 ? -49.853 12.487 22.200 1.00 42.38 368 THR A N 1
ATOM 3012 C CA . THR A 1 368 ? -49.975 13.666 23.062 1.00 42.38 368 THR A CA 1
ATOM 3013 C C . THR A 1 368 ? -48.732 14.559 23.045 1.00 42.38 368 THR A C 1
ATOM 3015 O O . THR A 1 368 ? -48.730 15.578 23.733 1.00 42.38 368 THR A O 1
ATOM 3018 N N . SER A 1 369 ? -47.725 14.246 22.217 1.00 45.88 369 SER A N 1
ATOM 3019 C CA . SER A 1 369 ? -46.474 15.012 22.066 1.00 45.88 369 SER A CA 1
ATOM 3020 C C . SER A 1 369 ? -45.665 15.152 23.369 1.00 45.88 369 SER A C 1
ATOM 3022 O O . SER A 1 369 ? -44.816 16.039 23.477 1.00 45.88 369 SER A O 1
ATOM 3024 N N . SER A 1 370 ? -45.916 14.303 24.371 1.00 43.25 370 SER A N 1
ATOM 3025 C CA . SER A 1 370 ? -45.339 14.420 25.723 1.00 43.25 370 SER A CA 1
ATOM 3026 C C . SER A 1 370 ? -43.945 13.809 25.848 1.00 43.25 370 SER A C 1
ATOM 3028 O O . SER A 1 370 ? -43.193 14.167 26.760 1.00 43.25 370 SER A O 1
ATOM 3030 N N . LEU A 1 371 ? -43.582 12.916 24.925 1.00 45.41 371 LEU A N 1
ATOM 3031 C CA . LEU A 1 371 ? -42.282 12.260 24.890 1.00 45.41 371 LEU A CA 1
ATOM 3032 C C . LEU A 1 371 ? -41.739 12.234 23.457 1.00 45.41 371 LEU A C 1
ATOM 3034 O O . LEU A 1 371 ? -42.273 11.552 22.582 1.00 45.41 371 LEU A O 1
ATOM 3038 N N . CYS A 1 372 ? -40.660 12.986 23.245 1.00 47.59 372 CYS A N 1
ATOM 3039 C CA . CYS A 1 372 ? -39.962 13.086 21.971 1.00 47.59 372 CYS A CA 1
ATOM 3040 C C . CYS A 1 372 ? -38.463 12.862 22.195 1.00 47.59 372 CYS A C 1
ATOM 3042 O O . CYS A 1 372 ? -37.826 13.557 23.002 1.00 47.59 372 CYS A O 1
ATOM 3044 N N . TYR A 1 373 ? -37.892 11.885 21.494 1.00 49.00 373 TYR A N 1
ATOM 3045 C CA . TYR A 1 373 ? -36.462 11.590 21.551 1.00 49.00 373 TYR A CA 1
ATOM 3046 C C . TYR A 1 373 ? -35.849 11.588 20.159 1.00 49.00 373 TYR A C 1
ATOM 3048 O O . TYR A 1 373 ? -36.529 11.352 19.159 1.00 49.00 373 TYR A O 1
ATOM 3056 N N . SER A 1 374 ? -34.542 11.839 20.116 1.00 47.91 374 SER A N 1
ATOM 3057 C CA . SER A 1 374 ? -33.746 11.708 18.909 1.00 47.91 374 SER A CA 1
ATOM 3058 C C . SER A 1 374 ? -32.731 10.591 18.979 1.00 47.91 374 SER A C 1
ATOM 3060 O O . SER A 1 374 ? -31.872 10.572 19.856 1.00 47.91 374 SER A O 1
ATOM 3062 N N . LYS A 1 375 ? -32.792 9.681 18.008 1.00 50.31 375 LYS A N 1
ATOM 3063 C CA . LYS A 1 375 ? -31.799 8.620 17.812 1.00 50.31 375 LYS A CA 1
ATOM 3064 C C . LYS A 1 375 ? -30.615 9.178 17.035 1.00 50.31 375 LYS A C 1
ATOM 3066 O O . LYS A 1 375 ? -30.838 9.815 16.014 1.00 50.31 375 LYS A O 1
ATOM 3071 N N . GLN A 1 376 ? -29.381 8.928 17.471 1.00 51.88 376 GLN A N 1
ATOM 3072 C CA . GLN A 1 376 ? -28.189 9.290 16.703 1.00 51.88 376 GLN A CA 1
ATOM 3073 C C . GLN A 1 376 ? -27.545 8.041 16.088 1.00 51.88 376 GLN A C 1
ATOM 3075 O O . GLN A 1 376 ? -27.214 7.098 16.801 1.00 51.88 376 GLN A O 1
ATOM 3080 N N . ILE A 1 377 ? -27.336 8.029 14.769 1.00 50.41 377 ILE A N 1
ATOM 3081 C CA . ILE A 1 377 ? -26.560 6.976 14.089 1.00 50.41 377 ILE A CA 1
ATOM 3082 C C . ILE A 1 377 ? -25.250 7.567 13.580 1.00 50.41 377 ILE A C 1
ATOM 3084 O O . ILE A 1 377 ? -25.275 8.526 12.810 1.00 50.41 377 ILE A O 1
ATOM 3088 N N . GLU A 1 378 ? -24.119 6.991 13.995 1.00 53.47 378 GLU A N 1
ATOM 3089 C CA . GLU A 1 378 ? -22.776 7.393 13.564 1.00 53.47 378 GLU A CA 1
ATOM 3090 C C . GLU A 1 378 ? -22.253 6.497 12.427 1.00 53.47 378 GLU A C 1
ATOM 3092 O O . GLU A 1 378 ? -22.243 5.270 12.526 1.00 53.47 378 GLU A O 1
ATOM 3097 N N . PHE A 1 379 ? -21.769 7.117 11.352 1.00 52.12 379 PHE A N 1
ATOM 3098 C CA . PHE A 1 379 ? -21.212 6.450 10.174 1.00 52.12 379 PHE A CA 1
ATOM 3099 C C . PHE A 1 379 ? -19.729 6.765 10.019 1.00 52.12 379 PHE A C 1
ATOM 3101 O O . PHE A 1 379 ? -19.370 7.938 9.989 1.00 52.12 379 PHE A O 1
ATOM 3108 N N . ASP A 1 380 ? -18.886 5.745 9.821 1.00 55.62 380 ASP A N 1
ATOM 3109 C CA . ASP A 1 380 ? -17.486 5.916 9.414 1.00 55.62 380 ASP A CA 1
ATOM 3110 C C . ASP A 1 380 ? -17.383 5.827 7.885 1.00 55.62 380 ASP A C 1
ATOM 3112 O O . ASP A 1 380 ? -17.326 4.746 7.292 1.00 55.62 380 ASP A O 1
ATOM 3116 N N . LEU A 1 381 ? -17.338 6.986 7.226 1.00 55.00 381 LEU A N 1
ATOM 3117 C CA . LEU A 1 381 ? -17.341 7.073 5.763 1.00 55.00 381 LEU A CA 1
ATOM 3118 C C . LEU A 1 381 ? -16.032 6.593 5.115 1.00 55.00 381 LEU A C 1
ATOM 3120 O O . LEU A 1 381 ? -15.949 6.527 3.889 1.00 55.00 381 LEU A O 1
ATOM 3124 N N . LYS A 1 382 ? -15.013 6.213 5.900 1.00 51.22 382 LYS A N 1
ATOM 3125 C CA . LYS A 1 382 ? -13.807 5.544 5.380 1.00 51.22 382 LYS A CA 1
ATOM 3126 C C . LYS A 1 382 ? -13.999 4.047 5.179 1.00 51.22 382 LYS A C 1
ATOM 3128 O O . LYS A 1 382 ? -13.199 3.422 4.483 1.00 51.22 382 LYS A O 1
ATOM 3133 N N . LYS A 1 383 ? -15.028 3.444 5.779 1.00 50.31 383 LYS A N 1
ATOM 3134 C CA . LYS A 1 383 ? -15.318 2.017 5.622 1.00 50.31 383 LYS A CA 1
ATOM 3135 C C . LYS A 1 383 ? -16.193 1.808 4.400 1.00 50.31 383 LYS A C 1
ATOM 3137 O O . LYS A 1 383 ? -17.417 1.903 4.463 1.00 50.31 383 LYS A O 1
ATOM 3142 N N . GLU A 1 384 ? -15.549 1.445 3.293 1.00 47.47 384 GLU A N 1
ATOM 3143 C CA . GLU A 1 384 ? -16.215 1.234 2.003 1.00 47.47 384 GLU A CA 1
ATOM 3144 C C . GLU A 1 384 ? -17.390 0.247 2.090 1.00 47.47 384 GLU A C 1
ATOM 3146 O O . GLU A 1 384 ? -18.356 0.385 1.358 1.00 47.47 384 GLU A O 1
ATOM 3151 N N . GLN A 1 385 ? -17.351 -0.719 3.011 1.00 48.03 385 GLN A N 1
ATOM 3152 C CA . GLN A 1 385 ? -18.427 -1.689 3.229 1.00 48.03 385 GLN A CA 1
ATOM 3153 C C . GLN A 1 385 ? -19.697 -1.073 3.841 1.00 48.03 385 GLN A C 1
ATOM 3155 O O . GLN A 1 385 ? -20.785 -1.451 3.424 1.00 48.03 385 GLN A O 1
ATOM 3160 N N . GLN A 1 386 ? -19.564 -0.119 4.775 1.00 47.19 386 GLN A N 1
ATOM 3161 C CA . GLN A 1 386 ? -20.698 0.605 5.376 1.00 47.19 386 GLN A CA 1
ATOM 3162 C C . GLN A 1 386 ? -21.306 1.583 4.372 1.00 47.19 386 GLN A C 1
ATOM 3164 O O . GLN A 1 386 ? -22.519 1.687 4.246 1.00 47.19 386 GLN A O 1
ATOM 3169 N N . VAL A 1 387 ? -20.453 2.250 3.592 1.00 48.88 387 VAL A N 1
ATOM 3170 C CA . VAL A 1 387 ? -20.903 3.089 2.482 1.00 48.88 387 VAL A CA 1
ATOM 3171 C C . VAL A 1 387 ? -21.601 2.205 1.439 1.00 48.88 387 VAL A C 1
ATOM 3173 O O . VAL A 1 387 ? -22.750 2.434 1.102 1.00 48.88 387 VAL A O 1
ATOM 3176 N N . ASN A 1 388 ? -20.980 1.127 0.968 1.00 48.56 388 ASN A N 1
ATOM 3177 C CA . ASN A 1 388 ? -21.562 0.281 -0.074 1.00 48.56 388 ASN A CA 1
ATOM 3178 C C . ASN A 1 388 ? -22.825 -0.486 0.374 1.00 48.56 388 ASN A C 1
ATOM 3180 O O . ASN A 1 388 ? -23.669 -0.731 -0.483 1.00 48.56 388 ASN A O 1
ATOM 3184 N N . SER A 1 389 ? -22.994 -0.861 1.652 1.00 48.44 389 SER A N 1
ATOM 3185 C CA . SER A 1 389 ? -24.253 -1.464 2.135 1.00 48.44 389 SER A CA 1
ATOM 3186 C C . SER A 1 389 ? -25.406 -0.470 2.039 1.00 48.44 389 SER A C 1
ATOM 3188 O O . SER A 1 389 ? -26.424 -0.795 1.437 1.00 48.44 389 SER A O 1
ATOM 3190 N N . LEU A 1 390 ? -25.176 0.770 2.487 1.00 47.53 390 LEU A N 1
ATOM 3191 C CA . LEU A 1 390 ? -26.120 1.873 2.330 1.00 47.53 390 LEU A CA 1
ATOM 3192 C C . LEU A 1 390 ? -26.478 2.073 0.853 1.00 47.53 390 LEU A C 1
ATOM 3194 O O . LEU A 1 390 ? -27.640 2.016 0.463 1.00 47.53 390 LEU A O 1
ATOM 3198 N N . TRP A 1 391 ? -25.462 2.220 0.001 1.00 44.41 391 TRP A N 1
ATOM 3199 C CA . TRP A 1 391 ? -25.639 2.443 -1.436 1.00 44.41 391 TRP A CA 1
ATOM 3200 C C . TRP A 1 391 ? -26.354 1.295 -2.169 1.00 44.41 391 TRP A C 1
ATOM 3202 O O . TRP A 1 391 ? -27.084 1.563 -3.118 1.00 44.41 391 TRP A O 1
ATOM 3212 N N . ASN A 1 392 ? -26.154 0.036 -1.769 1.00 41.72 392 ASN A N 1
ATOM 3213 C CA . ASN A 1 392 ? -26.799 -1.116 -2.408 1.00 41.72 392 ASN A CA 1
ATOM 3214 C C . ASN A 1 392 ? -28.264 -1.296 -1.976 1.00 41.72 392 ASN A C 1
ATOM 3216 O O . ASN A 1 392 ? -29.066 -1.775 -2.773 1.00 41.72 392 ASN A O 1
ATOM 3220 N N . GLU A 1 393 ? -28.626 -0.910 -0.753 1.00 39.72 393 GLU A N 1
ATOM 3221 C CA . GLU A 1 393 ? -30.009 -0.982 -0.256 1.00 39.72 393 GLU A CA 1
ATOM 3222 C C . GLU A 1 393 ? -30.871 0.188 -0.767 1.00 39.72 393 GLU A C 1
ATOM 3224 O O . GLU A 1 393 ? -32.045 -0.015 -1.083 1.00 39.72 393 GLU A O 1
ATOM 3229 N N . PHE A 1 394 ? -30.277 1.371 -0.995 1.00 39.78 394 PHE A N 1
ATOM 3230 C CA . PHE A 1 394 ? -30.934 2.501 -1.676 1.00 39.78 394 PHE A CA 1
ATOM 3231 C C . PHE A 1 394 ? -31.259 2.236 -3.163 1.00 39.78 394 PHE A C 1
ATOM 3233 O O . PHE A 1 394 ? -32.078 2.944 -3.742 1.00 39.78 394 PHE A O 1
ATOM 3240 N N . ILE A 1 395 ? -30.649 1.219 -3.787 1.00 34.38 395 ILE A N 1
ATOM 3241 C CA . ILE A 1 395 ? -30.851 0.836 -5.200 1.00 34.38 395 ILE A CA 1
ATOM 3242 C C . ILE A 1 395 ? -31.454 -0.580 -5.267 1.00 34.38 395 ILE A C 1
ATOM 3244 O O . ILE A 1 395 ? -31.018 -1.441 -6.031 1.00 34.38 395 ILE A O 1
ATOM 3248 N N . SER A 1 396 ? -32.481 -0.864 -4.464 1.00 30.14 396 SER A N 1
ATOM 3249 C CA . SER A 1 396 ? -33.281 -2.087 -4.626 1.00 30.14 396 SER A CA 1
ATOM 3250 C C . SER A 1 396 ? -34.409 -1.912 -5.655 1.00 30.14 396 SER A C 1
ATOM 3252 O O . SER A 1 396 ? -35.548 -2.305 -5.434 1.00 30.14 396 SER A O 1
ATOM 3254 N N . VAL A 1 397 ? -34.098 -1.362 -6.835 1.00 29.55 397 VAL A N 1
ATOM 3255 C CA . VAL A 1 397 ? -34.959 -1.491 -8.021 1.00 29.55 397 VAL A CA 1
ATOM 3256 C C . VAL A 1 397 ? -34.090 -1.863 -9.222 1.00 29.55 397 VAL A C 1
ATOM 3258 O O . VAL A 1 397 ? -33.169 -1.151 -9.609 1.00 29.55 397 VAL A O 1
ATOM 3261 N N . GLU A 1 398 ? -34.370 -3.045 -9.763 1.00 35.16 398 GLU A N 1
ATOM 3262 C CA . GLU A 1 398 ? -33.700 -3.736 -10.867 1.00 35.16 398 GLU A CA 1
ATOM 3263 C C . GLU A 1 398 ? -33.051 -2.826 -11.938 1.00 35.16 398 GLU A C 1
ATOM 3265 O O . GLU A 1 398 ? -33.727 -2.372 -12.858 1.00 35.16 398 GLU A O 1
ATOM 3270 N N . SER A 1 399 ? -31.719 -2.657 -11.934 1.00 27.61 399 SER A N 1
ATOM 3271 C CA . SER A 1 399 ? -30.955 -2.464 -13.183 1.00 27.61 399 SER A CA 1
ATOM 3272 C C . SER A 1 399 ? -29.440 -2.694 -13.030 1.00 27.61 399 SER A C 1
ATOM 3274 O O . SER A 1 399 ? -28.745 -2.068 -12.240 1.00 27.61 399 SER A O 1
ATOM 3276 N N . PHE A 1 400 ? -28.903 -3.611 -13.840 1.00 29.03 400 PHE A N 1
ATOM 3277 C CA . PHE A 1 400 ? -27.473 -3.920 -13.968 1.00 29.03 400 PHE A CA 1
ATOM 3278 C C . PHE A 1 400 ? -26.779 -2.953 -14.953 1.00 29.03 400 PHE A C 1
ATOM 3280 O O . PHE A 1 400 ? -26.391 -3.379 -16.032 1.00 29.03 400 PHE A O 1
ATOM 3287 N N . TYR A 1 401 ? -26.626 -1.665 -14.631 1.00 27.70 401 TYR A N 1
ATOM 3288 C CA . TYR A 1 401 ? -25.766 -0.700 -15.358 1.00 27.70 401 TYR A CA 1
ATOM 3289 C C . TYR A 1 401 ? -25.407 0.482 -14.430 1.00 27.70 401 TYR A C 1
ATOM 3291 O O . TYR A 1 401 ? -26.084 0.658 -13.421 1.00 27.70 401 TYR A O 1
ATOM 3299 N N . PRO A 1 402 ? -24.352 1.285 -14.708 1.00 33.91 402 PRO A N 1
ATOM 3300 C CA . PRO A 1 402 ? -24.057 2.477 -13.916 1.00 33.91 402 PRO A CA 1
ATOM 3301 C C . PRO A 1 402 ? -25.240 3.444 -14.005 1.00 33.91 402 PRO A C 1
ATOM 3303 O O . PRO A 1 402 ? -25.464 4.070 -15.042 1.00 33.91 402 PRO A O 1
ATOM 3306 N N . TYR A 1 403 ? -26.009 3.507 -12.923 1.00 36.81 403 TYR A N 1
ATOM 3307 C CA . TYR A 1 403 ? -27.131 4.415 -12.769 1.00 36.81 403 TYR A CA 1
ATOM 3308 C C . TYR A 1 403 ? -26.576 5.847 -12.689 1.00 36.81 403 TYR A C 1
ATOM 3310 O O . TYR A 1 403 ? -25.692 6.101 -11.863 1.00 36.81 403 TYR A O 1
ATOM 3318 N N . PRO A 1 404 ? -26.978 6.770 -13.580 1.00 40.22 404 PRO A N 1
ATOM 3319 C CA . PRO A 1 404 ? -26.483 8.141 -13.561 1.00 40.22 404 PRO A CA 1
ATOM 3320 C C . PRO A 1 404 ? -26.710 8.795 -12.194 1.00 40.22 404 PRO A C 1
ATOM 3322 O O . PRO A 1 404 ? -27.758 8.631 -11.576 1.00 40.22 404 PRO A O 1
ATOM 3325 N N . MET A 1 405 ? -25.726 9.561 -11.716 1.00 37.62 405 MET A N 1
ATOM 3326 C CA . MET A 1 405 ? -25.758 10.156 -10.372 1.00 37.62 405 MET A CA 1
ATOM 3327 C C . MET A 1 405 ? -26.982 11.068 -10.157 1.00 37.62 405 MET A C 1
ATOM 3329 O O . MET A 1 405 ? -27.521 11.136 -9.055 1.00 37.62 405 MET A O 1
ATOM 3333 N N . ASP A 1 406 ? -27.463 11.720 -11.217 1.00 41.16 406 ASP A N 1
ATOM 3334 C CA . ASP A 1 406 ? -28.676 12.542 -11.188 1.00 41.16 406 ASP A CA 1
ATOM 3335 C C . ASP A 1 406 ? -29.955 11.712 -10.979 1.00 41.16 406 ASP A C 1
ATOM 3337 O O . ASP A 1 406 ? -30.871 12.166 -10.289 1.00 41.16 406 ASP A O 1
ATOM 3341 N N . ASP A 1 407 ? -29.985 10.481 -11.494 1.00 40.38 407 ASP A N 1
ATOM 3342 C CA . ASP A 1 407 ? -31.105 9.552 -11.337 1.00 40.38 407 ASP A CA 1
ATOM 3343 C C . ASP A 1 407 ? -31.087 8.925 -9.931 1.00 40.38 407 ASP A C 1
ATOM 3345 O O . ASP A 1 407 ? -32.122 8.872 -9.273 1.00 40.38 407 ASP A O 1
ATOM 3349 N N . CYS A 1 408 ? -29.906 8.589 -9.385 1.00 39.94 408 CYS A N 1
ATOM 3350 C CA . CYS A 1 408 ? -29.752 8.188 -7.974 1.00 39.94 408 CYS A CA 1
ATOM 3351 C C . CYS A 1 408 ? -30.270 9.274 -7.017 1.00 39.94 408 CYS A C 1
ATOM 3353 O O . CYS A 1 408 ? -30.982 8.984 -6.063 1.00 39.94 408 CYS A O 1
ATOM 3355 N N . ILE A 1 409 ? -29.930 10.542 -7.271 1.00 40.56 409 ILE A N 1
ATOM 3356 C CA . ILE A 1 409 ? -30.411 11.686 -6.479 1.00 40.56 409 ILE A CA 1
ATOM 3357 C C . ILE A 1 409 ? -31.936 11.839 -6.593 1.00 40.56 409 ILE A C 1
ATOM 3359 O O . ILE A 1 409 ? -32.575 12.287 -5.640 1.00 40.56 409 ILE A O 1
ATOM 3363 N N . SER A 1 410 ? -32.518 11.514 -7.748 1.00 44.06 410 SER A N 1
ATOM 3364 C CA . SER A 1 410 ? -33.967 11.529 -7.959 1.00 44.06 410 SER A CA 1
ATOM 3365 C C . SER A 1 410 ? -34.664 10.422 -7.168 1.00 44.06 410 SER A C 1
ATOM 3367 O O . SER A 1 410 ? -35.662 10.694 -6.505 1.00 44.06 410 SER A O 1
ATOM 3369 N N . ASP A 1 411 ? -34.120 9.209 -7.176 1.00 42.88 411 ASP A N 1
ATOM 3370 C CA . ASP A 1 411 ? -34.705 8.067 -6.466 1.00 42.88 411 ASP A CA 1
ATOM 3371 C C . ASP A 1 411 ? -34.533 8.183 -4.948 1.00 42.88 411 ASP A C 1
ATOM 3373 O O . ASP A 1 411 ? -35.483 7.956 -4.203 1.00 42.88 411 ASP A O 1
ATOM 3377 N N . LEU A 1 412 ? -33.383 8.683 -4.482 1.00 43.94 412 LEU A N 1
ATOM 3378 C CA . LEU A 1 412 ? -33.122 8.988 -3.069 1.00 43.94 412 LEU A CA 1
ATOM 3379 C C . LEU A 1 412 ? -34.066 10.053 -2.496 1.00 43.94 412 LEU A C 1
ATOM 3381 O O . LEU A 1 412 ? -34.403 10.006 -1.318 1.00 43.94 412 LEU A O 1
ATOM 3385 N N . LYS A 1 413 ? -34.524 11.012 -3.310 1.00 45.03 413 LYS A N 1
ATOM 3386 C CA . LYS A 1 413 ? -35.525 12.009 -2.884 1.00 45.03 413 LYS A CA 1
ATOM 3387 C C . LYS A 1 413 ? -36.905 11.409 -2.622 1.00 45.03 413 LYS A C 1
ATOM 3389 O O . LYS A 1 413 ? -37.700 12.057 -1.939 1.00 45.03 413 LYS A O 1
ATOM 3394 N N . ASN A 1 414 ? -37.172 10.239 -3.200 1.00 45.62 414 ASN A N 1
ATOM 3395 C CA . ASN A 1 414 ? -38.457 9.549 -3.165 1.00 45.62 414 ASN A CA 1
ATOM 3396 C C . ASN A 1 414 ? -38.457 8.333 -2.222 1.00 45.62 414 ASN A C 1
ATOM 3398 O O . ASN A 1 414 ? -39.514 7.738 -2.037 1.00 45.62 414 ASN A O 1
ATOM 3402 N N . ALA A 1 415 ? -37.309 7.952 -1.652 1.00 45.34 415 ALA A N 1
ATOM 3403 C CA . ALA A 1 415 ? -37.218 6.877 -0.671 1.00 45.34 415 ALA A CA 1
ATOM 3404 C C . ALA A 1 415 ? -37.718 7.367 0.700 1.00 45.34 415 ALA A C 1
ATOM 3406 O O . ALA A 1 415 ? -37.236 8.378 1.217 1.00 45.34 415 ALA A O 1
ATOM 3407 N N . GLU A 1 416 ? -38.685 6.660 1.285 1.00 48.78 416 GLU A N 1
ATOM 3408 C CA . GLU A 1 416 ? -39.101 6.862 2.675 1.00 48.78 416 GLU A CA 1
ATOM 3409 C C . GLU A 1 416 ? -37.973 6.338 3.578 1.00 48.78 416 GLU A C 1
ATOM 3411 O O . GLU A 1 416 ? -37.737 5.138 3.682 1.00 48.78 416 GLU A O 1
ATOM 3416 N N . LEU A 1 417 ? -37.196 7.265 4.151 1.00 45.88 417 LEU A N 1
ATOM 3417 C CA . LEU A 1 417 ? -35.976 6.972 4.916 1.00 45.88 417 LEU A CA 1
ATOM 3418 C C . LEU A 1 417 ? -36.237 6.119 6.172 1.00 45.88 417 LEU A C 1
ATOM 3420 O O . LEU A 1 417 ? -35.306 5.488 6.658 1.00 45.88 417 LEU A O 1
ATOM 3424 N N . GLU A 1 418 ? -37.469 6.081 6.680 1.00 46.94 418 GLU A N 1
ATOM 3425 C CA . GLU A 1 418 ? -37.863 5.353 7.897 1.00 46.94 418 GLU A CA 1
ATOM 3426 C C . GLU A 1 418 ? -37.731 3.825 7.750 1.00 46.94 418 GLU A C 1
ATOM 3428 O O . GLU A 1 418 ? -37.141 3.181 8.616 1.00 46.94 418 GLU A O 1
ATOM 3433 N N . ASP A 1 419 ? -38.139 3.252 6.612 1.00 44.97 419 ASP A N 1
ATOM 3434 C CA . ASP A 1 419 ? -38.069 1.801 6.350 1.00 44.97 419 ASP A CA 1
ATOM 3435 C C . ASP A 1 419 ? -36.627 1.271 6.241 1.00 44.97 419 ASP A C 1
ATOM 3437 O O . ASP A 1 419 ? -36.356 0.075 6.383 1.00 44.97 419 ASP A O 1
ATOM 3441 N N . PHE A 1 420 ? -35.680 2.165 5.962 1.00 46.62 420 PHE A N 1
ATOM 3442 C CA . PHE A 1 420 ? -34.289 1.827 5.704 1.00 46.62 420 PHE A CA 1
ATOM 3443 C C . PHE A 1 420 ? -33.528 1.474 6.997 1.00 46.62 420 PHE A C 1
ATOM 3445 O O . PHE A 1 420 ? -32.714 0.550 7.019 1.00 46.62 420 PHE A O 1
ATOM 3452 N N . PHE A 1 421 ? -33.807 2.185 8.094 1.00 44.78 421 PHE A N 1
ATOM 3453 C CA . PHE A 1 421 ? -33.041 2.094 9.347 1.00 44.78 421 PHE A CA 1
ATOM 3454 C C . PHE A 1 421 ? -33.613 1.109 10.375 1.00 44.78 421 PHE A C 1
ATOM 3456 O O . PHE A 1 421 ? -32.980 0.877 11.408 1.00 44.78 421 PHE A O 1
ATOM 3463 N N . ASP A 1 422 ? -34.761 0.499 10.083 1.00 42.91 422 ASP A N 1
ATOM 3464 C CA . ASP A 1 422 ? -35.401 -0.524 10.923 1.00 42.91 422 ASP A CA 1
ATOM 3465 C C . ASP A 1 422 ? -34.760 -1.924 10.744 1.00 42.91 422 ASP A C 1
ATOM 3467 O O . ASP A 1 422 ? -35.041 -2.876 11.470 1.00 42.91 422 ASP A O 1
ATOM 3471 N N . THR A 1 423 ? -33.845 -2.070 9.774 1.00 40.78 423 THR A N 1
ATOM 3472 C CA . THR A 1 423 ? -33.226 -3.358 9.411 1.00 40.78 423 THR A CA 1
ATOM 3473 C C . THR A 1 423 ? -31.898 -3.655 10.122 1.00 40.78 423 THR A C 1
ATOM 3475 O O . THR A 1 423 ? -31.438 -4.805 10.106 1.00 40.78 423 THR A O 1
ATOM 3478 N N . ASP A 1 424 ? -31.280 -2.676 10.796 1.00 41.06 424 ASP A N 1
ATOM 3479 C CA . ASP A 1 424 ? -30.010 -2.889 11.495 1.00 41.06 424 ASP A CA 1
ATOM 3480 C C . ASP A 1 424 ? -30.229 -3.543 12.872 1.00 41.06 424 ASP A C 1
ATOM 3482 O O . ASP A 1 424 ? -30.480 -2.901 13.892 1.00 41.06 424 ASP A O 1
ATOM 3486 N N . SER A 1 425 ? -30.080 -4.870 12.893 1.00 40.41 425 SER A N 1
ATOM 3487 C CA . SER A 1 425 ? -30.135 -5.749 14.076 1.00 40.41 425 SER A CA 1
ATOM 3488 C C . SER A 1 425 ? -29.189 -5.388 15.241 1.00 40.41 425 SER A C 1
ATOM 3490 O O . SER A 1 425 ? -29.197 -6.072 16.272 1.00 40.41 425 SER A O 1
ATOM 3492 N N . SER A 1 426 ? -28.353 -4.355 15.088 1.00 40.22 426 SER A N 1
ATOM 3493 C CA . SER A 1 426 ? -27.461 -3.829 16.125 1.00 40.22 426 SER A CA 1
ATOM 3494 C C . SER A 1 426 ? -28.146 -2.892 17.131 1.00 40.22 426 SER A C 1
ATOM 3496 O O . SER A 1 426 ? -27.604 -2.703 18.221 1.00 40.22 426 SER A O 1
ATOM 3498 N N . PHE A 1 427 ? -29.351 -2.389 16.841 1.00 47.28 427 PHE A N 1
ATOM 3499 C CA . PHE A 1 427 ? -30.133 -1.556 17.762 1.00 47.28 427 PHE A CA 1
ATOM 3500 C C . PHE A 1 427 ? -31.338 -2.323 18.326 1.00 47.28 427 PHE A C 1
ATOM 3502 O O . PHE A 1 427 ? -32.130 -2.907 17.595 1.00 47.28 427 PHE A O 1
ATOM 3509 N N . LYS A 1 428 ? -31.448 -2.360 19.660 1.00 49.44 428 LYS A N 1
ATOM 3510 C CA . LYS A 1 428 ? -32.365 -3.234 20.422 1.00 49.44 428 LYS A CA 1
ATOM 3511 C C . LYS A 1 428 ? -33.293 -2.489 21.387 1.00 49.44 428 LYS A C 1
ATOM 3513 O O . LYS A 1 428 ? -33.798 -3.103 22.319 1.00 49.44 428 LYS A O 1
ATOM 3518 N N . ILE A 1 429 ? -33.466 -1.182 21.237 1.00 54.06 429 ILE A N 1
ATOM 3519 C CA . ILE A 1 429 ? -34.219 -0.398 22.221 1.00 54.06 429 ILE A CA 1
ATOM 3520 C C . ILE A 1 429 ? -35.619 -0.202 21.685 1.00 54.06 429 ILE A C 1
ATOM 3522 O O . ILE A 1 429 ? -35.796 0.403 20.630 1.00 54.06 429 ILE A O 1
ATOM 3526 N N . SER A 1 430 ? -36.599 -0.743 22.396 1.00 59.06 430 SER A N 1
ATOM 3527 C CA . SER A 1 430 ? -37.997 -0.528 22.057 1.00 59.06 430 SER A CA 1
ATOM 3528 C C . SER A 1 430 ? -38.486 0.804 22.623 1.00 59.06 430 SER A C 1
ATOM 3530 O O . SER A 1 430 ? -38.000 1.277 23.653 1.00 59.06 430 SER A O 1
ATOM 3532 N N . VAL A 1 431 ? -39.503 1.380 21.983 1.00 56.59 431 VAL A N 1
ATOM 3533 C CA . VAL A 1 431 ? -40.261 2.529 22.506 1.00 56.59 431 VAL A CA 1
ATOM 3534 C C . VAL A 1 431 ? -40.737 2.268 23.947 1.00 56.59 431 VAL A C 1
ATOM 3536 O O . VAL A 1 431 ? -40.705 3.159 24.801 1.00 56.59 431 VAL A O 1
ATOM 3539 N N . ASP A 1 432 ? -41.081 1.014 24.249 1.00 61.00 432 ASP A N 1
ATOM 3540 C CA . ASP A 1 432 ? -41.472 0.583 25.588 1.00 61.00 432 ASP A CA 1
ATOM 3541 C C . ASP A 1 432 ? -40.330 0.725 26.608 1.00 61.00 432 ASP A C 1
ATOM 3543 O O . ASP A 1 432 ? -40.579 1.109 27.749 1.00 61.00 432 ASP A O 1
ATOM 3547 N N . ASP A 1 433 ? -39.074 0.475 26.230 1.00 67.88 433 ASP A N 1
ATOM 3548 C CA . ASP A 1 433 ? -37.922 0.599 27.138 1.00 67.88 433 ASP A CA 1
ATOM 3549 C C . ASP A 1 433 ? -37.631 2.061 27.499 1.00 67.88 433 ASP A C 1
ATOM 3551 O O . ASP A 1 433 ? -37.340 2.369 28.659 1.00 67.88 433 ASP A O 1
ATOM 3555 N N . VAL A 1 434 ? -37.784 2.979 26.537 1.00 62.62 434 VAL A N 1
ATOM 3556 C CA . VAL A 1 434 ? -37.679 4.428 26.780 1.00 62.62 434 VAL A CA 1
ATOM 3557 C C . VAL A 1 434 ? -38.799 4.884 27.719 1.00 62.62 434 VAL A C 1
ATOM 3559 O O . VAL A 1 434 ? -38.535 5.568 28.711 1.00 62.62 434 VAL A O 1
ATOM 3562 N N . SER A 1 435 ? -40.037 4.438 27.476 1.00 66.69 435 SER A N 1
ATOM 3563 C CA . SER A 1 435 ? -41.187 4.719 28.348 1.00 66.69 435 SER A CA 1
ATOM 3564 C C . SER A 1 435 ? -40.967 4.207 29.778 1.00 66.69 435 SER A C 1
ATOM 3566 O O . SER A 1 435 ? -41.170 4.946 30.747 1.00 66.69 435 SER A O 1
ATOM 3568 N N . ARG A 1 436 ? -40.478 2.969 29.941 1.00 74.12 436 ARG A N 1
ATOM 3569 C CA . ARG A 1 436 ? -40.141 2.393 31.255 1.00 74.12 436 ARG A CA 1
ATOM 3570 C C . ARG A 1 436 ? -39.054 3.201 31.964 1.00 74.12 436 ARG A C 1
ATOM 3572 O O . ARG A 1 436 ? -39.168 3.428 33.166 1.00 74.12 436 ARG A O 1
ATOM 3579 N N . MET A 1 437 ? -38.038 3.690 31.254 1.00 73.00 437 MET A N 1
ATOM 3580 C CA . MET A 1 437 ? -36.967 4.492 31.859 1.00 73.00 437 MET A CA 1
ATOM 3581 C C . MET A 1 437 ? -37.447 5.867 32.351 1.00 73.00 437 MET A C 1
ATOM 3583 O O . MET A 1 437 ? -37.042 6.339 33.419 1.00 73.00 437 MET A O 1
ATOM 3587 N N . VAL A 1 438 ? -38.366 6.494 31.615 1.00 66.50 438 VAL A N 1
ATOM 3588 C CA . VAL A 1 438 ? -39.022 7.741 32.037 1.00 66.50 438 VAL A CA 1
ATOM 3589 C C . VAL A 1 43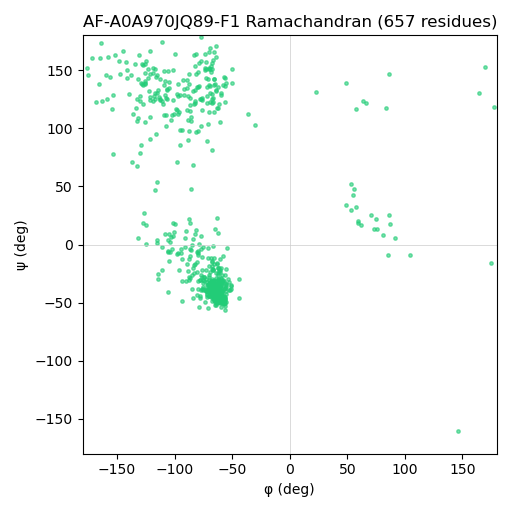8 ? -39.887 7.499 33.280 1.00 66.50 438 VAL A C 1
ATOM 3591 O O . VAL A 1 438 ? -39.762 8.228 34.266 1.00 66.50 438 VAL A O 1
ATOM 3594 N N . LYS A 1 439 ? -40.680 6.419 33.294 1.00 71.06 439 LYS A N 1
ATOM 3595 C CA . LYS A 1 439 ? -41.468 5.984 34.464 1.00 71.06 439 LYS A CA 1
ATOM 3596 C C . LYS A 1 439 ? -40.590 5.707 35.689 1.00 71.06 439 LYS A C 1
ATOM 3598 O O . LYS A 1 439 ? -40.934 6.122 36.794 1.00 71.06 439 LYS A O 1
ATOM 3603 N N . LEU A 1 440 ? -39.441 5.054 35.502 1.00 71.88 440 LEU A N 1
ATOM 3604 C CA . LEU A 1 440 ? -38.470 4.792 36.567 1.00 71.88 440 LEU A CA 1
ATOM 3605 C C . LEU A 1 440 ? -37.937 6.096 37.170 1.00 71.88 440 LEU A C 1
ATOM 3607 O O . LEU A 1 440 ? -37.845 6.220 38.388 1.00 71.88 440 LEU A O 1
ATOM 3611 N N . THR A 1 441 ? -37.620 7.071 36.321 1.00 67.69 441 THR A N 1
ATOM 3612 C CA . THR A 1 441 ? -37.100 8.383 36.729 1.00 67.69 441 THR A CA 1
ATOM 3613 C C . THR A 1 441 ? -38.135 9.182 37.514 1.00 67.69 441 THR A C 1
ATOM 3615 O O . THR A 1 441 ? -37.817 9.733 38.567 1.00 67.69 441 THR A O 1
ATOM 3618 N N . ALA A 1 442 ? -39.391 9.175 37.062 1.00 66.50 442 ALA A N 1
ATOM 3619 C CA . ALA A 1 442 ? -40.507 9.773 37.793 1.00 66.50 442 ALA A CA 1
ATOM 3620 C C . ALA A 1 442 ? -40.759 9.068 39.142 1.00 66.50 442 ALA A C 1
ATOM 3622 O O . ALA A 1 442 ? -41.075 9.706 40.146 1.00 66.50 442 ALA A O 1
ATOM 3623 N N . LEU A 1 443 ? -40.578 7.744 39.204 1.00 68.56 443 LEU A N 1
ATOM 3624 C CA . LEU A 1 443 ? -40.739 6.977 40.440 1.00 68.56 443 LEU A CA 1
ATOM 3625 C C . LEU A 1 443 ? -39.611 7.239 41.451 1.00 68.56 443 LEU A C 1
ATOM 3627 O O . LEU A 1 443 ? -39.853 7.283 42.661 1.00 68.56 443 LEU A O 1
ATOM 3631 N N . THR A 1 444 ? -38.371 7.390 40.995 1.00 67.69 444 THR A N 1
ATOM 3632 C CA . THR A 1 444 ? -37.204 7.566 41.873 1.00 67.69 444 THR A CA 1
ATOM 3633 C C . THR A 1 444 ? -36.913 9.025 42.212 1.00 67.69 444 THR A C 1
ATOM 3635 O O . THR A 1 444 ? -36.207 9.262 43.191 1.00 67.69 444 THR A O 1
ATOM 3638 N N . ASP A 1 445 ? -37.473 9.979 41.458 1.00 64.62 445 ASP A N 1
ATOM 3639 C CA . ASP A 1 445 ? -37.046 11.388 41.436 1.00 64.62 445 ASP A CA 1
ATOM 3640 C C . ASP A 1 445 ? -35.529 11.531 41.163 1.00 64.62 445 ASP A C 1
ATOM 3642 O O . ASP A 1 445 ? -34.875 12.454 41.654 1.00 64.62 445 ASP A O 1
ATOM 3646 N N . ASP A 1 446 ? -34.940 10.588 40.414 1.00 68.44 446 ASP A N 1
ATOM 3647 C CA . ASP A 1 446 ? -33.498 10.498 40.168 1.00 68.44 446 ASP A CA 1
ATOM 3648 C C . ASP A 1 446 ? -33.212 10.276 38.677 1.00 68.44 446 ASP A C 1
ATOM 3650 O O . ASP A 1 446 ? -33.403 9.179 38.144 1.00 68.44 446 ASP A O 1
ATOM 3654 N N . SER A 1 447 ? -32.726 11.325 38.004 1.00 65.81 447 SER A N 1
ATOM 3655 C CA . SER A 1 447 ? -32.439 11.306 36.563 1.00 65.81 447 SER A CA 1
ATOM 3656 C C . SER A 1 447 ? -31.279 10.397 36.181 1.00 65.81 447 SER A C 1
ATOM 3658 O O . SER A 1 447 ? -31.144 10.070 35.006 1.00 65.81 447 SER A O 1
ATOM 3660 N N . LYS A 1 448 ? -30.459 9.938 37.140 1.00 76.12 448 LYS A N 1
ATOM 3661 C CA . LYS A 1 448 ? -29.227 9.194 36.833 1.00 76.12 448 LYS A CA 1
ATOM 3662 C C . LYS A 1 448 ? -29.467 7.938 35.993 1.00 76.12 448 LYS A C 1
ATOM 3664 O O . LYS A 1 448 ? -28.591 7.556 35.228 1.00 76.12 448 LYS A O 1
ATOM 3669 N N . TYR A 1 449 ? -30.621 7.284 36.154 1.00 70.94 449 TYR A N 1
ATOM 3670 C CA . TYR A 1 449 ? -30.954 6.064 35.416 1.00 70.94 449 TYR A CA 1
ATOM 3671 C C . TYR A 1 449 ? -31.240 6.378 33.949 1.00 70.94 449 TYR A C 1
ATOM 3673 O O . TYR A 1 449 ? -30.718 5.704 33.067 1.00 70.94 449 TYR A O 1
ATOM 3681 N N . LEU A 1 450 ? -31.993 7.451 33.699 1.00 69.50 450 LEU A N 1
ATOM 3682 C CA . LEU A 1 450 ? -32.259 7.964 32.362 1.00 69.50 450 LEU A CA 1
ATOM 3683 C C . LEU A 1 450 ? -30.990 8.519 31.711 1.00 69.50 450 LEU A C 1
ATOM 3685 O O . LEU A 1 450 ? -30.715 8.182 30.567 1.00 69.50 450 LEU A O 1
ATOM 3689 N N . ASP A 1 451 ? -30.166 9.263 32.450 1.00 67.12 451 ASP A N 1
ATOM 3690 C CA . ASP A 1 451 ? -28.889 9.802 31.961 1.00 67.12 451 ASP A CA 1
ATOM 3691 C C . ASP A 1 451 ? -27.905 8.680 31.576 1.00 67.12 451 ASP A C 1
ATOM 3693 O O . ASP A 1 451 ? -27.245 8.735 30.533 1.00 67.12 451 ASP A O 1
ATOM 3697 N N . GLN A 1 452 ? -27.817 7.629 32.400 1.00 73.25 452 GLN A N 1
ATOM 3698 C CA . GLN A 1 452 ? -27.013 6.443 32.107 1.00 73.25 452 GLN A CA 1
ATOM 3699 C C . GLN A 1 452 ? -27.565 5.691 30.891 1.00 73.25 452 GLN A C 1
ATOM 3701 O O . GLN A 1 452 ? -26.799 5.333 29.999 1.00 73.25 452 GLN A O 1
ATOM 3706 N N . PHE A 1 453 ? -28.882 5.499 30.828 1.00 70.50 453 PHE A N 1
ATOM 3707 C CA . PHE A 1 453 ? -29.546 4.809 29.728 1.00 70.50 453 PHE A CA 1
ATOM 3708 C C . PHE A 1 453 ? -29.372 5.544 28.390 1.00 70.50 453 PHE A C 1
ATOM 3710 O O . PHE A 1 453 ? -29.038 4.904 27.400 1.00 70.50 453 PHE A O 1
ATOM 3717 N N . ILE A 1 454 ? -29.497 6.873 28.366 1.00 65.06 454 ILE A N 1
ATOM 3718 C CA . ILE A 1 454 ? -29.190 7.747 27.216 1.00 65.06 454 ILE A CA 1
ATOM 3719 C C . ILE A 1 454 ? -27.734 7.554 26.770 1.00 65.06 454 ILE A C 1
ATOM 3721 O O . ILE A 1 454 ? -27.460 7.329 25.591 1.00 65.06 454 ILE A O 1
ATOM 3725 N N . THR A 1 455 ? -26.794 7.583 27.720 1.00 65.94 455 THR A N 1
ATOM 3726 C CA . THR A 1 455 ? -25.353 7.477 27.437 1.00 65.94 455 THR A CA 1
ATOM 3727 C C . THR A 1 455 ? -24.966 6.114 26.860 1.00 65.94 455 THR A C 1
ATOM 3729 O O . THR A 1 455 ? -24.177 6.049 25.920 1.00 65.94 455 THR A O 1
ATOM 3732 N N . GLU A 1 456 ? -25.500 5.024 27.413 1.00 66.31 456 GLU A N 1
ATOM 3733 C CA . GLU A 1 456 ? -25.203 3.650 26.976 1.00 66.31 456 GLU A CA 1
ATOM 3734 C C . GLU A 1 456 ? -25.772 3.328 25.590 1.00 66.31 456 GLU A C 1
ATOM 3736 O O . GLU A 1 456 ? -25.266 2.440 24.906 1.00 66.31 456 GLU A O 1
ATOM 3741 N N . ASN A 1 457 ? -26.808 4.056 25.177 1.00 59.84 457 ASN A N 1
ATOM 3742 C CA . ASN A 1 457 ? -27.587 3.762 23.982 1.00 59.84 457 ASN A CA 1
ATOM 3743 C C . ASN A 1 457 ? -27.493 4.831 22.881 1.00 59.84 457 ASN A C 1
ATOM 3745 O O . ASN A 1 457 ? -28.111 4.674 21.830 1.00 59.84 457 ASN A O 1
ATOM 3749 N N . HIS A 1 458 ? -26.707 5.889 23.100 1.00 58.53 458 HIS A N 1
ATOM 3750 C CA . HIS A 1 458 ? -26.386 6.919 22.108 1.00 58.53 458 HIS A CA 1
ATOM 3751 C C . HIS A 1 458 ? -27.616 7.613 21.480 1.00 58.53 458 HIS A C 1
ATOM 3753 O O . HIS A 1 458 ? -27.696 7.781 20.263 1.00 58.53 458 HIS A O 1
ATOM 3759 N N . PHE A 1 459 ? -28.575 8.044 22.302 1.00 54.56 459 PHE A N 1
ATOM 3760 C CA . PHE A 1 459 ? -29.714 8.864 21.863 1.00 54.56 459 PHE A CA 1
ATOM 3761 C C . PHE A 1 459 ? -29.849 10.118 22.733 1.00 54.56 459 PHE A C 1
ATOM 3763 O O . PHE A 1 459 ? -29.403 10.110 23.873 1.00 54.56 459 PHE A O 1
ATOM 3770 N N . ASP A 1 460 ? -30.456 11.185 22.213 1.00 52.41 460 ASP A N 1
ATOM 3771 C CA . ASP A 1 460 ? -30.702 12.435 22.942 1.00 52.41 460 ASP A CA 1
ATOM 3772 C C . ASP A 1 460 ? -32.195 12.597 23.246 1.00 52.41 460 ASP A C 1
ATOM 3774 O O . ASP A 1 460 ? -33.049 12.386 22.385 1.00 52.41 460 ASP A O 1
ATOM 3778 N N . LEU A 1 461 ? -32.524 13.023 24.462 1.00 53.78 461 LEU A N 1
ATOM 3779 C CA . LEU A 1 461 ? -33.892 13.334 24.871 1.00 53.78 461 LEU A CA 1
ATOM 3780 C C . LEU A 1 461 ? -34.205 14.794 24.504 1.00 53.78 461 LEU A C 1
ATOM 3782 O O . LEU A 1 461 ? -33.582 15.711 25.041 1.00 53.78 461 LEU A O 1
ATOM 3786 N N . ILE A 1 462 ? -35.144 15.024 23.584 1.00 48.47 462 ILE A N 1
ATOM 3787 C CA . ILE A 1 462 ? -35.431 16.372 23.060 1.00 48.47 462 ILE A CA 1
ATOM 3788 C C . ILE A 1 462 ? -36.388 17.104 23.996 1.00 48.47 462 ILE A C 1
ATOM 3790 O O . ILE A 1 462 ? -36.181 18.271 24.338 1.00 48.47 462 ILE A O 1
ATOM 3794 N N . HIS A 1 463 ? -37.443 16.407 24.414 1.00 49.66 463 HIS A N 1
ATOM 3795 C CA . HIS A 1 463 ? -38.446 16.947 25.311 1.00 49.66 463 HIS A CA 1
ATOM 3796 C C . HIS A 1 463 ? -39.113 15.827 26.108 1.00 49.66 463 HIS A C 1
ATOM 3798 O O . HIS A 1 463 ? -39.600 14.850 25.538 1.00 49.66 463 HIS A O 1
ATOM 3804 N N . VAL A 1 464 ? -39.139 16.001 27.430 1.00 51.12 464 VAL A N 1
ATOM 3805 C CA . VAL A 1 464 ? -39.955 15.207 28.349 1.00 51.12 464 VAL A CA 1
ATOM 3806 C C . VAL A 1 464 ? -40.670 16.179 29.253 1.00 51.12 464 VAL A C 1
ATOM 3808 O O . VAL A 1 464 ? -40.046 16.818 30.104 1.00 51.12 464 VAL A O 1
ATOM 3811 N N . ASP A 1 465 ? -41.971 16.305 29.050 1.00 49.41 465 ASP A N 1
ATOM 3812 C CA . ASP A 1 465 ? -42.810 17.050 29.969 1.00 49.41 465 ASP A CA 1
ATOM 3813 C C . ASP A 1 465 ? -43.293 16.094 31.065 1.00 49.41 465 ASP A C 1
ATOM 3815 O O . ASP A 1 465 ? -44.317 15.420 30.945 1.00 49.41 465 ASP A O 1
ATOM 3819 N N . LEU A 1 466 ? -42.498 16.008 32.136 1.00 49.75 466 LEU A N 1
ATOM 3820 C CA . LEU A 1 466 ? -42.830 15.216 33.322 1.00 49.75 466 LEU A CA 1
ATOM 3821 C C . LEU A 1 466 ? -44.114 15.715 34.012 1.00 49.75 466 LEU A C 1
ATOM 3823 O O . LEU A 1 466 ? -44.720 14.941 34.747 1.00 49.75 466 LEU A O 1
ATOM 3827 N N . ASP A 1 467 ? -44.540 16.961 33.764 1.00 44.34 467 ASP A N 1
ATOM 3828 C CA . ASP A 1 467 ? -45.782 17.528 34.300 1.00 44.34 467 ASP A CA 1
ATOM 3829 C C . ASP A 1 467 ? -47.013 17.128 33.448 1.00 44.34 467 ASP A C 1
ATOM 3831 O O . ASP A 1 467 ? -48.129 17.083 33.973 1.00 44.34 467 ASP A O 1
ATOM 3835 N N . LEU A 1 468 ? -46.829 16.802 32.155 1.00 41.84 468 LEU A N 1
ATOM 3836 C CA . LEU A 1 468 ? -47.853 16.227 31.257 1.00 41.84 468 LEU A CA 1
ATOM 3837 C C . LEU A 1 468 ? -48.003 14.707 31.386 1.00 41.84 468 LEU A C 1
ATOM 3839 O O . LEU A 1 468 ? -49.046 14.172 30.994 1.00 41.84 468 LEU A O 1
ATOM 3843 N N . ILE A 1 469 ? -47.020 14.011 31.971 1.00 50.28 469 ILE A N 1
ATOM 3844 C CA . ILE A 1 469 ? -47.238 12.677 32.545 1.00 50.28 469 ILE A CA 1
ATOM 3845 C C . ILE A 1 469 ? -48.148 12.898 33.754 1.00 50.28 469 ILE A C 1
ATOM 3847 O O . ILE A 1 469 ? -47.703 13.021 34.889 1.00 50.28 469 ILE A O 1
ATOM 3851 N N . HIS A 1 470 ? -49.444 13.025 33.483 1.00 41.03 470 HIS A N 1
ATOM 3852 C CA . HIS A 1 470 ? -50.496 13.474 34.395 1.00 41.03 470 HIS A CA 1
ATOM 3853 C C . HIS A 1 470 ? -50.717 12.579 35.625 1.00 41.03 470 HIS A C 1
ATOM 3855 O O . HIS A 1 470 ? -51.679 12.771 36.363 1.00 41.03 470 HIS A O 1
ATOM 3861 N N . GLU A 1 471 ? -49.835 11.622 35.868 1.00 49.03 471 GLU A N 1
ATOM 3862 C CA . GLU A 1 471 ? -49.923 10.671 36.948 1.00 49.03 471 GLU A CA 1
ATOM 3863 C C . GLU A 1 471 ? -49.082 11.166 38.122 1.00 49.03 471 GLU A C 1
ATOM 3865 O O . GLU A 1 471 ? -47.851 11.210 38.080 1.00 49.03 471 GLU A O 1
ATOM 3870 N N . SER A 1 472 ? -49.742 11.504 39.232 1.00 51.91 472 SER A N 1
ATOM 3871 C CA . SER A 1 472 ? -49.025 11.624 40.507 1.00 51.91 472 SER A CA 1
ATOM 3872 C C . SER A 1 472 ? -48.180 10.357 40.726 1.00 51.91 472 SER A C 1
ATOM 3874 O O . SER A 1 472 ? -48.578 9.280 40.297 1.00 51.91 472 SER A O 1
ATOM 3876 N N . LYS A 1 473 ? -47.049 10.417 41.442 1.00 51.78 473 LYS A N 1
ATOM 3877 C CA . LYS A 1 473 ? -46.223 9.229 41.780 1.00 51.78 473 LYS A CA 1
ATOM 3878 C C . LYS A 1 473 ? -47.044 8.009 42.245 1.00 51.78 473 LYS A C 1
ATOM 3880 O O . LYS A 1 473 ? -46.651 6.869 42.037 1.00 51.78 473 LYS A O 1
ATOM 3885 N N . ASN A 1 474 ? -48.201 8.260 42.862 1.00 48.12 474 ASN A N 1
ATOM 3886 C CA . ASN A 1 474 ? -49.161 7.247 43.293 1.00 48.12 474 ASN A CA 1
ATOM 3887 C C . ASN A 1 474 ? -49.983 6.618 42.155 1.00 48.12 474 ASN A C 1
ATOM 3889 O O . ASN A 1 474 ? -50.358 5.462 42.272 1.00 48.12 474 ASN A O 1
ATOM 3893 N N . GLU A 1 475 ? -50.283 7.351 41.093 1.00 53.41 475 GLU A N 1
ATOM 3894 C CA . GLU A 1 475 ? -51.009 6.902 39.900 1.00 53.41 475 GLU A CA 1
ATOM 3895 C C . GLU A 1 475 ? -50.102 6.125 38.944 1.00 53.41 475 GLU A C 1
ATOM 3897 O O . GLU A 1 475 ? -50.458 5.033 38.511 1.00 53.41 475 GLU A O 1
ATOM 3902 N N . LEU A 1 476 ? -48.855 6.574 38.813 1.00 58.94 476 LEU A N 1
ATOM 3903 C CA . LEU A 1 476 ? -47.812 5.863 38.079 1.00 58.94 476 LEU A CA 1
ATOM 3904 C C . LEU A 1 476 ? -47.509 4.508 38.720 1.00 58.94 476 LEU A C 1
ATOM 3906 O O . LEU A 1 476 ? -47.369 3.509 38.028 1.00 58.94 476 LEU A O 1
ATOM 3910 N N . LEU A 1 477 ? -47.513 4.456 40.057 1.00 57.59 477 LEU A N 1
ATOM 3911 C CA . LEU A 1 477 ? -47.483 3.217 40.831 1.00 57.59 477 LEU A CA 1
ATOM 3912 C C . LEU A 1 477 ? -48.722 2.334 40.561 1.00 57.59 477 LEU A C 1
ATOM 3914 O O . LEU A 1 477 ? -48.572 1.123 40.372 1.00 57.59 477 LEU A O 1
ATOM 3918 N N . ARG A 1 478 ? -49.939 2.903 40.544 1.00 55.44 478 ARG A N 1
ATOM 3919 C CA . ARG A 1 478 ? -51.207 2.158 40.350 1.00 55.44 478 ARG A CA 1
ATOM 3920 C C . ARG A 1 478 ? -51.249 1.404 39.015 1.00 55.44 478 ARG A C 1
ATOM 3922 O O . ARG A 1 478 ? -51.779 0.293 38.988 1.00 55.44 478 ARG A O 1
ATOM 3929 N N . ASN A 1 479 ? -50.637 1.967 37.974 1.00 59.12 479 ASN A N 1
ATOM 3930 C CA . ASN A 1 479 ? -50.681 1.472 36.596 1.00 59.12 479 ASN A CA 1
ATOM 3931 C C . ASN A 1 479 ? -49.432 0.681 36.155 1.00 59.12 479 ASN A C 1
ATOM 3933 O O . ASN A 1 479 ? -49.289 0.389 34.968 1.00 59.12 479 ASN A O 1
ATOM 3937 N N . LEU A 1 480 ? -48.524 0.318 37.074 1.00 67.81 480 LEU A N 1
ATOM 3938 C CA . LEU A 1 480 ? -47.378 -0.534 36.732 1.00 67.81 480 LEU A CA 1
ATOM 3939 C C . LEU A 1 480 ? -47.841 -1.953 36.377 1.00 67.81 480 LEU A C 1
ATOM 3941 O O . LEU A 1 480 ? -48.500 -2.614 37.178 1.00 67.81 480 LEU A O 1
ATOM 3945 N N . ASP A 1 481 ? -47.459 -2.433 35.198 1.00 70.12 481 ASP A N 1
ATOM 3946 C CA . ASP A 1 481 ? -47.551 -3.846 34.825 1.00 70.12 481 ASP A CA 1
ATOM 3947 C C . ASP A 1 481 ? -46.346 -4.654 35.349 1.00 70.12 481 ASP A C 1
ATOM 3949 O O . ASP A 1 481 ? -45.320 -4.094 35.752 1.00 70.12 481 ASP A O 1
ATOM 3953 N N . GLU A 1 482 ? -46.480 -5.985 35.376 1.00 69.06 482 GLU A N 1
ATOM 3954 C CA . GLU A 1 482 ? -45.432 -6.889 35.875 1.00 69.06 482 GLU A CA 1
ATOM 3955 C C . GLU A 1 482 ? -44.126 -6.771 35.067 1.00 69.06 482 GLU A C 1
ATOM 3957 O O . GLU A 1 482 ? -43.049 -6.753 35.664 1.00 69.06 482 GLU A O 1
ATOM 3962 N N . ASP A 1 483 ? -44.208 -6.584 33.746 1.00 72.00 483 ASP A N 1
ATOM 3963 C CA . ASP A 1 483 ? -43.037 -6.448 32.867 1.00 72.00 483 ASP A CA 1
ATOM 3964 C C . ASP A 1 483 ? -42.222 -5.182 33.193 1.00 72.00 483 ASP A C 1
ATOM 3966 O O . ASP A 1 483 ? -40.988 -5.189 33.193 1.00 72.00 483 ASP A O 1
ATOM 3970 N N . THR A 1 484 ? -42.899 -4.083 33.524 1.00 72.69 484 THR A N 1
ATOM 3971 C CA . THR A 1 484 ? -42.280 -2.821 33.945 1.00 72.69 484 THR A CA 1
ATOM 3972 C C . THR A 1 484 ? -41.610 -2.960 35.313 1.00 72.69 484 THR A C 1
ATOM 3974 O O . THR A 1 484 ? -40.534 -2.403 35.535 1.00 72.69 484 THR A O 1
ATOM 3977 N N . VAL A 1 485 ? -42.193 -3.738 36.229 1.00 73.06 485 VAL A N 1
ATOM 3978 C CA . VAL A 1 485 ? -41.577 -4.027 37.535 1.00 73.06 485 VAL A CA 1
ATOM 3979 C C . VAL A 1 485 ? -40.339 -4.910 37.386 1.00 73.06 485 VAL A C 1
ATOM 3981 O O . VAL A 1 485 ? -39.316 -4.639 38.020 1.00 73.06 485 VAL A O 1
ATOM 3984 N N . ASP A 1 486 ? -40.387 -5.924 36.525 1.00 75.88 486 ASP A N 1
ATOM 3985 C CA . ASP A 1 486 ? -39.220 -6.750 36.209 1.00 75.88 486 ASP A CA 1
ATOM 3986 C C . ASP A 1 486 ? -38.106 -5.929 35.558 1.00 75.88 486 ASP A C 1
ATOM 3988 O O . ASP A 1 486 ? -36.934 -6.086 35.913 1.00 75.88 486 ASP A O 1
ATOM 3992 N N . PHE A 1 487 ? -38.463 -4.978 34.695 1.00 76.38 487 PHE A N 1
ATOM 3993 C CA . PHE A 1 487 ? -37.518 -4.008 34.155 1.00 76.38 487 PHE A CA 1
ATOM 3994 C C . PHE A 1 487 ? -36.887 -3.144 35.261 1.00 76.38 487 PHE A C 1
ATOM 3996 O O . PHE A 1 487 ? -35.669 -2.994 35.292 1.00 76.38 487 PHE A O 1
ATOM 4003 N N . PHE A 1 488 ? -37.659 -2.635 36.229 1.00 82.00 488 PHE A N 1
ATOM 4004 C CA . PHE A 1 488 ? -37.121 -1.848 37.356 1.00 82.00 488 PHE A CA 1
ATOM 4005 C C . PHE A 1 488 ? -36.176 -2.658 38.252 1.00 82.00 488 PHE A C 1
ATOM 4007 O O . PHE A 1 488 ? -35.174 -2.125 38.742 1.00 82.00 488 PHE A O 1
ATOM 4014 N N . ASN A 1 489 ? -36.438 -3.957 38.419 1.00 78.69 489 ASN A N 1
ATOM 4015 C CA . ASN A 1 489 ? -35.568 -4.859 39.172 1.00 78.69 489 ASN A CA 1
ATOM 4016 C C . ASN A 1 489 ? -34.169 -4.990 38.546 1.00 78.69 489 ASN A C 1
ATOM 4018 O O . ASN A 1 489 ? -33.203 -5.175 39.288 1.00 78.69 489 ASN A O 1
ATOM 4022 N N . LEU A 1 490 ? -34.033 -4.856 37.219 1.00 78.62 490 LEU A N 1
ATOM 4023 C CA . LEU A 1 490 ? -32.725 -4.839 36.541 1.00 78.62 490 LEU A CA 1
ATOM 4024 C C . LEU A 1 490 ? -31.864 -3.637 36.958 1.00 78.62 490 LEU A C 1
ATOM 4026 O O . LEU A 1 490 ? -30.639 -3.716 36.898 1.00 78.62 490 LEU A O 1
ATOM 4030 N N . TYR A 1 491 ? -32.499 -2.558 37.419 1.00 75.12 491 TYR A N 1
ATOM 4031 C CA . TYR A 1 491 ? -31.859 -1.333 37.904 1.00 75.12 491 TYR A CA 1
ATOM 4032 C C . TYR A 1 491 ? -31.824 -1.250 39.442 1.00 75.12 491 TYR A C 1
ATOM 4034 O O . TYR A 1 491 ? -31.652 -0.168 40.002 1.00 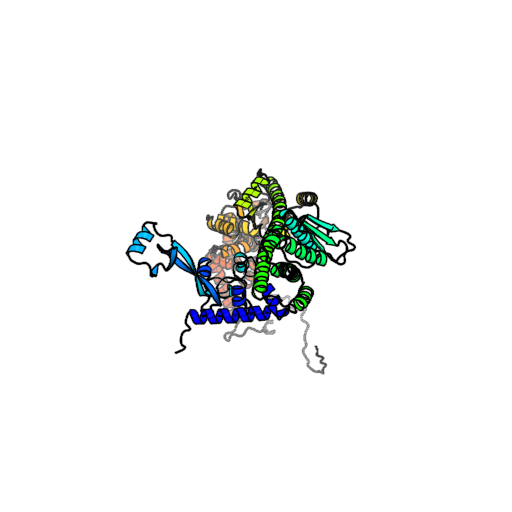75.12 491 TYR A O 1
ATOM 4042 N N . ASP A 1 492 ? -31.992 -2.385 40.136 1.00 76.62 492 ASP A N 1
ATOM 4043 C CA . ASP A 1 492 ? -32.022 -2.501 41.603 1.00 76.62 492 ASP A CA 1
ATOM 4044 C C . ASP A 1 492 ? -33.125 -1.664 42.295 1.00 76.62 492 ASP A C 1
ATOM 4046 O O . ASP A 1 492 ? -33.074 -1.417 43.506 1.00 76.62 492 ASP A O 1
ATOM 4050 N N . VAL A 1 493 ? -34.175 -1.269 41.567 1.00 74.38 493 VAL A N 1
ATOM 4051 C CA . VAL A 1 493 ? -35.333 -0.556 42.127 1.00 74.38 493 VAL A CA 1
ATOM 4052 C C . VAL A 1 493 ? -36.440 -1.555 42.455 1.00 74.38 493 VAL A C 1
ATOM 4054 O O . VAL A 1 493 ? -37.207 -1.970 41.594 1.00 74.38 493 VAL A O 1
ATOM 4057 N N . LYS A 1 494 ? -36.525 -1.945 43.734 1.00 71.38 494 LYS A N 1
ATOM 4058 C CA . LYS A 1 494 ? -37.520 -2.909 44.229 1.00 71.38 494 LYS A CA 1
ATOM 4059 C C . LYS A 1 494 ? -38.724 -2.210 44.848 1.00 71.38 494 LYS A C 1
ATOM 4061 O O . LYS A 1 494 ? -38.571 -1.406 45.771 1.00 71.38 494 LYS A O 1
ATOM 4066 N N . LEU A 1 495 ? -39.924 -2.577 44.403 1.00 69.31 495 LEU A N 1
ATOM 4067 C CA . LEU A 1 495 ? -41.156 -2.220 45.105 1.00 69.31 495 LEU A CA 1
ATOM 4068 C C . LEU A 1 495 ? -41.232 -2.957 46.462 1.00 69.31 495 LEU A C 1
ATOM 4070 O O . LEU A 1 495 ? -40.679 -4.052 46.599 1.00 69.31 495 LEU A O 1
ATOM 4074 N N . PRO A 1 496 ? -41.902 -2.390 47.484 1.00 69.44 496 PRO A N 1
ATOM 4075 C CA . PRO A 1 496 ? -42.118 -3.081 48.755 1.00 69.44 496 PRO A CA 1
ATOM 4076 C C . PRO A 1 496 ? -42.844 -4.419 48.560 1.00 69.44 496 PRO A C 1
ATOM 4078 O O . PRO A 1 496 ? -43.779 -4.498 47.770 1.00 69.44 496 PRO A O 1
ATOM 4081 N N . GLU A 1 497 ? -42.512 -5.449 49.346 1.00 67.50 497 GLU A N 1
ATOM 4082 C CA . GLU A 1 497 ? -43.213 -6.751 49.294 1.00 67.50 497 GLU A CA 1
ATOM 4083 C C . GLU A 1 497 ? -44.722 -6.643 49.599 1.00 67.50 497 GLU A C 1
ATOM 4085 O O . GLU A 1 497 ? -45.506 -7.515 49.233 1.00 67.50 497 GLU A O 1
ATOM 4090 N N . THR A 1 498 ? -45.139 -5.558 50.254 1.00 68.38 498 THR A N 1
ATOM 4091 C CA . THR A 1 498 ? -46.540 -5.234 50.557 1.00 68.38 498 THR A CA 1
ATOM 4092 C C . THR A 1 498 ? -47.263 -4.515 49.415 1.00 68.38 498 THR A C 1
ATOM 4094 O O . THR A 1 498 ? -48.420 -4.136 49.584 1.00 68.38 498 THR A O 1
ATOM 4097 N N . TYR A 1 499 ? -46.592 -4.240 48.295 1.00 74.50 499 TYR A N 1
ATOM 4098 C CA . TYR A 1 499 ? -47.186 -3.532 47.167 1.00 74.50 499 TYR A CA 1
ATOM 4099 C C . TYR A 1 499 ? -48.225 -4.409 46.455 1.00 74.50 499 TYR A C 1
ATOM 4101 O O . TYR A 1 499 ? -48.003 -5.606 46.259 1.00 74.50 499 TYR A O 1
ATOM 4109 N N . ILE A 1 500 ? -49.363 -3.819 46.089 1.00 74.00 500 ILE A N 1
ATOM 4110 C CA . ILE A 1 500 ? -50.490 -4.482 45.419 1.00 74.00 500 ILE A CA 1
ATOM 4111 C C . ILE A 1 500 ? -50.868 -3.628 44.213 1.00 74.00 500 ILE A C 1
ATOM 4113 O O . ILE A 1 500 ? -51.068 -2.421 44.375 1.00 74.00 500 ILE A O 1
ATOM 4117 N N . PHE A 1 501 ? -50.951 -4.239 43.031 1.00 75.00 501 PHE A N 1
ATOM 4118 C CA . PHE A 1 501 ? -51.317 -3.528 41.805 1.00 75.00 501 PHE A CA 1
ATOM 4119 C C . PHE A 1 501 ? -52.811 -3.184 41.794 1.00 75.00 501 PHE A C 1
ATOM 4121 O O . PHE A 1 501 ? -53.625 -3.899 42.383 1.00 75.00 501 PHE A O 1
ATOM 4128 N N . ASP A 1 502 ? -53.209 -2.113 41.103 1.00 76.06 502 ASP A N 1
ATOM 4129 C CA . ASP A 1 502 ? -54.607 -1.661 41.143 1.00 76.06 502 ASP A CA 1
ATOM 4130 C C . ASP A 1 502 ? -55.584 -2.680 40.526 1.00 76.06 502 ASP A C 1
ATOM 4132 O O . ASP A 1 502 ? -56.666 -2.926 41.061 1.00 76.06 502 ASP A O 1
ATOM 4136 N N . HIS A 1 503 ? -55.158 -3.394 39.479 1.00 77.06 503 HIS A N 1
ATOM 4137 C CA . HIS A 1 503 ? -55.935 -4.494 38.897 1.00 77.06 503 HIS A CA 1
ATOM 4138 C C . HIS A 1 503 ? -56.166 -5.656 39.883 1.00 77.06 503 HIS A C 1
ATOM 4140 O O . HIS A 1 503 ? -57.172 -6.357 39.799 1.00 77.06 503 HIS A O 1
ATOM 4146 N N . GLU A 1 504 ? -55.285 -5.847 40.864 1.00 82.06 504 GLU A N 1
ATOM 4147 C CA . GLU A 1 504 ? -55.470 -6.874 41.891 1.00 82.06 504 GLU A CA 1
ATOM 4148 C C . GLU A 1 504 ? -56.521 -6.448 42.917 1.00 82.06 504 GLU A C 1
ATOM 4150 O O . GLU A 1 504 ? -57.293 -7.280 43.394 1.00 82.06 504 GLU A O 1
ATOM 4155 N N . PHE A 1 505 ? -56.629 -5.145 43.207 1.00 85.12 505 PHE A N 1
ATOM 4156 C CA . PHE A 1 505 ? -57.767 -4.613 43.957 1.00 85.12 505 PHE A CA 1
ATOM 4157 C C . PHE A 1 505 ? -59.077 -4.795 43.187 1.00 85.12 505 PHE A C 1
ATOM 4159 O O . PHE A 1 505 ? -60.093 -5.114 43.800 1.00 85.12 505 PHE A O 1
ATOM 4166 N N . GLN A 1 506 ? -59.066 -4.691 41.854 1.00 86.38 506 GLN A N 1
ATOM 4167 C CA . GLN A 1 506 ? -60.237 -5.016 41.035 1.00 86.38 506 GLN A CA 1
ATOM 4168 C C . GLN A 1 506 ? -60.677 -6.477 41.227 1.00 86.38 506 GLN A C 1
ATOM 4170 O O . GLN A 1 506 ? -61.874 -6.745 41.350 1.00 86.38 506 GLN A O 1
ATOM 4175 N N . ASP A 1 507 ? -59.741 -7.427 41.266 1.00 86.38 507 ASP A N 1
ATOM 4176 C CA . ASP A 1 507 ? -60.063 -8.838 41.504 1.00 86.38 507 ASP A CA 1
ATOM 4177 C C . ASP A 1 507 ? -60.561 -9.089 42.941 1.00 86.38 507 ASP A C 1
ATOM 4179 O O . ASP A 1 507 ? -61.493 -9.876 43.126 1.00 86.38 507 ASP A O 1
ATOM 4183 N N . LEU A 1 508 ? -60.045 -8.372 43.950 1.00 86.31 508 LEU A N 1
ATOM 4184 C CA . LEU A 1 508 ? -60.602 -8.406 45.315 1.00 86.31 508 LEU A CA 1
ATOM 4185 C C . LEU A 1 508 ? -62.027 -7.854 45.371 1.00 86.31 508 LEU A C 1
ATOM 4187 O O . LEU A 1 508 ? -62.884 -8.427 46.041 1.00 86.31 508 LEU A O 1
ATOM 4191 N N . ILE A 1 509 ? -62.290 -6.758 44.660 1.00 88.69 509 ILE A N 1
ATOM 4192 C CA . ILE A 1 509 ? -63.629 -6.176 44.575 1.00 88.69 509 ILE A CA 1
ATOM 4193 C C . ILE A 1 509 ? -64.564 -7.166 43.893 1.00 88.69 509 ILE A C 1
ATOM 4195 O O . ILE A 1 509 ? -65.621 -7.445 44.435 1.00 88.69 509 ILE A O 1
ATOM 4199 N N . LYS A 1 510 ? -64.184 -7.773 42.763 1.00 87.62 510 LYS A N 1
ATOM 4200 C CA . LYS A 1 510 ? -65.009 -8.803 42.100 1.00 87.62 510 LYS A CA 1
ATOM 4201 C C . LYS A 1 510 ? -65.271 -10.017 42.995 1.00 87.62 510 LYS A C 1
ATOM 4203 O O . LYS A 1 510 ? -66.324 -10.632 42.880 1.00 87.62 510 LYS A O 1
ATOM 4208 N N . PHE A 1 511 ? -64.340 -10.354 43.885 1.00 86.94 511 PHE A N 1
ATOM 4209 C CA . PHE A 1 511 ? -64.543 -11.395 44.891 1.00 86.94 511 PHE A CA 1
ATOM 4210 C C . PHE A 1 511 ? -65.558 -10.997 45.981 1.00 86.94 511 PHE A C 1
ATOM 4212 O O . PHE A 1 511 ? -66.276 -11.863 46.475 1.00 86.94 511 PHE A O 1
ATOM 4219 N N . GLN A 1 512 ? -65.620 -9.717 46.359 1.00 84.81 512 GLN A N 1
ATOM 4220 C CA . GLN A 1 512 ? -66.475 -9.199 47.439 1.00 84.81 512 GLN A CA 1
ATOM 4221 C C . GLN A 1 512 ? -67.817 -8.619 46.971 1.00 84.81 512 GLN A C 1
ATOM 4223 O O . GLN A 1 512 ? -68.744 -8.502 47.766 1.00 84.81 512 GLN A O 1
ATOM 4228 N N . ILE A 1 513 ? -67.926 -8.225 45.703 1.00 87.38 513 ILE A N 1
ATOM 4229 C CA . ILE A 1 513 ? -69.059 -7.451 45.199 1.00 87.38 513 ILE A CA 1
ATOM 4230 C C . ILE A 1 513 ? -70.362 -8.248 45.294 1.00 87.38 513 ILE A C 1
ATOM 4232 O O . ILE A 1 513 ? -70.441 -9.415 44.899 1.00 87.38 513 ILE A O 1
ATOM 4236 N N . SER A 1 514 ? -71.409 -7.617 45.819 1.00 82.50 514 SER A N 1
ATOM 4237 C CA . SER A 1 514 ? -72.714 -8.261 45.950 1.00 82.50 514 SER A CA 1
ATOM 4238 C C . SER A 1 514 ? -73.506 -8.230 44.628 1.00 82.50 514 SER A C 1
ATOM 4240 O O . SER A 1 514 ? -73.215 -7.429 43.740 1.00 82.50 514 SER A O 1
ATOM 4242 N N . PRO A 1 515 ? -74.574 -9.042 44.472 1.00 81.38 515 PRO A N 1
ATOM 4243 C CA . PRO A 1 515 ? -75.396 -9.047 43.253 1.00 81.38 515 PRO A CA 1
ATOM 4244 C C . PRO A 1 515 ? -76.088 -7.714 42.912 1.00 81.38 515 PRO A C 1
ATOM 4246 O O . PRO A 1 515 ? -76.633 -7.582 41.818 1.00 81.38 515 PRO A O 1
ATOM 4249 N N . TYR A 1 516 ? -76.111 -6.759 43.847 1.00 83.31 516 TYR A N 1
ATOM 4250 C CA . TYR A 1 516 ? -76.730 -5.436 43.690 1.00 83.31 516 TYR A CA 1
ATOM 4251 C C . TYR A 1 516 ? -75.702 -4.327 43.437 1.00 83.31 516 TYR A C 1
ATOM 4253 O O . TYR A 1 516 ? -76.051 -3.146 43.403 1.00 83.31 516 TYR A O 1
ATOM 4261 N N . GLU A 1 517 ? -74.436 -4.695 43.266 1.00 88.00 517 GLU A N 1
ATOM 4262 C CA . GLU A 1 517 ? -73.324 -3.778 43.086 1.00 88.00 517 GLU A CA 1
ATOM 4263 C C . GLU A 1 517 ? -72.608 -4.087 41.770 1.00 88.00 517 GLU A C 1
ATOM 4265 O O . GLU A 1 517 ? -72.483 -5.233 41.342 1.00 88.00 517 GLU A O 1
ATOM 4270 N N . SER A 1 518 ? -72.144 -3.050 41.082 1.00 87.31 518 SER A N 1
ATOM 4271 C CA . SER A 1 518 ? -71.343 -3.196 39.865 1.00 87.31 518 SER A CA 1
ATOM 4272 C C . SER A 1 518 ? -70.413 -2.005 39.700 1.00 87.31 518 SER A C 1
ATOM 4274 O O . SER A 1 518 ? -70.628 -0.959 40.303 1.00 87.31 518 SER A O 1
ATOM 4276 N N . PHE A 1 519 ? -69.387 -2.132 38.867 1.00 88.25 519 PHE A N 1
ATOM 4277 C CA . PHE A 1 519 ? -68.558 -0.993 38.488 1.00 88.25 519 PHE A CA 1
ATOM 4278 C C . PHE A 1 519 ? -68.295 -0.970 36.985 1.00 88.25 519 PHE A C 1
ATOM 4280 O O . PHE A 1 519 ? -68.382 -1.997 36.306 1.00 88.25 519 PHE A O 1
ATOM 4287 N N . LYS A 1 520 ? -68.005 0.220 36.456 1.00 85.19 520 LYS A N 1
ATOM 4288 C CA . LYS A 1 520 ? -67.637 0.445 35.055 1.00 85.19 520 LYS A CA 1
ATOM 4289 C C . LYS A 1 520 ? -66.488 1.430 34.961 1.00 85.19 520 LYS A C 1
ATOM 4291 O O . LYS A 1 520 ? -66.442 2.397 35.709 1.00 85.19 520 LYS A O 1
ATOM 4296 N N . GLU A 1 521 ? -65.640 1.207 33.971 1.00 80.94 521 GLU A N 1
ATOM 4297 C CA . GLU A 1 521 ? -64.500 2.059 33.656 1.00 80.94 521 GLU A CA 1
ATOM 4298 C C . GLU A 1 521 ? -64.724 2.657 32.252 1.00 80.94 521 GLU A C 1
ATOM 4300 O O . GLU A 1 521 ? -64.546 1.978 31.236 1.00 80.94 521 GLU A O 1
ATOM 4305 N N . PRO A 1 522 ? -65.278 3.879 32.158 1.00 73.25 522 PRO A N 1
ATOM 4306 C CA . PRO A 1 522 ? -65.407 4.608 30.909 1.00 73.25 522 PRO A CA 1
ATOM 4307 C C . PRO A 1 522 ? -64.034 5.084 30.414 1.00 73.25 522 PRO A C 1
ATOM 4309 O O . PRO A 1 522 ? -63.064 5.144 31.159 1.00 73.25 522 PRO A O 1
ATOM 4312 N N . ARG A 1 523 ? -63.967 5.511 29.145 1.00 57.22 523 ARG A N 1
ATOM 4313 C CA . ARG A 1 523 ? -62.731 6.019 28.510 1.00 57.22 523 ARG A CA 1
ATOM 4314 C C . ARG A 1 523 ? -62.083 7.222 29.216 1.00 57.22 523 ARG A C 1
ATOM 4316 O O . ARG A 1 523 ? -60.992 7.607 28.826 1.00 57.22 523 ARG A O 1
ATOM 4323 N N . SER A 1 524 ? -62.760 7.835 30.188 1.00 59.56 524 SER A N 1
ATOM 4324 C CA . SER A 1 524 ? -62.219 8.914 31.017 1.00 59.56 524 SER A CA 1
ATOM 4325 C C . SER A 1 524 ? -61.315 8.431 32.158 1.00 59.56 524 SER A C 1
ATOM 4327 O O . SER A 1 524 ? -60.719 9.276 32.809 1.00 59.56 524 SER A O 1
ATOM 4329 N N . GLY A 1 525 ? -61.229 7.120 32.422 1.00 58.47 525 GLY A N 1
ATOM 4330 C CA . GLY A 1 525 ? -60.335 6.536 33.435 1.00 58.47 525 GLY A CA 1
ATOM 4331 C C . GLY A 1 525 ? -60.885 6.492 34.868 1.00 58.47 525 GLY A C 1
ATOM 4332 O O . GLY A 1 525 ? -60.304 5.839 35.724 1.00 58.47 525 GLY A O 1
ATOM 4333 N N . GLU A 1 526 ? -62.024 7.132 35.154 1.00 75.50 526 GLU A N 1
ATOM 4334 C CA . GLU A 1 526 ? -62.654 7.081 36.485 1.00 75.50 526 GLU A CA 1
ATOM 4335 C C . GLU A 1 526 ? -63.450 5.784 36.700 1.00 75.50 526 GLU A C 1
ATOM 4337 O O . GLU A 1 526 ? -64.262 5.394 35.865 1.00 75.50 526 GLU A O 1
ATOM 4342 N N . ILE A 1 527 ? -63.324 5.144 37.860 1.00 83.31 527 ILE A N 1
ATOM 4343 C CA . ILE A 1 527 ? -64.087 3.934 38.189 1.00 83.31 527 ILE A CA 1
ATOM 4344 C C . ILE A 1 527 ? -65.444 4.337 38.762 1.00 83.31 527 ILE A C 1
ATOM 4346 O O . ILE A 1 527 ? -65.547 4.841 39.880 1.00 83.31 527 ILE A O 1
ATOM 4350 N N . LEU A 1 528 ? -66.505 4.093 37.997 1.00 85.69 528 LEU A N 1
ATOM 4351 C CA . LEU A 1 528 ? -67.881 4.357 38.406 1.00 85.69 528 LEU A CA 1
ATOM 4352 C C . LEU A 1 528 ? -68.443 3.143 39.138 1.00 85.69 528 LEU A C 1
ATOM 4354 O O . LEU A 1 528 ? -68.767 2.140 38.503 1.00 85.69 528 LEU A O 1
ATOM 4358 N N . PHE A 1 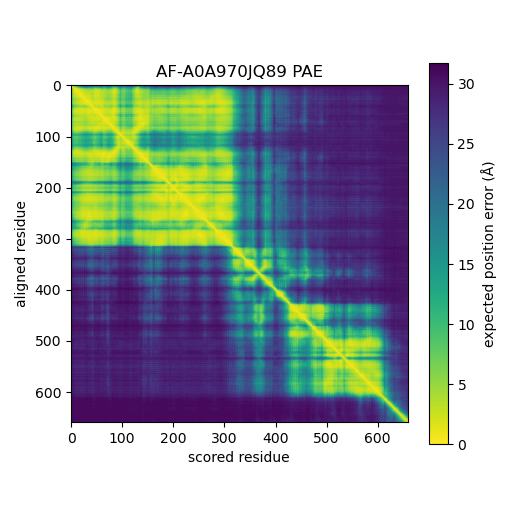529 ? -68.591 3.241 40.455 1.00 91.31 529 PHE A N 1
ATOM 4359 C CA . PHE A 1 529 ? -69.222 2.225 41.291 1.00 91.31 529 PHE A CA 1
ATOM 4360 C C . PHE A 1 529 ? -70.719 2.504 41.439 1.00 91.31 529 PHE A C 1
ATOM 4362 O O . PHE A 1 529 ? -71.124 3.615 41.777 1.00 91.31 529 PHE A O 1
ATOM 4369 N N . ILE A 1 530 ? -71.542 1.497 41.162 1.00 88.62 530 ILE A N 1
ATOM 4370 C CA . ILE A 1 530 ? -72.999 1.576 41.056 1.00 88.62 530 ILE A CA 1
ATOM 4371 C C . ILE A 1 530 ? -73.609 0.616 42.075 1.00 88.62 530 ILE A C 1
ATOM 4373 O O . ILE A 1 530 ? -73.331 -0.584 42.027 1.00 88.62 530 ILE A O 1
ATOM 4377 N N . ARG A 1 531 ? -74.480 1.128 42.947 1.00 86.00 531 ARG A N 1
ATOM 4378 C CA . ARG A 1 531 ? -75.216 0.337 43.942 1.00 86.00 531 ARG A CA 1
ATOM 4379 C C . ARG A 1 531 ? -76.721 0.498 43.740 1.00 86.00 531 ARG A C 1
ATOM 4381 O O . ARG A 1 531 ? -77.220 1.623 43.711 1.00 86.00 531 ARG A O 1
ATOM 4388 N N . ASP A 1 532 ? -77.436 -0.617 43.612 1.00 74.56 532 ASP A N 1
ATOM 4389 C CA . ASP A 1 532 ? -78.899 -0.654 43.478 1.00 74.56 532 ASP A CA 1
ATOM 4390 C C . ASP A 1 532 ? -79.536 -0.893 44.854 1.00 74.56 532 ASP A C 1
ATOM 4392 O O . ASP A 1 532 ? -79.792 -2.026 45.276 1.00 74.56 532 ASP A O 1
ATOM 4396 N N . ILE A 1 533 ? -79.739 0.196 45.602 1.00 65.44 533 ILE A N 1
ATOM 4397 C CA . ILE A 1 533 ? -80.298 0.152 46.955 1.00 65.44 533 ILE A CA 1
ATOM 4398 C C . ILE A 1 533 ? -81.711 0.729 46.900 1.00 65.44 533 ILE A C 1
ATOM 4400 O O . ILE A 1 533 ? -81.930 1.924 46.720 1.00 65.44 533 ILE A O 1
ATOM 4404 N N . SER A 1 534 ? -82.719 -0.122 47.108 1.00 56.97 534 SER A N 1
ATOM 4405 C CA . SER A 1 534 ? -84.111 0.308 47.327 1.00 56.97 534 SER A CA 1
ATOM 4406 C C . SER A 1 534 ? -84.716 1.219 46.236 1.00 56.97 534 SER A C 1
ATOM 4408 O O . SER A 1 534 ? -85.501 2.113 46.548 1.00 56.97 534 SER A O 1
ATOM 4410 N N . ARG A 1 535 ? -84.462 0.907 44.953 1.00 55.53 535 ARG A N 1
ATOM 4411 C CA . ARG A 1 535 ? -85.006 1.578 43.744 1.00 55.53 535 ARG A CA 1
ATOM 4412 C C . ARG A 1 535 ? -84.384 2.935 43.385 1.00 55.53 535 ARG A C 1
ATOM 4414 O O . ARG A 1 535 ? -84.929 3.618 42.516 1.00 55.53 535 ARG A O 1
ATOM 4421 N N . GLU A 1 536 ? -83.252 3.297 43.980 1.00 56.88 536 GLU A N 1
ATOM 4422 C CA . GLU A 1 536 ? -82.414 4.414 43.534 1.00 56.88 536 GLU A CA 1
ATOM 4423 C C . GLU A 1 536 ? -80.998 3.901 43.231 1.00 56.88 536 GLU A C 1
ATOM 4425 O O . GLU A 1 536 ? -80.415 3.157 44.017 1.00 56.88 536 GLU A O 1
ATOM 4430 N N . ASN A 1 537 ? -80.461 4.279 42.065 1.00 70.19 537 ASN A N 1
ATOM 4431 C CA . ASN A 1 537 ? -79.089 3.947 41.682 1.00 70.19 537 ASN A CA 1
ATOM 4432 C C . ASN A 1 537 ? -78.151 5.011 42.253 1.00 70.19 537 ASN A C 1
ATOM 4434 O O . ASN A 1 537 ? -78.086 6.123 41.722 1.00 70.19 537 ASN A O 1
ATOM 4438 N N . GLU A 1 538 ? -77.398 4.670 43.294 1.00 80.38 538 GLU A N 1
ATOM 4439 C CA . GLU A 1 538 ? -76.284 5.503 43.746 1.00 80.38 538 GLU A CA 1
ATOM 4440 C C . GLU A 1 538 ? -75.064 5.202 42.873 1.00 80.38 538 GLU A C 1
ATOM 4442 O O . GLU A 1 538 ? -74.644 4.051 42.755 1.00 80.38 538 GLU A O 1
ATOM 4447 N N . THR A 1 539 ? -74.509 6.231 42.228 1.00 86.44 539 THR A N 1
ATOM 4448 C CA . THR A 1 539 ? -73.261 6.131 41.458 1.00 86.44 539 THR A CA 1
ATOM 4449 C C . THR A 1 539 ? -72.213 7.036 42.080 1.00 86.44 539 THR A C 1
ATOM 4451 O O . THR A 1 539 ? -72.463 8.225 42.275 1.00 86.44 539 THR A O 1
ATOM 4454 N N . GLU A 1 540 ? -71.042 6.481 42.370 1.00 89.75 540 GLU A N 1
ATOM 4455 C CA . GLU A 1 540 ? -69.901 7.213 42.911 1.00 89.75 540 GLU A CA 1
ATOM 4456 C C . GLU A 1 540 ? -68.649 6.937 42.070 1.00 89.75 540 GLU A C 1
ATOM 4458 O O . GLU A 1 540 ? -68.427 5.806 41.640 1.00 89.75 540 GLU A O 1
ATOM 4463 N N . ALA A 1 541 ? -67.862 7.980 41.807 1.00 84.25 541 ALA A N 1
ATOM 4464 C CA . ALA A 1 541 ? -66.644 7.900 41.010 1.00 84.25 541 ALA A CA 1
ATOM 4465 C C . ALA A 1 541 ? -65.409 7.781 41.912 1.00 84.25 541 ALA A C 1
ATOM 4467 O O . ALA A 1 541 ? -65.294 8.487 42.916 1.00 84.25 541 ALA A O 1
ATOM 4468 N N . PHE A 1 542 ? -64.482 6.911 41.524 1.00 81.62 542 PHE A N 1
ATOM 4469 C CA . PHE A 1 542 ? -63.211 6.671 42.199 1.00 81.62 542 PHE A CA 1
ATOM 4470 C C . PHE A 1 542 ? -62.054 6.827 41.220 1.00 81.62 542 PHE A C 1
ATOM 4472 O O . PHE A 1 542 ? -62.181 6.495 40.045 1.00 81.62 542 PHE A O 1
ATOM 4479 N N . SER A 1 543 ? -60.909 7.290 41.718 1.00 71.50 543 SER A N 1
ATOM 4480 C CA . SER A 1 543 ? -59.681 7.408 40.926 1.00 71.50 543 SER A CA 1
ATOM 4481 C C . SER A 1 543 ? -58.839 6.126 40.902 1.00 71.50 543 SER A C 1
ATOM 4483 O O . SER A 1 543 ? -57.805 6.108 40.246 1.00 71.50 543 SER A O 1
ATOM 4485 N N . SER A 1 544 ? -59.224 5.072 41.635 1.00 78.12 544 SER A N 1
ATOM 4486 C CA . SER A 1 544 ? -58.584 3.746 41.578 1.00 78.12 544 SER A CA 1
ATOM 4487 C C . SER A 1 544 ? -59.430 2.645 42.221 1.00 78.12 544 SER A C 1
ATOM 4489 O O . SER A 1 544 ? -60.309 2.922 43.050 1.00 78.12 544 SER A O 1
ATOM 4491 N N . TYR A 1 545 ? -59.151 1.386 41.872 1.00 84.12 545 TYR A N 1
ATOM 4492 C CA . TYR A 1 545 ? -59.770 0.225 42.511 1.00 84.12 545 TYR A CA 1
ATOM 4493 C C . TYR A 1 545 ? -59.332 0.111 43.966 1.00 84.12 545 TYR A C 1
ATOM 4495 O O . TYR A 1 545 ? -60.128 -0.300 44.806 1.00 84.12 545 TYR A O 1
ATOM 4503 N N . LYS A 1 546 ? -58.116 0.544 44.306 1.00 84.31 546 LYS A N 1
ATOM 4504 C CA . LYS A 1 546 ? -57.671 0.667 45.694 1.00 84.31 546 LYS A CA 1
ATOM 4505 C C . LYS A 1 546 ? -58.547 1.622 46.506 1.00 84.31 546 LYS A C 1
ATOM 4507 O O . LYS A 1 546 ? -58.948 1.270 47.612 1.00 84.31 546 LYS A O 1
ATOM 4512 N N . ASP A 1 547 ? -58.861 2.805 45.982 1.00 82.94 547 ASP A N 1
ATOM 4513 C CA . ASP A 1 547 ? -59.680 3.790 46.706 1.00 82.94 547 ASP A CA 1
ATOM 4514 C C . ASP A 1 547 ? -61.114 3.268 46.908 1.00 82.94 547 ASP A C 1
ATOM 4516 O O . ASP A 1 547 ? -61.696 3.414 47.987 1.00 82.94 547 ASP A O 1
ATOM 4520 N N . LEU A 1 548 ? -61.659 2.587 45.893 1.00 87.88 548 LEU A N 1
ATOM 4521 C CA . LEU A 1 548 ? -62.943 1.889 45.977 1.00 87.88 548 LEU A CA 1
ATOM 4522 C C . LEU A 1 548 ? -62.908 0.758 47.025 1.00 87.88 548 LEU A C 1
ATOM 4524 O O . LEU A 1 548 ? -63.800 0.648 47.871 1.00 87.88 548 LEU A O 1
ATOM 4528 N N . TRP A 1 549 ? -61.853 -0.056 46.999 1.00 87.81 549 TRP A N 1
ATOM 4529 C CA . TRP A 1 549 ? -61.607 -1.153 47.930 1.00 87.81 549 TRP A CA 1
ATOM 4530 C C . TRP A 1 549 ? -61.532 -0.677 49.382 1.00 87.81 549 TRP A C 1
ATOM 4532 O O . TRP A 1 549 ? -62.218 -1.217 50.252 1.00 87.81 549 TRP A O 1
ATOM 4542 N N . GLU A 1 550 ? -60.718 0.347 49.646 1.00 85.38 550 GLU A N 1
ATOM 4543 C CA . GLU A 1 550 ? -60.506 0.889 50.988 1.00 85.38 550 GLU A CA 1
ATOM 4544 C C . GLU A 1 550 ? -61.782 1.473 51.590 1.00 85.38 550 GLU A C 1
ATOM 4546 O O . GLU A 1 550 ? -61.955 1.404 52.807 1.00 85.38 550 GLU A O 1
ATOM 4551 N N . LYS A 1 551 ? -62.675 2.015 50.755 1.00 87.69 551 LYS A N 1
ATOM 4552 C CA . LYS A 1 551 ? -63.912 2.642 51.217 1.00 87.69 551 LYS A CA 1
ATOM 4553 C C . LYS A 1 551 ? -65.025 1.645 51.538 1.00 87.69 551 LYS A C 1
ATOM 4555 O O . LYS A 1 551 ? -65.715 1.849 52.535 1.00 87.69 551 LYS A O 1
ATOM 4560 N N . TYR A 1 552 ? -65.235 0.628 50.700 1.00 87.81 552 TYR A N 1
ATOM 4561 C CA . TYR A 1 552 ? -66.425 -0.231 50.806 1.00 87.81 552 TYR A CA 1
ATOM 4562 C C . TYR A 1 552 ? -66.146 -1.687 51.182 1.00 87.81 552 TYR A C 1
ATOM 4564 O O . TYR A 1 552 ? -66.982 -2.293 51.836 1.00 87.81 552 TYR A O 1
ATOM 4572 N N . PHE A 1 553 ? -64.991 -2.250 50.822 1.00 87.06 553 PHE A N 1
ATOM 4573 C CA . PHE A 1 553 ? -64.796 -3.708 50.867 1.00 87.06 553 PHE A CA 1
ATOM 4574 C C . PHE A 1 553 ? -63.749 -4.168 51.891 1.00 87.06 553 PHE A C 1
ATOM 4576 O O . PHE A 1 553 ? -63.809 -5.287 52.403 1.00 87.06 553 PHE A O 1
ATOM 4583 N N . LYS A 1 554 ? -62.795 -3.299 52.243 1.00 84.50 554 LYS A N 1
ATOM 4584 C CA . LYS A 1 554 ? -61.671 -3.626 53.134 1.00 84.50 554 LYS A CA 1
ATOM 4585 C C . LYS A 1 554 ? -62.098 -4.186 54.495 1.00 84.50 554 LYS A C 1
ATOM 4587 O O . LYS A 1 554 ? -61.480 -5.131 54.990 1.00 84.50 554 LYS A O 1
ATOM 4592 N N . ASP A 1 555 ? -63.127 -3.608 55.107 1.00 82.25 555 ASP A N 1
ATOM 4593 C CA . ASP A 1 555 ? -63.553 -3.987 56.459 1.00 82.25 555 ASP A CA 1
ATOM 4594 C C . ASP A 1 555 ? -64.341 -5.310 56.491 1.00 82.25 555 ASP A C 1
ATOM 4596 O O . ASP A 1 555 ? -64.303 -6.029 57.502 1.00 82.25 555 ASP A O 1
ATOM 4600 N N . GLU A 1 556 ? -64.998 -5.657 55.380 1.00 81.00 556 GLU A N 1
ATOM 4601 C CA . GLU A 1 556 ? -65.858 -6.837 55.233 1.00 81.00 556 GLU A CA 1
ATOM 4602 C C . GLU A 1 556 ? -65.083 -8.090 54.809 1.00 81.00 556 GLU A C 1
ATOM 4604 O O . GLU A 1 556 ? -65.418 -9.184 55.274 1.00 81.00 556 GLU A O 1
ATOM 4609 N N . LEU A 1 557 ? -63.964 -7.926 54.086 1.00 83.75 557 LEU A N 1
ATOM 4610 C CA . LEU A 1 557 ? -63.127 -9.020 53.573 1.00 83.75 557 LEU A CA 1
ATOM 4611 C C . LEU A 1 557 ? -62.876 -10.125 54.604 1.00 83.75 557 LEU A C 1
ATOM 4613 O O . LEU A 1 557 ? -62.980 -11.310 54.311 1.00 83.75 557 LEU A O 1
ATOM 4617 N N . ASN A 1 558 ? -62.528 -9.752 55.833 1.00 80.44 558 ASN A N 1
ATOM 4618 C CA . ASN A 1 558 ? -62.188 -10.724 56.868 1.00 80.44 558 ASN A CA 1
ATOM 4619 C C . ASN A 1 558 ? -63.385 -11.574 57.321 1.00 80.44 558 ASN A C 1
ATOM 4621 O O . ASN A 1 558 ? -63.200 -12.732 57.694 1.00 80.44 558 ASN A O 1
ATOM 4625 N N . ASN A 1 559 ? -64.598 -11.023 57.316 1.00 79.69 559 ASN A N 1
ATOM 4626 C CA . ASN A 1 559 ? -65.798 -11.787 57.659 1.00 79.69 559 ASN A CA 1
ATOM 4627 C C . ASN A 1 559 ? -66.099 -12.808 56.561 1.00 79.69 559 ASN A C 1
ATOM 4629 O O . ASN A 1 559 ? -66.379 -13.969 56.859 1.00 79.69 559 ASN A O 1
ATOM 4633 N N . ASP A 1 560 ? -65.935 -12.396 55.309 1.00 80.56 560 ASP A N 1
ATOM 4634 C CA . ASP A 1 560 ? -66.189 -13.243 54.156 1.00 80.56 560 ASP A CA 1
ATOM 4635 C C . ASP A 1 560 ? -65.127 -14.322 53.989 1.00 80.56 560 ASP A C 1
ATOM 4637 O O . ASP A 1 560 ? -65.479 -15.481 53.794 1.00 80.56 560 ASP A O 1
ATOM 4641 N N . LEU A 1 561 ? -63.840 -14.006 54.167 1.00 82.38 561 LEU A N 1
ATOM 4642 C CA . LEU A 1 561 ? -62.756 -14.996 54.133 1.00 82.38 561 LEU A CA 1
ATOM 4643 C C . LEU A 1 561 ? -62.992 -16.143 55.126 1.00 82.38 561 LEU A C 1
ATOM 4645 O O . LEU A 1 561 ? -62.711 -17.293 54.799 1.00 82.38 561 LEU A O 1
ATOM 4649 N N . ASN A 1 562 ? -63.557 -15.859 56.306 1.00 79.56 562 ASN A N 1
ATOM 4650 C CA . ASN A 1 562 ? -63.893 -16.879 57.307 1.00 79.56 562 ASN A CA 1
ATOM 4651 C C . ASN A 1 562 ? -65.028 -17.828 56.876 1.00 79.56 562 ASN A C 1
ATOM 4653 O O . ASN A 1 562 ? -65.212 -18.873 57.499 1.00 79.56 562 ASN A O 1
ATOM 4657 N N . SER A 1 563 ? -65.792 -17.483 55.837 1.00 80.50 563 SER A N 1
ATOM 4658 C CA . SER A 1 563 ? -66.857 -18.334 55.293 1.00 80.50 563 SER A CA 1
ATOM 4659 C C . SER A 1 563 ? -66.368 -19.343 54.244 1.00 80.50 563 SER A C 1
ATOM 4661 O O . SER A 1 563 ? -67.112 -20.260 53.894 1.00 80.50 563 SER A O 1
ATOM 4663 N N . TYR A 1 564 ? -65.117 -19.225 53.781 1.00 81.62 564 TYR A N 1
ATOM 4664 C CA . TYR A 1 564 ? -64.527 -20.089 52.755 1.00 81.62 564 TYR A CA 1
ATOM 4665 C C . TYR A 1 564 ? -63.455 -21.023 53.320 1.00 81.62 564 TYR A C 1
ATOM 4667 O O . TYR A 1 564 ? -62.711 -20.676 54.235 1.00 81.62 564 TYR A O 1
ATOM 4675 N N . SER A 1 565 ? -63.302 -22.205 52.713 1.00 80.69 565 SER A N 1
ATOM 4676 C CA . SER A 1 565 ? -62.117 -23.033 52.950 1.00 80.69 565 SER A CA 1
ATOM 4677 C C . SER A 1 565 ? -60.917 -22.516 52.148 1.00 80.69 565 SER A C 1
ATOM 4679 O O . SER A 1 565 ? -61.067 -21.910 51.084 1.00 80.69 565 SER A O 1
ATOM 4681 N N . LEU A 1 566 ? -59.695 -22.824 52.599 1.00 80.00 566 LEU A N 1
ATOM 4682 C CA . LEU A 1 566 ? -58.469 -22.455 51.875 1.00 80.00 566 LEU A CA 1
ATOM 4683 C C . LEU A 1 566 ? -58.457 -22.991 50.427 1.00 80.00 566 LEU A C 1
ATOM 4685 O O . LEU A 1 566 ? -57.935 -22.339 49.525 1.00 80.00 566 LEU A O 1
ATOM 4689 N N . LYS A 1 567 ? -59.058 -24.165 50.197 1.00 78.75 567 LYS A N 1
ATOM 4690 C CA . LYS A 1 567 ? -59.155 -24.802 48.875 1.00 78.75 567 LYS A CA 1
ATOM 4691 C C . LYS A 1 567 ? -60.143 -24.081 47.958 1.00 78.75 567 LYS A C 1
ATOM 4693 O O . LYS A 1 567 ? -59.921 -24.058 46.749 1.00 78.75 567 LYS A O 1
ATOM 4698 N N . ASP A 1 568 ? -61.201 -23.502 48.520 1.00 81.75 568 ASP A N 1
ATOM 4699 C CA . ASP A 1 568 ? -62.200 -22.743 47.763 1.00 81.75 568 ASP A CA 1
ATOM 4700 C C . ASP A 1 568 ? -61.663 -21.362 47.386 1.00 81.75 568 ASP A C 1
ATOM 4702 O O . ASP A 1 568 ? -61.826 -20.940 46.245 1.00 81.75 568 ASP A O 1
ATOM 4706 N N . LEU A 1 569 ? -60.910 -20.713 48.284 1.00 81.88 569 LEU A N 1
ATOM 4707 C CA . LEU A 1 569 ? -60.213 -19.457 47.983 1.00 81.88 569 LEU A CA 1
ATOM 4708 C C . LEU A 1 569 ? -59.182 -19.625 46.858 1.00 81.88 569 LEU A C 1
ATOM 4710 O O . LEU A 1 569 ? -59.126 -18.805 45.949 1.00 81.88 569 LEU A O 1
ATOM 4714 N N . GLN A 1 570 ? -58.411 -20.718 46.865 1.00 78.75 570 GLN A N 1
ATOM 4715 C CA . GLN A 1 570 ? -57.435 -21.022 45.806 1.00 78.75 570 GLN A CA 1
ATOM 4716 C C . GLN A 1 570 ? -58.071 -21.333 44.443 1.00 78.75 570 GLN A C 1
ATOM 4718 O O . GLN A 1 570 ? -57.394 -21.252 43.421 1.00 78.75 570 GLN A O 1
ATOM 4723 N N . LYS A 1 571 ? -59.346 -21.733 44.422 1.00 81.06 571 LYS A N 1
ATOM 4724 C CA . LYS A 1 571 ? -60.096 -22.065 43.203 1.00 81.06 571 LYS A CA 1
ATOM 4725 C C . LYS A 1 571 ? -61.050 -20.960 42.760 1.00 81.06 571 LYS A C 1
ATOM 4727 O O . LYS A 1 571 ? -61.707 -21.124 41.733 1.00 81.06 571 LYS A O 1
ATOM 4732 N N . ASN A 1 572 ? -61.159 -19.881 43.529 1.00 86.56 572 ASN A N 1
ATOM 4733 C CA . ASN A 1 572 ? -62.019 -18.762 43.192 1.00 86.56 572 ASN A CA 1
ATOM 4734 C C . ASN A 1 572 ? -61.528 -18.098 41.897 1.00 86.56 572 ASN A C 1
ATOM 4736 O O . ASN A 1 572 ? -60.341 -17.827 41.749 1.00 86.56 572 ASN A O 1
ATOM 4740 N N . GLU A 1 573 ? -62.441 -17.835 40.965 1.00 83.62 573 GLU A N 1
ATOM 4741 C CA . GLU A 1 573 ? -62.109 -17.371 39.612 1.00 83.62 573 GLU A CA 1
ATOM 4742 C C . GLU A 1 573 ? -61.394 -16.011 39.560 1.00 83.62 573 GLU A C 1
ATOM 4744 O O . GLU A 1 573 ? -60.673 -15.733 38.601 1.00 83.62 573 GLU A O 1
ATOM 4749 N N . HIS A 1 574 ? -61.576 -15.174 40.584 1.00 84.44 574 HIS A N 1
ATOM 4750 C CA . HIS A 1 574 ? -60.952 -13.858 40.686 1.00 84.44 574 HIS A CA 1
ATOM 4751 C C . HIS A 1 574 ? -59.647 -13.931 41.480 1.00 84.44 574 HIS A C 1
ATOM 4753 O O . HIS A 1 574 ? -58.608 -13.506 40.988 1.00 84.44 574 HIS A O 1
ATOM 4759 N N . LEU A 1 575 ? -59.655 -14.571 42.653 1.00 81.81 575 LEU A N 1
ATOM 4760 C CA . LEU A 1 575 ? -58.455 -14.687 43.493 1.00 81.81 575 LEU A CA 1
ATOM 4761 C C . LEU A 1 575 ? -57.380 -15.616 42.904 1.00 81.81 575 LEU A C 1
ATOM 4763 O O . LEU A 1 575 ? -56.197 -15.440 43.186 1.00 81.81 575 LEU A O 1
ATOM 4767 N N . ALA A 1 576 ? -57.758 -16.593 42.072 1.00 79.62 576 ALA A N 1
ATOM 4768 C CA . ALA A 1 576 ? -56.807 -17.490 41.413 1.00 79.62 576 ALA A CA 1
ATOM 4769 C C . ALA A 1 576 ? -55.922 -16.781 40.375 1.00 79.62 576 ALA A C 1
ATOM 4771 O O . ALA A 1 576 ? -54.871 -17.318 40.023 1.00 79.62 576 ALA A O 1
ATOM 4772 N N . LYS A 1 577 ? -56.320 -15.592 39.902 1.00 77.88 577 LYS A N 1
ATOM 4773 C CA . LYS A 1 577 ? -55.519 -14.782 38.972 1.00 77.88 577 LYS A CA 1
ATOM 4774 C C . LYS A 1 577 ? -54.272 -14.195 39.630 1.00 77.88 577 LYS A C 1
ATOM 4776 O O . LYS A 1 577 ? -53.256 -14.078 38.959 1.00 77.88 577 LYS A O 1
ATOM 4781 N N . SER A 1 578 ? -54.322 -13.960 40.945 1.00 74.38 578 SER A N 1
ATOM 4782 C CA . SER A 1 578 ? -53.205 -13.428 41.735 1.00 74.38 578 SER A CA 1
ATOM 4783 C C . SER A 1 578 ? -52.950 -14.282 42.989 1.00 74.38 578 SER A C 1
ATOM 4785 O O . SER A 1 578 ? -53.323 -13.904 44.104 1.00 74.38 578 SER A O 1
ATOM 4787 N N . PRO A 1 579 ? -52.272 -15.443 42.864 1.00 73.06 579 PRO A N 1
ATOM 4788 C CA . PRO A 1 579 ? -52.158 -16.444 43.936 1.00 73.06 579 PRO A CA 1
ATOM 4789 C C . PRO A 1 579 ? -51.473 -15.956 45.224 1.00 73.06 579 PRO A C 1
ATOM 4791 O O . PRO A 1 579 ? -51.639 -16.549 46.294 1.00 73.06 579 PRO A O 1
ATOM 4794 N N . THR A 1 580 ? -50.667 -14.895 45.138 1.00 78.06 580 THR A N 1
ATOM 4795 C CA . THR A 1 580 ? -49.920 -14.317 46.267 1.00 78.06 580 THR A CA 1
ATOM 4796 C C . THR A 1 580 ? -50.618 -13.118 46.907 1.00 78.06 580 THR A C 1
ATOM 4798 O O . THR A 1 580 ? -50.184 -12.678 47.972 1.00 78.06 580 THR A O 1
ATOM 4801 N N . LEU A 1 581 ? -51.709 -12.622 46.318 1.00 82.06 581 LEU A N 1
ATOM 4802 C CA . LEU A 1 581 ? -52.376 -11.375 46.697 1.00 82.06 581 LEU A CA 1
ATOM 4803 C C . LEU A 1 581 ? -52.809 -11.346 48.166 1.00 82.06 581 LEU A C 1
ATOM 4805 O O . LEU A 1 581 ? -52.437 -10.440 48.907 1.00 82.06 581 LEU A O 1
ATOM 4809 N N . LEU A 1 582 ? -53.518 -12.382 48.625 1.00 82.31 582 LEU A N 1
ATOM 4810 C CA . LEU A 1 582 ? -53.952 -12.490 50.024 1.00 82.31 582 LEU A CA 1
ATOM 4811 C C . LEU A 1 582 ? -52.775 -12.584 51.007 1.00 82.31 582 LEU A C 1
ATOM 4813 O O . LEU A 1 582 ? -52.870 -12.089 52.128 1.00 82.31 582 LEU A O 1
ATOM 4817 N N . ASN A 1 583 ? -51.656 -13.194 50.597 1.00 81.62 583 ASN A N 1
ATOM 4818 C CA . ASN A 1 583 ? -50.452 -13.231 51.430 1.00 81.62 583 ASN A CA 1
ATOM 4819 C C . ASN A 1 583 ? -49.794 -11.843 51.508 1.00 81.62 583 ASN A C 1
ATOM 4821 O O . ASN A 1 583 ? -49.365 -11.458 52.589 1.00 81.62 583 ASN A O 1
ATOM 4825 N N . ARG A 1 584 ? -49.754 -11.077 50.408 1.00 83.56 584 ARG A N 1
ATOM 4826 C CA . ARG A 1 584 ? -49.240 -9.695 50.406 1.00 83.56 584 ARG A CA 1
ATOM 4827 C C . ARG A 1 584 ? -50.124 -8.745 51.214 1.00 83.56 584 ARG A C 1
ATOM 4829 O O . ARG A 1 584 ? -49.604 -7.972 52.013 1.00 83.56 584 ARG A O 1
ATOM 4836 N N . LEU A 1 585 ? -51.448 -8.868 51.104 1.00 83.12 585 LEU A N 1
ATOM 4837 C CA . LEU A 1 585 ? -52.401 -8.158 51.968 1.00 83.12 585 LEU A CA 1
ATOM 4838 C C . LEU A 1 585 ? -52.143 -8.446 53.448 1.00 83.12 585 LEU A C 1
ATOM 4840 O O . LEU A 1 585 ? -52.056 -7.509 54.240 1.00 83.12 585 LEU A O 1
ATOM 4844 N N . ALA A 1 586 ? -51.951 -9.718 53.811 1.00 81.38 586 ALA A N 1
ATOM 4845 C CA . ALA A 1 586 ? -51.669 -10.142 55.183 1.00 81.38 586 ALA A CA 1
ATOM 4846 C C . ALA A 1 586 ? -50.385 -9.526 55.769 1.00 81.38 586 ALA A C 1
ATOM 4848 O O . ALA A 1 586 ? -50.325 -9.298 56.971 1.00 81.38 586 ALA A O 1
ATOM 4849 N N . LEU A 1 587 ? -49.382 -9.194 54.950 1.00 80.38 587 LEU A N 1
ATOM 4850 C CA . LEU A 1 587 ? -48.181 -8.494 55.429 1.00 80.38 587 LEU A CA 1
ATOM 4851 C C . LEU A 1 587 ? -48.476 -7.056 55.898 1.00 80.38 587 LEU A C 1
ATOM 4853 O O . LEU A 1 587 ? -47.707 -6.494 56.676 1.00 80.38 587 LEU A O 1
ATOM 4857 N N . SER A 1 588 ? -49.575 -6.460 55.426 1.00 77.25 588 SER A N 1
ATOM 4858 C CA . SER A 1 588 ? -49.968 -5.073 55.715 1.00 77.25 588 SER A CA 1
ATOM 4859 C C . SER A 1 588 ? -51.211 -4.940 56.608 1.00 77.25 588 SER A C 1
ATOM 4861 O O . SER A 1 588 ? -51.372 -3.918 57.275 1.00 77.25 588 SER A O 1
ATOM 4863 N N . ASP A 1 589 ? -52.066 -5.967 56.675 1.00 82.62 589 ASP A N 1
ATOM 4864 C CA . ASP A 1 589 ? -53.247 -6.017 57.538 1.00 82.62 589 ASP A CA 1
ATOM 4865 C C . ASP A 1 589 ? -53.204 -7.216 58.492 1.00 82.62 589 ASP A C 1
ATOM 4867 O O . ASP A 1 589 ? -53.428 -8.370 58.120 1.00 82.62 589 ASP A O 1
ATOM 4871 N N . LYS A 1 590 ? -53.012 -6.901 59.774 1.00 81.19 590 LYS A N 1
ATOM 4872 C CA . LYS A 1 590 ? -52.948 -7.868 60.871 1.00 81.19 590 LYS A CA 1
ATOM 4873 C C . LYS A 1 590 ? -54.224 -8.702 61.012 1.00 81.19 590 LYS A C 1
ATOM 4875 O O . LYS A 1 590 ? -54.154 -9.839 61.477 1.00 81.19 590 LYS A O 1
ATOM 4880 N N . LYS A 1 591 ? -55.394 -8.163 60.651 1.00 82.38 591 LYS A N 1
ATOM 4881 C CA . LYS A 1 591 ? -56.658 -8.914 60.728 1.00 82.38 591 LYS A CA 1
ATOM 4882 C C . LYS A 1 591 ? -56.705 -9.979 59.630 1.00 82.38 591 LYS A C 1
ATOM 4884 O O . LYS A 1 591 ? -56.972 -11.139 59.932 1.00 82.38 591 LYS A O 1
ATOM 4889 N N . THR A 1 592 ? -56.331 -9.611 58.404 1.00 83.75 592 THR A N 1
ATOM 4890 C CA . THR A 1 592 ? -56.168 -10.545 57.277 1.00 83.75 592 THR A CA 1
ATOM 4891 C C . THR A 1 592 ? -55.099 -11.601 57.557 1.00 83.75 592 THR A C 1
ATOM 4893 O O . THR A 1 592 ? -55.323 -12.781 57.289 1.00 83.75 592 THR A O 1
ATOM 4896 N N . GLU A 1 593 ? -53.976 -11.222 58.173 1.00 84.31 593 GLU A N 1
ATOM 4897 C CA . GLU A 1 593 ? -52.935 -12.160 58.615 1.00 84.31 593 GLU A CA 1
ATOM 4898 C C . GLU A 1 593 ? -53.486 -13.224 59.570 1.00 84.31 593 GLU A C 1
ATOM 4900 O O . GLU A 1 593 ? -53.293 -14.422 59.355 1.00 84.31 593 GLU A O 1
ATOM 4905 N N . GLN A 1 594 ? -54.216 -12.793 60.602 1.00 84.50 594 GLN A N 1
ATOM 4906 C CA . GLN A 1 594 ? -54.815 -13.682 61.597 1.00 84.50 594 GLN A CA 1
ATOM 4907 C C . GLN A 1 594 ? -55.861 -14.614 60.978 1.00 84.50 594 GLN A C 1
ATOM 4909 O O . GLN A 1 594 ? -55.838 -15.815 61.251 1.00 84.50 594 GLN A O 1
ATOM 4914 N N . THR A 1 595 ? -56.735 -14.087 60.118 1.00 84.62 595 THR A N 1
ATOM 4915 C CA . THR A 1 595 ? -57.755 -14.868 59.403 1.00 84.62 595 THR A CA 1
ATOM 4916 C C . THR A 1 595 ? -57.110 -15.923 58.502 1.00 84.62 595 THR A C 1
ATOM 4918 O O . THR A 1 595 ? -57.454 -17.104 58.565 1.00 84.62 595 THR A O 1
ATOM 4921 N N . LEU A 1 596 ? -56.110 -15.539 57.706 1.00 83.94 596 LEU A N 1
ATOM 4922 C CA . LEU A 1 596 ? -55.431 -16.452 56.789 1.00 83.94 596 LEU A CA 1
ATOM 4923 C C . LEU A 1 596 ? -54.599 -17.507 57.535 1.00 83.94 596 LEU A C 1
ATOM 4925 O O . LEU A 1 596 ? -54.546 -18.663 57.109 1.00 83.94 596 LEU A O 1
ATOM 4929 N N . ALA A 1 597 ? -53.974 -17.141 58.657 1.00 83.50 597 ALA A N 1
ATOM 4930 C CA . ALA A 1 597 ? -53.277 -18.081 59.531 1.00 83.50 597 ALA A CA 1
ATOM 4931 C C . ALA A 1 597 ? -54.244 -19.103 60.152 1.00 83.50 597 ALA A C 1
ATOM 4933 O O . ALA A 1 597 ? -53.942 -20.297 60.148 1.00 83.50 597 ALA A O 1
ATOM 4934 N N . ALA A 1 598 ? -55.422 -18.663 60.607 1.00 83.38 598 ALA A N 1
ATOM 4935 C CA . ALA A 1 598 ? -56.461 -19.544 61.137 1.00 83.38 598 ALA A CA 1
ATOM 4936 C C . AL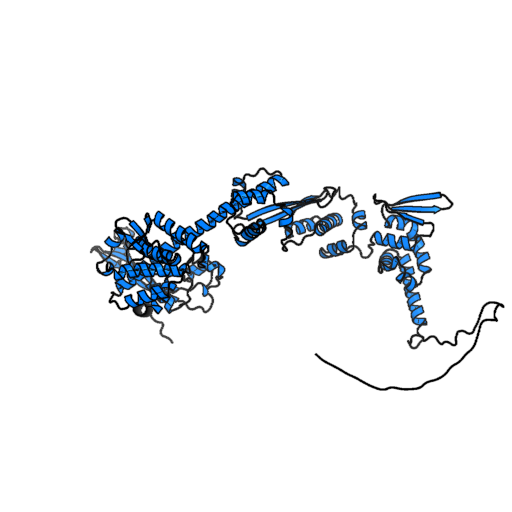A A 1 598 ? -56.984 -20.523 60.073 1.00 83.38 598 ALA A C 1
ATOM 4938 O O . ALA A 1 598 ? -57.078 -21.720 60.342 1.00 83.38 598 ALA A O 1
ATOM 4939 N N . LEU A 1 599 ? -57.235 -20.057 58.845 1.00 83.25 599 LEU A N 1
ATOM 4940 C CA . LEU A 1 599 ? -57.652 -20.906 57.719 1.00 83.25 599 LEU A CA 1
ATOM 4941 C C . LEU A 1 599 ? -56.572 -21.922 57.317 1.00 83.25 599 LEU A C 1
ATOM 4943 O O . LEU A 1 599 ? -56.876 -23.088 57.056 1.00 83.25 599 LEU A O 1
ATOM 4947 N N . LYS A 1 600 ? -55.296 -21.511 57.295 1.00 83.44 600 LYS A N 1
ATOM 4948 C CA . LYS A 1 600 ? -54.156 -22.413 57.047 1.00 83.44 600 LYS A CA 1
ATOM 4949 C C . LYS A 1 600 ? -54.032 -23.467 58.147 1.00 83.44 600 LYS A C 1
ATOM 4951 O O . LYS A 1 600 ? -53.824 -24.639 57.840 1.00 83.44 600 LYS A O 1
ATOM 4956 N N . GLN A 1 601 ? -54.203 -23.075 59.409 1.00 80.56 601 GLN A N 1
ATOM 4957 C CA . GLN A 1 601 ? -54.185 -23.995 60.543 1.00 80.56 601 GLN A CA 1
ATOM 4958 C C . GLN A 1 601 ? -55.351 -24.986 60.473 1.00 80.56 601 GLN A C 1
ATOM 4960 O O . GLN A 1 601 ? -55.110 -26.184 60.552 1.00 80.56 601 GLN A O 1
ATOM 4965 N N . GLN A 1 602 ? -56.579 -24.521 60.226 1.00 78.25 602 GLN A N 1
ATOM 4966 C CA . GLN A 1 602 ? -57.749 -25.385 60.034 1.00 78.25 602 GLN A CA 1
ATOM 4967 C C . GLN A 1 602 ? -57.561 -26.357 58.865 1.00 78.25 602 GLN A C 1
ATOM 4969 O O . GLN A 1 602 ? -57.836 -27.541 59.014 1.00 78.25 602 GLN A O 1
ATOM 4974 N N . SER A 1 603 ? -57.044 -25.900 57.720 1.00 74.62 603 SER A N 1
ATOM 4975 C CA . SER A 1 603 ? -56.765 -26.779 56.578 1.00 74.62 603 SER A CA 1
ATOM 4976 C C . SER A 1 603 ? -55.701 -27.833 56.889 1.00 74.62 603 SER A C 1
ATOM 4978 O O . SER A 1 603 ? -55.797 -28.943 56.365 1.00 74.62 603 SER A O 1
ATOM 4980 N N . ASN A 1 604 ? -54.690 -27.502 57.695 1.00 70.00 604 ASN A N 1
ATOM 4981 C CA . ASN A 1 604 ? -53.678 -28.462 58.130 1.00 70.00 604 ASN A CA 1
ATOM 4982 C C . ASN A 1 604 ? -54.258 -29.453 59.142 1.00 70.00 604 ASN A C 1
ATOM 4984 O O . ASN A 1 604 ? -54.014 -30.641 59.004 1.00 70.00 604 ASN A O 1
ATOM 4988 N N . THR A 1 605 ? -55.099 -29.002 60.076 1.00 65.38 605 THR A N 1
ATOM 4989 C CA . THR A 1 605 ? -55.807 -29.884 61.015 1.00 65.38 605 THR A CA 1
ATOM 4990 C C . THR A 1 605 ? -56.797 -30.809 60.303 1.00 65.38 605 THR A C 1
ATOM 4992 O O . THR A 1 605 ? -56.886 -31.972 60.659 1.00 65.38 605 THR A O 1
ATOM 4995 N N . ILE A 1 606 ? -57.505 -30.344 59.265 1.00 62.19 606 ILE A N 1
ATOM 4996 C CA . ILE A 1 606 ? -58.376 -31.195 58.432 1.00 62.19 606 ILE A CA 1
ATOM 4997 C C . ILE A 1 606 ? -57.542 -32.222 57.656 1.00 62.19 606 ILE A C 1
ATOM 4999 O O . ILE A 1 606 ? -57.900 -33.390 57.641 1.00 62.19 606 ILE A O 1
ATOM 5003 N N . LYS A 1 607 ? -56.390 -31.833 57.088 1.00 57.41 607 LYS A N 1
ATOM 5004 C CA . LYS A 1 607 ? -55.448 -32.789 56.474 1.00 57.41 607 LYS A CA 1
ATOM 5005 C C . LYS A 1 607 ? -54.881 -33.801 57.474 1.00 57.41 607 LYS A C 1
ATOM 5007 O O . LYS A 1 607 ? -54.622 -34.928 57.081 1.00 57.41 607 LYS A O 1
ATOM 5012 N N . GLU A 1 608 ? -54.656 -33.396 58.724 1.00 55.59 608 GLU A N 1
ATOM 5013 C CA . GLU A 1 608 ? -54.218 -34.276 59.816 1.00 55.59 608 GLU A CA 1
ATOM 5014 C C . GLU A 1 608 ? -55.350 -35.161 60.363 1.00 55.59 608 GLU A C 1
ATOM 5016 O O . GLU A 1 608 ? -55.052 -36.190 60.950 1.00 55.59 608 GLU A O 1
ATOM 5021 N N . LEU A 1 609 ? -56.622 -34.785 60.181 1.00 52.41 609 LEU A N 1
ATOM 5022 C CA . LEU A 1 609 ? -57.805 -35.592 60.522 1.00 52.41 609 LEU A CA 1
ATOM 5023 C C . LEU A 1 609 ? -58.210 -36.555 59.390 1.00 52.41 609 LEU A C 1
ATOM 5025 O O . LEU A 1 609 ? -58.754 -37.615 59.678 1.00 52.41 609 LEU A O 1
ATOM 5029 N N . ASP A 1 610 ? -57.930 -36.198 58.130 1.00 50.31 610 ASP A N 1
ATOM 5030 C CA . ASP A 1 610 ? -58.062 -37.051 56.930 1.00 50.31 610 ASP A CA 1
ATOM 5031 C C . ASP A 1 610 ? -56.929 -38.101 56.814 1.00 50.31 610 ASP A C 1
ATOM 5033 O O . ASP A 1 610 ? -56.900 -38.906 55.879 1.00 50.31 610 ASP A O 1
ATOM 5037 N N . LEU A 1 611 ? -55.975 -38.076 57.748 1.00 49.28 611 LEU A N 1
ATOM 5038 C CA . LEU A 1 611 ? -54.960 -39.100 57.970 1.00 49.28 611 LEU A CA 1
ATOM 5039 C C . LEU A 1 611 ? -55.271 -39.736 59.330 1.00 49.28 611 LEU A C 1
ATOM 5041 O O . LEU A 1 611 ? -55.361 -39.026 60.330 1.00 49.28 611 LEU A O 1
ATOM 5045 N N . ASP A 1 612 ? -55.436 -41.053 59.416 1.00 49.06 612 ASP A N 1
ATOM 5046 C CA . ASP A 1 612 ? -55.450 -41.695 60.728 1.00 49.06 612 ASP A CA 1
ATOM 5047 C C . ASP A 1 612 ? -54.049 -41.649 61.363 1.00 49.06 612 ASP A C 1
ATOM 5049 O O . ASP A 1 612 ? -53.049 -41.262 60.751 1.00 49.06 612 ASP A O 1
ATOM 5053 N N . ASN A 1 613 ? -53.976 -42.003 62.647 1.00 48.97 613 ASN A N 1
ATOM 5054 C CA . ASN A 1 613 ? -52.802 -41.844 63.514 1.00 48.97 613 ASN A CA 1
ATOM 5055 C C . ASN A 1 613 ? -51.574 -42.703 63.095 1.00 48.97 613 ASN A C 1
ATOM 5057 O O . ASN A 1 613 ? -50.637 -42.858 63.881 1.00 48.97 613 ASN A O 1
ATOM 5061 N N . ASP A 1 614 ? -51.580 -43.280 61.888 1.00 54.75 614 ASP A N 1
ATOM 5062 C CA . ASP A 1 614 ? -50.475 -43.996 61.246 1.00 54.75 614 ASP A CA 1
ATOM 5063 C C . ASP A 1 614 ? -50.087 -43.461 59.839 1.00 54.75 614 ASP A C 1
ATOM 5065 O O . ASP A 1 614 ? -49.091 -43.917 59.267 1.00 54.75 614 ASP A O 1
ATOM 5069 N N . GLY A 1 615 ? -50.756 -42.412 59.336 1.00 50.25 615 GLY A N 1
ATOM 5070 C CA . GLY A 1 615 ? -50.314 -41.619 58.184 1.00 50.25 615 GLY A CA 1
ATOM 5071 C C . GLY A 1 615 ? -50.724 -42.141 56.803 1.00 50.25 615 GLY A C 1
ATOM 5072 O O . GLY A 1 615 ? -50.032 -41.828 55.825 1.00 50.25 615 GLY A O 1
ATOM 5073 N N . VAL A 1 616 ? -51.818 -42.902 56.681 1.00 46.53 616 VAL A N 1
ATOM 5074 C CA . VAL A 1 616 ? -52.336 -43.387 55.385 1.00 46.53 616 VAL A CA 1
ATOM 5075 C C . VAL A 1 616 ? -53.616 -42.625 54.968 1.00 46.53 616 VAL A C 1
ATOM 5077 O O . VAL A 1 616 ? -54.507 -42.447 55.788 1.00 46.53 616 VAL A O 1
ATOM 5080 N N . PRO A 1 617 ? -53.758 -42.158 53.703 1.00 42.12 617 PRO A N 1
ATOM 5081 C CA . PRO A 1 617 ? -54.973 -41.468 53.244 1.00 42.12 617 PRO A CA 1
ATOM 5082 C C . PRO A 1 617 ? -56.169 -42.415 53.075 1.00 42.12 617 PRO A C 1
ATOM 5084 O O . PRO A 1 617 ? -56.040 -43.470 52.444 1.00 42.12 617 PRO A O 1
ATOM 5087 N N . ASP A 1 618 ? -57.336 -41.994 53.561 1.00 47.81 618 ASP A N 1
ATOM 5088 C CA . ASP A 1 618 ? -58.549 -42.810 53.636 1.00 47.81 618 ASP A CA 1
ATOM 5089 C C . ASP A 1 618 ? -59.086 -43.271 52.258 1.00 47.81 618 ASP A C 1
ATOM 5091 O O . ASP A 1 618 ? -59.181 -42.504 51.289 1.00 47.81 618 ASP A O 1
ATOM 5095 N N . ARG A 1 619 ? -59.464 -44.553 52.159 1.00 43.62 619 ARG A N 1
ATOM 5096 C CA . ARG A 1 619 ? -60.221 -45.122 51.030 1.00 43.62 619 ARG A CA 1
ATOM 5097 C C . ARG A 1 619 ? -61.658 -45.288 51.502 1.00 43.62 619 ARG A C 1
ATOM 5099 O O . ARG A 1 619 ? -61.940 -46.223 52.234 1.00 43.62 619 ARG A O 1
ATOM 5106 N N . ILE A 1 620 ? -62.540 -44.424 51.002 1.00 42.72 620 ILE A N 1
ATOM 5107 C CA . ILE A 1 620 ? -64.000 -44.477 51.171 1.00 42.72 620 ILE A CA 1
ATOM 5108 C C . ILE A 1 620 ? -64.506 -45.935 51.166 1.00 42.72 620 ILE A C 1
ATOM 5110 O O . ILE A 1 620 ? -64.460 -46.602 50.126 1.00 42.72 620 ILE A O 1
ATOM 5114 N N . ASP A 1 621 ? -64.995 -46.408 52.314 1.00 39.38 621 ASP A N 1
ATOM 5115 C CA . ASP A 1 621 ? -65.724 -47.671 52.455 1.00 39.38 621 ASP A CA 1
ATOM 5116 C C . ASP A 1 621 ? -67.179 -47.469 51.968 1.00 39.38 621 ASP A C 1
ATOM 5118 O O . ASP A 1 621 ? -67.854 -46.542 52.426 1.00 39.38 621 ASP A O 1
ATOM 5122 N N . PRO A 1 622 ? -67.702 -48.273 51.020 1.00 42.75 622 PRO A N 1
ATOM 5123 C CA . PRO A 1 622 ? -69.077 -48.129 50.540 1.00 42.75 622 PRO A CA 1
ATOM 5124 C C . PRO A 1 622 ? -70.168 -48.421 51.589 1.00 42.75 622 PRO A C 1
ATOM 5126 O O . PRO A 1 622 ? -71.337 -48.124 51.320 1.00 42.75 622 PRO A O 1
ATOM 5129 N N . ASP A 1 623 ? -69.838 -48.989 52.755 1.00 44.69 623 ASP A N 1
ATOM 5130 C CA . ASP A 1 623 ? -70.836 -49.415 53.752 1.00 44.69 623 ASP A CA 1
ATOM 5131 C C . ASP A 1 623 ? -71.309 -48.317 54.731 1.00 44.69 623 ASP A C 1
ATOM 5133 O O . ASP A 1 623 ? -72.298 -48.519 55.440 1.00 44.69 623 ASP A O 1
ATOM 5137 N N . ASP A 1 624 ? -70.737 -47.108 54.694 1.00 41.91 624 ASP A N 1
ATOM 5138 C CA . ASP A 1 624 ? -71.169 -45.982 55.550 1.00 41.91 624 ASP A CA 1
ATOM 5139 C C . ASP A 1 624 ? -72.398 -45.207 55.025 1.00 41.91 624 ASP A C 1
ATOM 5141 O O . ASP A 1 624 ? -72.821 -44.189 55.578 1.00 41.91 624 ASP A O 1
ATOM 5145 N N . THR A 1 625 ? -73.071 -45.710 53.987 1.00 44.25 625 THR A N 1
ATOM 5146 C CA . THR A 1 625 ? -74.289 -45.085 53.432 1.00 44.25 625 THR A CA 1
ATOM 5147 C C . THR A 1 625 ? -75.603 -45.519 54.097 1.00 44.25 625 THR A C 1
ATOM 5149 O O . THR A 1 625 ? -76.679 -45.357 53.512 1.00 44.25 625 THR A O 1
ATOM 5152 N N . ARG A 1 626 ? -75.595 -46.028 55.338 1.00 41.66 626 ARG A N 1
ATOM 5153 C CA . ARG A 1 626 ? -76.837 -46.455 56.022 1.00 41.66 626 ARG A CA 1
ATOM 5154 C C . ARG A 1 626 ? -77.010 -45.969 57.458 1.00 41.66 626 ARG A C 1
ATOM 5156 O O . ARG A 1 626 ? -77.130 -46.767 58.377 1.00 41.66 626 ARG A O 1
ATOM 5163 N N . SER A 1 627 ? -77.198 -44.658 57.602 1.00 36.28 627 SER A N 1
ATOM 5164 C CA . SER A 1 627 ? -78.048 -44.009 58.625 1.00 36.28 627 SER A CA 1
ATOM 5165 C C . SER A 1 627 ? -77.906 -42.490 58.433 1.00 36.28 627 SER A C 1
ATOM 5167 O O . SER A 1 627 ? -76.800 -41.990 58.540 1.00 36.28 627 SER A O 1
ATOM 5169 N N . VAL A 1 628 ? -78.887 -41.641 58.120 1.00 37.88 628 VAL A N 1
ATOM 5170 C CA . VAL A 1 628 ? -80.335 -41.625 58.345 1.00 37.88 628 VAL A CA 1
ATOM 5171 C C . VAL A 1 628 ? -80.942 -40.668 57.304 1.00 37.88 628 VAL A C 1
ATOM 5173 O O . VAL A 1 628 ? -80.558 -39.499 57.242 1.00 37.88 628 VAL A O 1
ATOM 5176 N N . ILE A 1 629 ? -81.911 -41.137 56.514 1.00 36.59 629 ILE A N 1
ATOM 5177 C CA . ILE A 1 629 ? -82.806 -40.271 55.735 1.00 36.59 629 ILE A CA 1
ATOM 5178 C C . ILE A 1 629 ? -83.724 -39.534 56.717 1.00 36.59 629 ILE A C 1
ATOM 5180 O O . ILE A 1 629 ? -84.318 -40.129 57.617 1.00 36.59 629 ILE A O 1
ATOM 5184 N N . ARG A 1 630 ? -83.813 -38.210 56.559 1.00 47.94 630 ARG A N 1
ATOM 5185 C CA . ARG A 1 630 ? -84.773 -37.359 57.264 1.00 47.94 630 ARG A CA 1
ATOM 5186 C C . ARG A 1 630 ? -86.150 -37.542 56.609 1.00 47.94 630 ARG A C 1
ATOM 5188 O O . ARG A 1 630 ? -86.286 -37.258 55.426 1.00 47.94 630 ARG A O 1
ATOM 5195 N N . THR A 1 631 ? -87.159 -37.886 57.417 1.00 46.53 631 THR A N 1
ATOM 5196 C CA . THR A 1 631 ? -88.623 -37.845 57.157 1.00 46.53 631 THR A CA 1
ATOM 5197 C C . THR A 1 631 ? -89.302 -39.049 56.474 1.00 46.53 631 THR A C 1
ATOM 5199 O O . THR A 1 631 ? -88.730 -39.727 55.632 1.00 46.53 631 THR A O 1
ATOM 5202 N N . GLU A 1 632 ? -90.562 -39.287 56.880 1.00 38.09 632 GLU A N 1
ATOM 5203 C CA . GLU A 1 632 ? -91.479 -40.413 56.583 1.00 38.09 632 GLU A CA 1
ATOM 5204 C C . GLU A 1 632 ? -91.907 -40.595 55.105 1.00 38.09 632 GLU A C 1
ATOM 5206 O O . GLU A 1 632 ? -92.933 -41.215 54.831 1.00 38.09 632 GLU A O 1
ATOM 5211 N N . ALA A 1 633 ? -91.142 -40.092 54.136 1.00 39.88 633 ALA A N 1
ATOM 5212 C CA . ALA A 1 633 ? -91.476 -40.204 52.712 1.00 39.88 633 ALA A CA 1
ATOM 5213 C C . ALA A 1 633 ? -90.632 -41.236 51.937 1.00 39.88 633 ALA A C 1
ATOM 5215 O O . ALA A 1 633 ? -90.749 -41.316 50.714 1.00 39.88 633 ALA A O 1
ATOM 5216 N N . ASP A 1 634 ? -89.817 -42.055 52.616 1.00 45.38 634 ASP A N 1
ATOM 5217 C CA . ASP A 1 634 ? -89.292 -43.291 52.020 1.00 45.38 634 ASP A CA 1
ATOM 5218 C C . ASP A 1 634 ? -90.450 -44.093 51.402 1.00 45.38 634 ASP A C 1
ATOM 5220 O O . ASP A 1 634 ? -91.475 -44.253 52.068 1.00 45.38 634 ASP A O 1
ATOM 5224 N N . LYS A 1 635 ? -90.264 -44.694 50.214 1.00 39.56 635 LYS A N 1
ATOM 5225 C CA . LYS A 1 635 ? -90.403 -46.167 50.069 1.00 39.56 635 LYS A CA 1
ATOM 5226 C C . LYS A 1 635 ? -90.301 -46.760 48.663 1.00 39.56 635 LYS A C 1
ATOM 5228 O O . LYS A 1 635 ? -90.035 -47.954 48.593 1.00 39.56 635 LYS A O 1
ATOM 5233 N N . ASP A 1 636 ? -90.413 -46.007 47.570 1.00 42.03 636 ASP A N 1
ATOM 5234 C CA . ASP A 1 636 ? -90.731 -46.675 46.289 1.00 42.03 636 ASP A CA 1
ATOM 5235 C C . ASP A 1 636 ? -89.602 -46.883 45.259 1.00 42.03 636 ASP A C 1
ATOM 5237 O O . ASP A 1 636 ? -89.882 -47.433 44.198 1.00 42.03 636 ASP A O 1
ATOM 5241 N N . LEU A 1 637 ? -88.331 -46.520 45.497 1.00 38.41 637 LEU A N 1
ATOM 5242 C CA . LEU A 1 637 ? -87.346 -46.502 44.386 1.00 38.41 637 LEU A CA 1
ATOM 5243 C C . LEU A 1 637 ? -86.019 -47.262 44.568 1.00 38.41 637 LEU A C 1
ATOM 5245 O O . LEU A 1 637 ? -85.099 -47.062 43.778 1.00 38.41 637 LEU A O 1
ATOM 5249 N N . VAL A 1 638 ? -85.908 -48.206 45.510 1.00 41.75 638 VAL A N 1
ATOM 5250 C CA . VAL A 1 638 ? -84.727 -49.098 45.569 1.00 41.75 638 VAL A CA 1
ATOM 5251 C C . VAL A 1 638 ? -85.007 -50.441 44.885 1.00 41.75 638 VAL A C 1
ATOM 5253 O O . VAL A 1 638 ? -85.768 -51.261 45.394 1.00 41.75 638 VAL A O 1
ATOM 5256 N N . GLY A 1 639 ? -84.330 -50.695 43.759 1.00 31.23 639 GLY A N 1
ATOM 5257 C CA . GLY A 1 639 ? -84.340 -51.963 43.018 1.00 31.23 639 GLY A CA 1
ATOM 5258 C C . GLY A 1 639 ? -82.949 -52.601 42.869 1.00 31.23 639 GLY A C 1
ATOM 5259 O O . GLY A 1 639 ? -82.242 -52.318 41.916 1.00 31.23 639 GLY A O 1
ATOM 5260 N N . ASN A 1 640 ? -82.603 -53.448 43.846 1.00 33.09 640 ASN A N 1
ATOM 5261 C CA . ASN A 1 640 ? -81.765 -54.670 43.868 1.00 33.09 640 ASN A CA 1
ATOM 5262 C C . ASN A 1 640 ? -80.670 -54.998 42.812 1.00 33.09 640 ASN A C 1
ATOM 5264 O O . ASN A 1 640 ? -80.978 -55.140 41.638 1.00 33.09 640 ASN A O 1
ATOM 5268 N N . LYS A 1 641 ? -79.482 -55.369 43.357 1.00 32.03 641 LYS A N 1
ATOM 5269 C CA . LYS A 1 641 ? -78.641 -56.604 43.188 1.00 32.03 641 LYS A CA 1
ATOM 5270 C C . LYS A 1 641 ? -78.340 -57.108 41.749 1.00 32.03 641 LYS A C 1
ATOM 5272 O O . LYS A 1 641 ? -79.230 -57.169 40.924 1.00 32.03 641 LYS A O 1
ATOM 5277 N N . THR A 1 642 ? -77.141 -57.567 41.372 1.00 30.02 642 THR A N 1
ATOM 5278 C CA . THR A 1 642 ? -76.312 -58.648 41.956 1.00 30.02 642 THR A CA 1
ATOM 5279 C C . THR A 1 642 ? -74.906 -58.694 41.327 1.00 30.02 642 THR A C 1
ATOM 5281 O O . THR A 1 642 ? -74.683 -58.236 40.214 1.00 30.02 642 THR A O 1
ATOM 5284 N N . ASP A 1 643 ? -74.033 -59.346 42.085 1.00 30.47 643 ASP A N 1
ATOM 5285 C CA . ASP A 1 643 ? -72.639 -59.767 41.919 1.00 30.47 643 ASP A CA 1
ATOM 5286 C C . ASP A 1 643 ? -72.336 -60.800 40.794 1.00 30.47 643 ASP A C 1
ATOM 5288 O O . ASP A 1 643 ? -73.260 -61.472 40.329 1.00 30.47 643 ASP A O 1
ATOM 5292 N N . LYS A 1 644 ? -71.020 -61.011 40.547 1.00 31.31 644 LYS A N 1
ATOM 5293 C CA . LYS A 1 644 ? -70.304 -62.190 39.962 1.00 31.31 644 LYS A CA 1
ATOM 5294 C C . LYS A 1 644 ? -70.190 -62.391 38.430 1.00 31.31 644 LYS A C 1
ATOM 5296 O O . LYS A 1 644 ? -71.181 -62.624 37.755 1.00 31.31 644 LYS A O 1
ATOM 5301 N N . ASP A 1 645 ? -68.972 -62.384 37.854 1.00 31.34 645 ASP A N 1
ATOM 5302 C CA . ASP A 1 645 ? -67.978 -63.491 37.838 1.00 31.34 645 ASP A CA 1
ATOM 5303 C C . ASP A 1 645 ? -66.783 -63.225 36.874 1.00 31.34 645 ASP A C 1
ATOM 5305 O O . ASP A 1 645 ? -66.885 -62.503 35.883 1.00 31.34 645 ASP A O 1
ATOM 5309 N N . LEU A 1 646 ? -65.634 -63.829 37.205 1.00 33.78 646 LEU A N 1
ATOM 5310 C CA . LEU A 1 646 ? -64.359 -63.885 36.467 1.00 33.78 646 LEU A CA 1
ATOM 5311 C C . LEU A 1 646 ? -64.370 -64.970 35.366 1.00 33.78 646 LEU A C 1
ATOM 5313 O O . LEU A 1 646 ? -64.916 -66.038 35.608 1.00 33.78 646 LEU A O 1
ATOM 5317 N N . GLU A 1 647 ? -63.679 -64.751 34.232 1.00 32.00 647 GLU A N 1
ATOM 5318 C CA . GLU A 1 647 ? -62.516 -65.550 33.754 1.00 32.00 647 GLU A CA 1
ATOM 5319 C C . GLU A 1 647 ? -62.153 -65.339 32.254 1.00 32.00 647 GLU A C 1
ATOM 5321 O O . GLU A 1 647 ? -62.991 -65.444 31.369 1.00 32.00 647 GLU A O 1
ATOM 5326 N N . ILE A 1 648 ? -60.848 -65.083 32.028 1.00 33.16 648 ILE A N 1
ATOM 5327 C CA . ILE A 1 648 ? -59.921 -65.679 31.028 1.00 33.16 648 ILE A CA 1
ATOM 5328 C C . ILE A 1 648 ? -60.276 -65.593 29.520 1.00 33.16 648 ILE A C 1
ATOM 5330 O O . ILE A 1 648 ? -61.185 -66.260 29.054 1.00 33.16 648 ILE A O 1
ATOM 5334 N N . ASP A 1 649 ? -59.451 -64.896 28.713 1.00 31.23 649 ASP A N 1
ATOM 5335 C CA . ASP A 1 649 ? -58.377 -65.544 27.920 1.00 31.23 649 ASP A CA 1
ATOM 5336 C C . ASP A 1 649 ? -57.466 -64.547 27.157 1.00 31.23 649 ASP A C 1
ATOM 5338 O O . ASP A 1 649 ? -57.895 -63.500 26.671 1.00 31.23 649 ASP A O 1
ATOM 5342 N N . LYS A 1 650 ? -56.179 -64.893 27.025 1.00 34.00 650 LYS A N 1
ATOM 5343 C CA . LYS A 1 650 ? -55.190 -64.291 26.096 1.00 34.00 650 LYS A CA 1
ATOM 5344 C C . LYS A 1 650 ? -55.059 -65.251 24.902 1.00 34.00 650 LYS A C 1
ATOM 5346 O O . LYS A 1 650 ? -55.095 -66.452 25.141 1.00 34.00 650 LYS A O 1
ATOM 5351 N N . PRO A 1 651 ? -54.748 -64.806 23.658 1.00 41.47 651 PRO A N 1
ATOM 5352 C CA . PRO A 1 651 ? -53.326 -64.824 23.271 1.00 41.47 651 PRO A CA 1
ATOM 5353 C C . PRO A 1 651 ? -52.851 -63.848 22.153 1.00 41.47 651 PRO A C 1
ATOM 5355 O O . PRO A 1 651 ? -53.466 -63.650 21.116 1.00 41.47 651 PRO A O 1
ATOM 5358 N N . THR A 1 652 ? -51.617 -63.368 22.363 1.00 32.12 652 THR A N 1
ATOM 5359 C CA . THR A 1 652 ? -50.464 -63.243 21.431 1.00 32.12 652 THR A CA 1
ATOM 5360 C C . THR A 1 652 ? -50.431 -62.365 20.156 1.00 32.12 652 THR A C 1
ATOM 5362 O O . THR A 1 652 ? -51.022 -62.679 19.135 1.00 32.12 652 THR A O 1
ATOM 5365 N N . LYS A 1 653 ? -49.408 -61.481 20.187 1.00 32.97 653 LYS A N 1
ATOM 5366 C CA . LYS A 1 653 ? -48.315 -61.213 19.209 1.00 32.97 653 LYS A CA 1
ATOM 5367 C C . LYS A 1 653 ? -48.642 -60.616 17.824 1.00 32.97 653 LYS A C 1
ATOM 5369 O O . LYS A 1 653 ? -49.055 -61.338 16.927 1.00 32.97 653 LYS A O 1
ATOM 5374 N N . LYS A 1 654 ? -48.024 -59.455 17.539 1.00 32.06 654 LYS A N 1
ATOM 5375 C CA . LYS A 1 654 ? -46.793 -59.382 16.711 1.00 32.06 654 LYS A CA 1
ATOM 5376 C C . LYS A 1 654 ? -46.078 -58.023 16.796 1.00 32.06 654 LYS A C 1
ATOM 5378 O O . LYS A 1 654 ? -46.693 -56.969 16.786 1.00 32.06 654 LYS A O 1
ATOM 5383 N N . ARG A 1 655 ? -44.746 -58.117 16.874 1.00 37.44 655 ARG A N 1
ATOM 5384 C CA . ARG A 1 655 ? -43.739 -57.058 16.707 1.00 37.44 655 ARG A CA 1
ATOM 5385 C C . ARG A 1 655 ? -43.614 -56.660 15.233 1.00 37.44 655 ARG A C 1
ATOM 5387 O O . ARG A 1 655 ? -43.588 -57.568 14.409 1.00 37.44 655 ARG A O 1
ATOM 5394 N N . THR A 1 656 ? -43.249 -55.400 14.984 1.00 34.31 656 THR A N 1
ATOM 5395 C CA . THR A 1 656 ? -42.179 -55.059 14.023 1.00 34.31 656 THR A CA 1
ATOM 5396 C C . THR A 1 656 ? -41.535 -53.705 14.361 1.00 34.31 656 THR A C 1
ATOM 5398 O O . THR A 1 656 ? -42.199 -52.678 14.340 1.00 34.31 656 THR A O 1
ATOM 5401 N N . ARG A 1 657 ? -40.231 -53.742 14.687 1.00 38.69 657 ARG A N 1
ATOM 5402 C CA . ARG A 1 657 ? -39.227 -52.683 14.422 1.00 38.69 657 ARG A CA 1
ATOM 5403 C C . ARG A 1 657 ? -39.042 -52.598 12.890 1.00 38.69 657 ARG A C 1
ATOM 5405 O O . ARG A 1 657 ? -39.347 -53.580 12.221 1.00 38.69 657 ARG A O 1
ATOM 5412 N N . THR A 1 658 ? -38.556 -51.550 12.230 1.00 39.56 658 THR A N 1
ATOM 5413 C CA . THR A 1 658 ? -37.365 -50.683 12.401 1.00 39.56 658 THR A CA 1
ATOM 5414 C C . THR A 1 658 ? -37.517 -49.606 11.297 1.00 39.56 658 THR A C 1
ATOM 5416 O O . THR A 1 658 ? -38.136 -49.905 10.277 1.00 39.56 658 THR A O 1
ATOM 5419 N N . ARG A 1 659 ? -37.009 -48.381 11.421 1.00 42.06 659 ARG A N 1
ATOM 5420 C CA . ARG A 1 659 ? -35.591 -48.026 11.292 1.00 42.06 659 ARG A CA 1
ATOM 5421 C C . ARG A 1 659 ? -35.334 -46.667 11.922 1.00 42.06 659 ARG A C 1
ATOM 5423 O O . ARG A 1 659 ? -36.217 -45.801 11.754 1.00 42.06 659 ARG A O 1
#

Foldseek 3Di:
DPPPDDQVNVVVVLQVQLLVLLVVLLQALVSVLLLLLQLLQDQPDASSQSSQCCVVPVPFRDKDAQVVCVVVVKHQDPPDDWRWGKDWDWFKWWQDPVRDTDGPVPDDPVRVVCVVVVVIDIDIDGPGIGTDTMDGPVRIPDDPVCSCVVGVSAQPLAADPPDPVNLVLLVVLLCVVLVVLVAAEEADDDPDPDQKAADQVNNYIYGHNPDDSLVSSLVSQLRVQCSVQPHPVNCVVDDPLCNPVLLSSLLSNSLSSSLCVSNVHDDSVPSSVSSNVSSPDDHDSVSSSVSSRSSSNSSNVVRVSSSVSSCVVVVVVLVLLLLLVLVLQCVQCCVQVVDPDDSVRQVVVCVVVVNKDWHWDWDQLDPVSQFIKIAIDIDRSVPVVSSVVLVVVLPPDDDDDPDPSVVSSVSSVVDPVVVVPVPPPPADDDSVNLVLQLLLCLLVVHCVSVVVVCVVRVMGTPHHDPVVVVADSVRSLQPDDPVSQVVVVVVVDHDDLLRDHLVLLVLLCVVQPDPQWDWDQPPVQWIWIWGCDPNDIDIDTDNTSVVVCVPPPVVCSLVVLLVDAPVVCCVDPSNVVPVCNLVSNCVVDVSSVVSVVVNVVVVVVVVVVCAPPVGDGDDDDPPPPDDDDPDDPDDDDDDDDDDDDDDDDDDDDDDDDDD

Mean predicted aligned error: 20.07 Å

pLDDT: mean 74.13, std 19.59, range [27.61, 97.5]

Secondary structure (DSSP, 8-state):
-PPPPPHHHHHHHHHHHHHHHHHHHHH-HHHH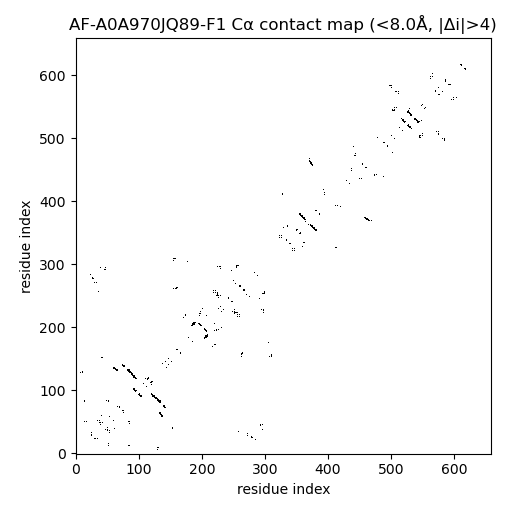HHHHHHHTT-TTS-HHHHHHHHHH-TT-S-EE-HHHHHHTT--BPTTPPPEEEEEEEEEEEEE-TTS-EEEGGG--HHHHHHHHTT-S-EEEEEEEEEEEEEEEGGGBS--GGGHHHH---S-SS------HHHHHHHHHHHHHHHHHTT-EEEEE---SSSSEEEETTTTEEEEESSS-HHHHHHHHHHHHHHHHHSSHHHHTTS-TTTTSHHHHHHHHHHHHHHHHHHHT---HHHHHHHHHHHTTS---HHHHHHHHHHHHHHHHHHHHHHHHHHHHHHHHHHHHHHHHHHHHHHHHHHHHS-----HHHHHHHHHHT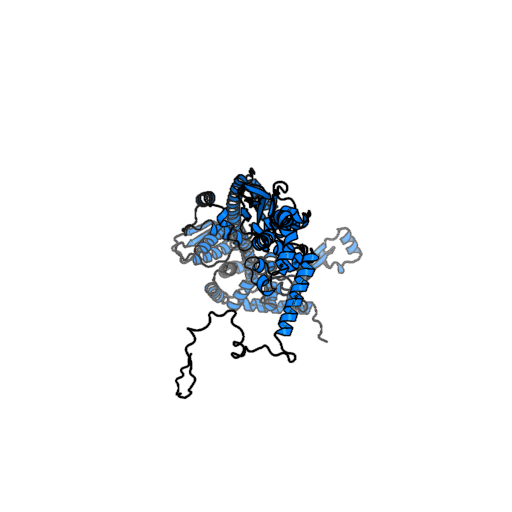TTEEEEE--EE-STTS-EEEEEEEEEETT-HHHHHHHHHHTT-S---S---HHHHHHHHTTS-THHHHTT-TT----HHHHHHHHHHHHHHT-THHHHHHHHHHTEEEEEE-TTTS---HHHHHHT--HHHHHHHHHTT-PPPTT---HHHHHHHHHHH--TTEEEE--TT--EEEEEEETTEEEEEEES-HHHHHHHHTTTTHHHHHTTS-HHHHHH-TTGGGSTTHHHHHHHH-HHHHHHHHHHHHHHHHHHHHSB-TT--B----GGG--S---STT--S-----------------------

Radius of gyration: 46.9 Å; Cα contacts (8 Å, |Δi|>4): 701; chains: 1; bounding box: 142×92×104 Å

Solvent-accessible surface area (backbone atoms only — not comparable to full-atom values): 38922 Å² total; per-residue (Å²): 133,83,79,80,77,48,68,64,59,50,37,52,52,51,51,50,53,34,54,52,50,55,52,47,29,58,68,30,44,70,55,32,50,58,47,46,65,53,48,62,54,47,86,92,54,54,62,64,42,46,49,36,42,40,77,73,42,73,81,65,69,40,76,41,39,67,67,53,38,46,74,73,76,27,49,73,45,92,88,63,76,67,42,64,37,75,42,82,36,69,41,57,26,30,40,47,98,84,69,47,79,40,53,55,90,72,51,49,75,70,51,51,52,34,44,73,72,64,77,34,57,69,49,76,40,85,72,50,69,38,65,41,66,26,38,40,47,89,46,30,72,56,58,76,89,52,44,54,82,78,48,74,59,55,50,87,84,58,76,51,79,82,42,72,64,48,51,54,53,51,48,52,52,53,50,53,52,30,50,77,70,64,31,50,77,45,72,39,93,65,93,61,92,61,66,50,49,56,40,49,92,77,37,34,36,42,36,46,58,91,58,58,70,71,58,47,50,54,48,50,41,26,32,47,34,36,54,76,61,51,23,63,72,52,51,74,72,50,52,78,77,58,64,34,64,73,47,49,53,47,35,14,48,52,20,25,45,42,46,33,51,65,46,54,44,92,50,64,79,60,54,41,56,52,36,58,61,50,46,76,50,94,69,56,71,68,61,49,53,50,38,51,43,50,24,48,55,50,30,50,52,51,49,51,57,50,30,52,50,47,45,47,55,58,48,51,56,45,49,56,51,47,54,53,50,38,44,54,52,37,58,47,42,34,70,77,67,70,47,90,68,51,56,70,59,52,49,53,51,22,56,74,55,76,34,40,46,75,47,75,46,79,50,74,77,47,101,75,73,44,39,34,38,26,47,52,49,80,42,58,69,82,41,64,67,63,50,48,52,53,57,53,63,79,55,79,64,96,69,99,63,92,72,52,70,72,54,53,54,53,52,60,74,70,53,70,69,70,76,66,68,76,68,56,85,87,67,85,81,49,75,65,56,56,52,47,39,53,52,49,22,63,68,65,77,42,60,64,62,42,56,48,52,33,64,78,66,50,40,49,80,75,46,71,44,72,79,70,52,79,50,55,68,69,48,53,56,42,70,55,50,70,70,55,49,57,55,34,47,77,72,73,50,76,77,62,81,63,65,77,46,29,71,56,34,43,28,51,44,66,68,67,57,51,98,52,45,50,72,47,72,53,100,85,68,44,37,37,38,37,38,62,57,93,92,45,77,50,74,49,79,30,89,40,39,49,61,48,31,67,72,73,43,59,84,50,48,58,64,55,55,72,76,51,54,65,71,53,51,62,64,32,86,44,49,46,76,46,81,57,50,70,61,27,47,23,75,74,33,70,64,47,33,52,53,52,51,50,40,52,49,51,54,49,52,51,55,55,65,54,21,54,104,84,71,55,77,76,75,90,65,84,78,78,81,77,80,79,86,86,69,97,76,78,82,89,82,86,82,80,89,85,86,90,86,89,85,90,88,86,87,85,88,85,90,81,86,87,134